Protein 7V7L (pdb70)

Nearest PDB structures (foldseek):
  7v7l-assembly1_A  TM=1.004E+00  e=4.607E-56  Mus musculus
  7v7w-assembly1_A  TM=9.871E-01  e=1.698E-50  Mus musculus
  5sy5-assembly4_E  TM=8.600E-01  e=2.767E-43  Mus musculus
  6e3u-assembly1_A  TM=9.203E-01  e=2.671E-41  Mus musculus
  7xi3-assembly1_A  TM=6.845E-01  e=1.985E-40  Mus musculus

Foldseek 3Di:
DVVVVVVVVVVLVVLVVVQPPDDSVVSVVSVVVVPVVDVPPDDPVVVVVVVVVVFQKWKWKAFLPFQQTPDIDCSCCVRQVDGVVQRHPGGQCSFFDVVCVVVSNVQSDPPPPAAFGKGWDKTWTFGDDDPPTDTAIWIKIFGWHQCPVHGGIMTIIMIGHPPDPDDAADPDPPQGFWWKFWAALVQATQGIDQSCCRHQNDGSVVRHRDGQLVFFDPVCSVVVVVQSVVLVVPAFDKDKDWTWGQGPDDGTFIKIKIKHFDADPPPRDTPTIMIIIGGD/DVVVVVVVVVVVVLLVLLVVQPDDPPPSVPDDSVLSVLRSVLVVVVVVVVVPDPDDDPCPVVPQVPAAFWKFKAALVQQGSFIDQCVCVVAVDGRSRRHRGGQCVFWDPVCVVVVNVLSVVDDPFKDWDKTWGWGQQDPVGNPRDRVPTDTFIWTWIFGFDDNIMTITGTHGQDDDDDDPDDPQKWKFKFALQQQTCFIGCCLCVQQNDGRVVSHRPHQLLFWDVVCNVQVVVQSVCCVPRFKGKGDWTWGAGQQGATFIWIWIWGWDPVIIIMIMIGTDGGGPPNVHHDHPRNPVRND

B-factor: mean 46.49, std 23.9, range [13.69, 143.51]

Sequence (579 aa):
ERRRRNKMTAYITELSDMVPTPDKLTILRMAVSHMKSLPSFLTDQELKHLILEAADGFLFIVSCETGRVVYVSDSVTPVLNQPQSEWFGSTLYDQVHPDDVDKLREQLSTSENAMGSRRSFICRMRRCGTSSEPHFVVVHCTGYIKAWPQGSKFCLVAIGRLQVTSSPTDMSNICQPTEFISRHNIEGIFTFVDHRCVATVGYQPQELLGKNIVEFCHPEDQQLLRDSFQQVVKLKGQVLSVMFRFRSKTREWLWMRTSSFTFQNPYSDEIEYIICTNTNVDAARSRRSQETEVLYQLAHTLPFARGVSAHLDKASIMRLTISYLRMHRLCAAGEWGEPLDACYLKALEGFVMVLTAEGDMAYLSENVSKHLGLSQLELIGHSIFDFIHPCDQEELQDALTLEAPTERHFSLRMKSTLTSRGRTLNLKAATWKVLHCSGHMRALQCLVLICEAIPHHPLEPPLGRGAFLSRHSLDMKFTYCDERIAEVAGYSPDDLIGCSAYEYIHALDSDAVSRSIHTLLSKGQAVTGQYRFLARTGGYLWTQTQATVVSSESIICVHFLISRVEETGVVLSLEQTEQHT

Radius of gyration: 28.4 Å; Cα contacts (8 Å, |Δi|>4): 1206; chains: 2; bounding box: 66×90×62 Å

Organism: Mus musculus (NCBI:txid10090)

GO terms:
  GO:0003700 DNA-binding transcription factor activity (F, IDA)
  GO:0043565 sequence-specific DNA binding (F, IDA)
  GO:0046982 protein heterodimerization activity (F, IDA)
  GO:1990837 sequence-specific double-stranded DNA binding (F, IDA)
  GO:0005515 protein binding (F, IPI)
  GO:0001666 response to hypoxia (P, IDA)
  GO:0005634 nucleus (C, IDA)
  GO:0005737 cytoplasm (C, IDA)
  GO:0045893 positive regulation of DNA-templated transcription (P, IDA)
  GO:0005667 transcription regulator complex (C, IDA)
  GO:0000978 RNA polymerase II cis-regulatory region sequence-specific DNA binding (F, IGI)
  GO:0003700 DNA-binding transcription factor activity (F, TAS)
  GO:0009636 response to toxic substance (P, TAS)
  GO:0045944 positive regulation of transcription by RNA polymerase II (P, IGI)
  GO:0005667 transcription regulator complex (C, TAS)
  GO:0001892 embryonic placenta development (P, IMP)
  GO:0004879 nuclear receptor activity (F, IMP)
  GO:0030154 cell differentiation (P, IMP)
  GO:0033235 positive regulation of protein sumoylation (P, IDA)

Secondary structure (DSSP, 8-state):
-HHHHHHHHHHHHHHHHHS----HHHHHHHHHHHHHH---SS-HHHHHHHHHHHSEEEEEEEETTT-BEEEE-TTHHHHHS--HHHHTTSBHHHHB-GGGHHHHHHHT--SSS-TT-EEEEEEEEE--------EEEEEEEEEEEEE----EEEEEEEEEE-SS------S-SSS--EEEEEE-TT-BEEEE-TTHHHHTS--HHHHTTSBGGGGB-HHHHHHHHHHHHHHHHSSS--EEEEEEEEPSSS-EEEEEEEEEEEE-TTT--EEEEEEEEEE-/-HHHHHHHHHHHHHHHHHHTSSS-TTGGGG--HHHHHHHHHHHHHHHHHHHTS----TTTTHHHHH-SSEEEEE-TT-BEEEE-TTHHHHHS--HHHHTTSBGGGSB-GGGHHHHHHH-----TTEEEEEEEEEE-EETTEE-S-GGGPEEEEEEEEEEEE---EEEEEEEE------SSP-SSEEEEEE-TT-BEEEE-TTHHHHHS--HHHHTT-BGGGGB-GGGHHHHHHHHHHHHHHSEEE---EEEE-SSS-EEEEEEEEEEE---EEEEEEEE-S--BSTT---BHHHHHHH-

Solvent-accessible surface area: 28562 Å² total; per-residue (Å²): 127,204,208,171,152,90,108,49,51,40,23,12,73,54,0,38,113,27,5,106,130,123,73,87,2,58,7,6,136,38,0,14,66,38,8,128,85,86,139,57,8,13,78,76,52,23,17,34,38,5,0,50,53,4,5,61,2,0,0,0,0,0,17,11,116,80,0,126,2,37,51,1,4,99,17,0,60,108,27,1,103,12,66,65,97,65,0,89,73,17,36,0,48,76,0,6,38,89,46,2,51,48,30,1,117,69,46,2,54,35,114,155,84,37,116,45,24,104,20,64,16,15,2,25,0,54,19,24,60,128,113,173,61,108,48,35,32,0,24,1,12,0,21,1,66,21,82,132,196,62,74,80,67,3,0,0,0,1,0,11,37,67,13,11,31,39,68,110,44,179,104,77,178,112,107,36,33,37,0,22,0,1,0,49,94,118,4,41,0,16,0,0,7,82,30,0,46,46,11,2,33,16,69,1,90,42,0,11,38,94,26,3,25,91,4,4,36,94,138,13,41,111,94,1,102,65,10,21,115,91,2,33,156,56,150,30,126,81,47,66,12,84,1,55,2,96,12,104,85,198,142,108,52,138,0,89,0,24,3,50,2,9,34,4,19,121,51,82,120,64,33,2,0,7,0,42,3,20,42,108,154,83,61,186,58,95,138,72,80,46,48,124,13,8,104,79,0,4,136,24,12,20,32,58,243,38,38,20,84,159,27,85,78,43,18,0,0,12,0,0,6,13,32,6,117,2,73,170,58,12,72,78,28,177,120,106,87,128,33,6,36,9,9,38,121,0,8,66,0,0,0,0,0,0,38,46,139,0,49,0,17,7,0,0,105,13,0,44,153,29,0,4,5,27,13,42,64,0,0,20,69,33,0,50,91,18,5,34,86,100,0,48,140,61,0,105,108,9,24,119,143,75,48,131,43,12,44,38,17,14,0,22,0,58,3,0,46,66,124,217,29,123,76,42,120,81,197,60,23,68,101,46,7,0,23,0,3,4,13,38,94,107,191,100,16,2,3,0,0,0,32,35,6,84,131,69,190,134,116,134,74,45,141,21,18,2,39,0,87,2,38,29,30,11,83,4,71,104,3,8,140,44,0,54,146,24,5,34,19,46,24,117,100,2,85,45,43,12,14,3,45,19,7,8,4,48,5,7,89,39,12,18,144,16,9,92,37,0,50,71,34,24,10,4,34,7,18,35,15,30,8,2,5,79,50,2,0,32,0,48,0,12,6,42,2,5,34,39,128,144,89,20,0,20,4,34,9,62,21,6,10,134,52,65,93,98,64,30,8,4,2,42,64,2,24,111,88,113,144

Structure (mmCIF, N/CA/C/O backbone):
data_7V7L
#
_entry.id   7V7L
#
_cell.length_a   65.843
_cell.length_b   86.291
_cell.length_c   143.701
_cell.angle_alpha   90.000
_cell.angle_beta   90.000
_cell.angle_gamma   90.000
#
_symmetry.space_group_name_H-M   'P 21 21 21'
#
loop_
_entity.id
_entity.type
_entity.pdbx_description
1 polymer 'Aryl hydrocarbon receptor nuclear translocator'
2 polymer 'Hypoxia-inducible factor 3-alpha'
3 water water
#
loop_
_atom_site.group_PDB
_atom_site.id
_atom_site.type_symbol
_atom_site.label_atom_id
_atom_site.label_alt_id
_atom_site.label_comp_id
_atom_site.label_asym_id
_atom_site.label_entity_id
_atom_site.label_seq_id
_atom_site.pdbx_PDB_ins_code
_atom_site.Cartn_x
_atom_site.Cartn_y
_atom_site.Cartn_z
_atom_site.occupancy
_atom_site.B_iso_or_equiv
_atom_site.auth_seq_id
_atom_site.auth_comp_id
_atom_site.auth_asym_id
_atom_site.auth_atom_id
_atom_site.pdbx_PDB_model_num
ATOM 1 N N . GLU A 1 18 ? 37.960 -39.675 13.604 1.00 119.46 98 GLU A N 1
ATOM 2 C CA . GLU A 1 18 ? 39.352 -39.908 14.065 1.00 126.18 98 GLU A CA 1
ATOM 3 C C . GLU A 1 18 ? 40.253 -40.057 12.838 1.00 129.55 98 GLU A C 1
ATOM 4 O O . GLU A 1 18 ? 41.487 -40.059 12.992 1.00 134.30 98 GLU A O 1
ATOM 10 N N . ARG A 1 19 ? 39.653 -40.216 11.661 1.00 127.01 99 ARG A N 1
ATOM 11 C CA . ARG A 1 19 ? 40.484 -40.184 10.424 1.00 127.33 99 ARG A CA 1
ATOM 12 C C . ARG A 1 19 ? 40.704 -38.702 10.104 1.00 129.33 99 ARG A C 1
ATOM 13 O O . ARG A 1 19 ? 41.730 -38.356 9.496 1.00 129.06 99 ARG A O 1
ATOM 21 N N . ARG A 1 20 ? 39.717 -37.885 10.484 1.00 125.43 100 ARG A N 1
ATOM 22 C CA . ARG A 1 20 ? 39.754 -36.413 10.408 1.00 120.84 100 ARG A CA 1
ATOM 23 C C . ARG A 1 20 ? 40.811 -35.975 11.416 1.00 115.22 100 ARG A C 1
ATOM 24 O O . ARG A 1 20 ? 41.711 -35.237 11.048 1.00 115.10 100 ARG A O 1
ATOM 32 N N . ARG A 1 21 ? 40.758 -36.532 12.620 1.00 113.88 101 ARG A N 1
ATOM 33 C CA . ARG A 1 21 ? 41.707 -36.124 13.688 1.00 115.55 101 ARG A CA 1
ATOM 34 C C . ARG A 1 21 ? 43.154 -36.356 13.237 1.00 119.12 101 ARG A C 1
ATOM 35 O O . ARG A 1 21 ? 44.002 -35.472 13.484 1.00 121.51 101 ARG A O 1
ATOM 43 N N . ARG A 1 22 ? 43.432 -37.479 12.576 1.00 109.28 102 ARG A N 1
ATOM 44 C CA . ARG A 1 22 ? 44.810 -37.761 12.114 1.00 102.42 102 ARG A CA 1
ATOM 45 C C . ARG A 1 22 ? 45.129 -36.882 10.915 1.00 95.03 102 ARG A C 1
ATOM 46 O O . ARG A 1 22 ? 46.299 -36.567 10.717 1.00 99.39 102 ARG A O 1
ATOM 54 N N . ASN A 1 23 ? 44.113 -36.507 10.149 1.00 90.76 103 ASN A N 1
ATOM 55 C CA . ASN A 1 23 ? 44.381 -35.715 8.928 1.00 90.24 103 ASN A CA 1
ATOM 56 C C . ASN A 1 23 ? 44.516 -34.224 9.260 1.00 87.69 103 ASN A C 1
ATOM 57 O O . ASN A 1 23 ? 45.248 -33.554 8.537 1.00 88.15 103 ASN A O 1
ATOM 62 N N . LYS A 1 24 ? 43.887 -33.736 10.336 1.00 85.00 104 LYS A N 1
ATOM 63 C CA . LYS A 1 24 ? 44.082 -32.307 10.721 1.00 81.25 104 LYS A CA 1
ATOM 64 C C . LYS A 1 24 ? 45.507 -32.162 11.261 1.00 72.29 104 LYS A C 1
ATOM 65 O O . LYS A 1 24 ? 46.176 -31.210 10.898 1.00 71.71 104 LYS A O 1
ATOM 71 N N . MET A 1 25 ? 45.982 -33.194 11.961 1.00 69.07 105 MET A N 1
ATOM 72 C CA . MET A 1 25 ? 47.334 -33.241 12.559 1.00 67.60 105 MET A CA 1
ATOM 73 C C . MET A 1 25 ? 48.408 -33.266 11.479 1.00 74.81 105 MET A C 1
ATOM 74 O O . MET A 1 25 ? 49.519 -32.849 11.774 1.00 67.67 105 MET A O 1
ATOM 79 N N . THR A 1 26 ? 48.092 -33.809 10.306 1.00 93.01 106 THR A N 1
ATOM 80 C CA . THR A 1 26 ? 49.010 -33.809 9.145 1.00 101.58 106 THR A CA 1
ATOM 81 C C . THR A 1 26 ? 49.107 -32.359 8.689 1.00 102.25 106 THR A C 1
ATOM 82 O O . THR A 1 26 ? 50.220 -31.820 8.638 1.00 112.05 106 THR A O 1
ATOM 86 N N . ALA A 1 27 ? 47.949 -31.765 8.406 1.00 82.37 107 ALA A N 1
ATOM 87 C CA . ALA A 1 27 ? 47.883 -30.364 7.948 1.00 67.18 107 ALA A CA 1
ATOM 88 C C . ALA A 1 27 ? 48.650 -29.474 8.925 1.00 72.00 107 ALA A C 1
ATOM 89 O O . ALA A 1 27 ? 49.515 -28.773 8.490 1.00 77.66 107 ALA A O 1
ATOM 91 N N . TYR A 1 28 ? 48.350 -29.586 10.211 1.00 78.73 108 TYR A N 1
ATOM 92 C CA . TYR A 1 28 ? 49.007 -28.792 11.274 1.00 76.11 108 TYR A CA 1
ATOM 93 C C . TYR A 1 28 ? 50.516 -28.952 11.140 1.00 72.25 108 TYR A C 1
ATOM 94 O O . TYR A 1 28 ? 51.186 -27.939 11.116 1.00 77.20 108 TYR A O 1
ATOM 103 N N . ILE A 1 29 ? 51.018 -30.186 11.099 1.00 66.85 109 ILE A N 1
ATOM 104 C CA . ILE A 1 29 ? 52.458 -30.355 10.961 1.00 70.64 109 ILE A CA 1
ATOM 105 C C . ILE A 1 29 ? 52.951 -29.671 9.695 1.00 80.90 109 ILE A C 1
ATOM 106 O O . ILE A 1 29 ? 54.060 -29.133 9.671 1.00 83.24 109 ILE A O 1
ATOM 111 N N . THR A 1 30 ? 52.130 -29.629 8.640 1.00 81.07 110 THR A N 1
ATOM 112 C CA . THR A 1 30 ? 52.556 -28.909 7.437 1.00 79.60 110 THR A CA 1
ATOM 113 C C . THR A 1 30 ? 52.518 -27.391 7.634 1.00 84.12 110 THR A C 1
ATOM 114 O O . THR A 1 30 ? 53.377 -26.668 7.104 1.00 93.65 110 THR A O 1
ATOM 118 N N . GLU A 1 31 ? 51.541 -26.889 8.390 1.00 73.62 111 GLU A N 1
ATOM 119 C CA . GLU A 1 31 ? 51.500 -25.461 8.687 1.00 58.15 111 GLU A CA 1
ATOM 120 C C . GLU A 1 31 ? 52.717 -25.052 9.507 1.00 55.87 111 GLU A C 1
ATOM 121 O O . GLU A 1 31 ? 53.383 -24.054 9.205 1.00 63.05 111 GLU A O 1
ATOM 127 N N . LEU A 1 32 ? 53.042 -25.838 10.534 1.00 52.77 112 LEU A N 1
ATOM 128 C CA . LEU A 1 32 ? 54.254 -25.577 11.302 1.00 57.30 112 LEU A CA 1
ATOM 129 C C . LEU A 1 32 ? 55.507 -25.785 10.458 1.00 72.12 112 LEU A C 1
ATOM 130 O O . LEU A 1 32 ? 56.526 -25.124 10.696 1.00 78.50 112 LEU A O 1
ATOM 135 N N . SER A 1 33 ? 55.455 -26.691 9.477 1.00 85.14 113 SER A N 1
ATOM 136 C CA . SER A 1 33 ? 56.527 -26.791 8.496 1.00 91.38 113 SER A CA 1
ATOM 137 C C . SER A 1 33 ? 56.781 -25.446 7.828 1.00 91.77 113 SER A C 1
ATOM 138 O O . SER A 1 33 ? 57.909 -24.944 7.813 1.00 85.52 113 SER A O 1
ATOM 141 N N . ASP A 1 34 ? 55.734 -24.836 7.280 1.00 94.04 114 ASP A N 1
ATOM 142 C CA . ASP A 1 34 ? 55.926 -23.545 6.622 1.00 94.34 114 ASP A CA 1
ATOM 143 C C . ASP A 1 34 ? 56.227 -22.421 7.610 1.00 88.58 114 ASP A C 1
ATOM 144 O O . ASP A 1 34 ? 56.785 -21.398 7.205 1.00 83.03 114 ASP A O 1
ATOM 149 N N . MET A 1 35 ? 55.904 -22.593 8.896 1.00 92.14 115 MET A N 1
ATOM 150 C CA . MET A 1 35 ? 56.122 -21.507 9.850 1.00 90.17 115 MET A CA 1
ATOM 151 C C . MET A 1 35 ? 57.563 -21.451 10.353 1.00 87.33 115 MET A C 1
ATOM 152 O O . MET A 1 35 ? 58.127 -20.359 10.494 1.00 89.61 115 MET A O 1
ATOM 157 N N . VAL A 1 36 ? 58.175 -22.596 10.639 1.00 83.09 116 VAL A N 1
ATOM 158 C CA . VAL A 1 36 ? 59.547 -22.601 11.148 1.00 86.39 116 VAL A CA 1
ATOM 159 C C . VAL A 1 36 ? 60.510 -22.349 9.993 1.00 100.17 116 VAL A C 1
ATOM 160 O O . VAL A 1 36 ? 60.487 -23.086 8.996 1.00 105.70 116 VAL A O 1
ATOM 164 N N . PRO A 1 37 ? 61.374 -21.332 10.088 1.00 100.14 117 PRO A N 1
ATOM 165 C CA . PRO A 1 37 ? 62.261 -21.024 8.949 1.00 99.99 117 PRO A CA 1
ATOM 166 C C . PRO A 1 37 ? 63.253 -22.135 8.648 1.00 96.16 117 PRO A C 1
ATOM 167 O O . PRO A 1 37 ? 63.387 -22.554 7.490 1.00 91.86 117 PRO A O 1
ATOM 171 N N . THR A 1 38 ? 63.953 -22.620 9.668 1.00 90.79 118 THR A N 1
ATOM 172 C CA . THR A 1 38 ? 64.902 -23.717 9.526 1.00 84.18 118 THR A CA 1
ATOM 173 C C . THR A 1 38 ? 64.219 -24.991 9.038 1.00 80.71 118 THR A C 1
ATOM 174 O O . THR A 1 38 ? 64.100 -25.227 7.837 1.00 84.05 118 THR A O 1
ATOM 178 N N . PRO A 1 46 ? 61.660 -32.484 5.999 1.00 81.42 126 PRO A N 1
ATOM 179 C CA . PRO A 1 46 ? 61.939 -33.389 7.113 1.00 81.76 126 PRO A CA 1
ATOM 180 C C . PRO A 1 46 ? 60.701 -34.179 7.528 1.00 84.56 126 PRO A C 1
ATOM 181 O O . PRO A 1 46 ? 59.582 -33.923 7.078 1.00 87.92 126 PRO A O 1
ATOM 185 N N . ASP A 1 47 ? 60.928 -35.157 8.401 1.00 87.28 127 ASP A N 1
ATOM 186 C CA . ASP A 1 47 ? 59.829 -35.954 8.921 1.00 95.64 127 ASP A CA 1
ATOM 187 C C . ASP A 1 47 ? 59.135 -35.209 10.059 1.00 94.73 127 ASP A C 1
ATOM 188 O O . ASP A 1 47 ? 59.694 -34.291 10.666 1.00 85.11 127 ASP A O 1
ATOM 193 N N . LYS A 1 48 ? 57.896 -35.626 10.340 1.00 104.98 128 LYS A N 1
ATOM 194 C CA . LYS A 1 48 ? 57.022 -34.871 11.238 1.00 106.42 128 LYS A CA 1
ATOM 195 C C . LYS A 1 48 ? 57.685 -34.613 12.583 1.00 105.66 128 LYS A C 1
ATOM 196 O O . LYS A 1 48 ? 57.656 -33.491 13.102 1.00 118.11 128 LYS A O 1
ATOM 202 N N . LEU A 1 49 ? 58.269 -35.647 13.178 1.00 87.33 129 LEU A N 1
ATOM 203 C CA . LEU A 1 49 ? 58.895 -35.466 14.480 1.00 88.73 129 LEU A CA 1
ATOM 204 C C . LEU A 1 49 ? 60.177 -34.646 14.383 1.00 93.49 129 LEU A C 1
ATOM 205 O O . LEU A 1 49 ? 60.543 -33.955 15.339 1.00 94.95 129 LEU A O 1
ATOM 210 N N . THR A 1 50 ? 60.870 -34.701 13.245 1.00 94.19 130 THR A N 1
ATOM 211 C CA . THR A 1 50 ? 61.985 -33.784 13.030 1.00 90.59 130 THR A CA 1
ATOM 212 C C . THR A 1 50 ? 61.488 -32.344 12.966 1.00 86.36 130 THR A C 1
ATOM 213 O O . THR A 1 50 ? 62.119 -31.431 13.521 1.00 91.86 130 THR A O 1
ATOM 217 N N . ILE A 1 51 ? 60.351 -32.131 12.293 1.00 82.67 131 ILE A N 1
ATOM 218 C CA . ILE A 1 51 ? 59.658 -30.844 12.340 1.00 80.62 131 ILE A CA 1
ATOM 219 C C . ILE A 1 51 ? 59.429 -30.422 13.786 1.00 77.80 131 ILE A C 1
ATOM 220 O O . ILE A 1 51 ? 59.694 -29.278 14.168 1.00 75.52 131 ILE A O 1
ATOM 225 N N . LEU A 1 52 ? 58.928 -31.345 14.609 1.00 80.72 132 LEU A N 1
ATOM 226 C CA . LEU A 1 52 ? 58.624 -31.013 15.998 1.00 73.59 132 LEU A CA 1
ATOM 227 C C . LEU A 1 52 ? 59.884 -30.666 16.780 1.00 70.41 132 LEU A C 1
ATOM 228 O O . LEU A 1 52 ? 59.872 -29.760 17.617 1.00 74.24 132 LEU A O 1
ATOM 233 N N . ARG A 1 53 ? 60.983 -31.374 16.518 1.00 64.56 133 ARG A N 1
ATOM 234 C CA . ARG A 1 53 ? 62.234 -31.102 17.220 1.00 63.26 133 ARG A CA 1
ATOM 235 C C . ARG A 1 53 ? 62.756 -29.703 16.886 1.00 71.86 133 ARG A C 1
ATOM 236 O O . ARG A 1 53 ? 63.066 -28.896 17.785 1.00 80.27 133 ARG A O 1
ATOM 244 N N . MET A 1 54 ? 62.847 -29.394 15.587 1.00 71.24 134 MET A N 1
ATOM 245 C CA . MET A 1 54 ? 63.339 -28.078 15.185 1.00 83.92 134 MET A CA 1
ATOM 246 C C . MET A 1 54 ? 62.372 -26.968 15.585 1.00 91.94 134 MET A C 1
ATOM 247 O O . MET A 1 54 ? 62.806 -25.851 15.886 1.00 96.35 134 MET A O 1
ATOM 252 N N . ALA A 1 55 ? 61.071 -27.263 15.644 1.00 80.72 135 ALA A N 1
ATOM 253 C CA . ALA A 1 55 ? 60.119 -26.265 16.116 1.00 56.19 135 ALA A CA 1
ATOM 254 C C . ALA A 1 55 ? 60.221 -26.060 17.622 1.00 42.14 135 ALA A C 1
ATOM 255 O O . ALA A 1 55 ? 60.001 -24.946 18.107 1.00 41.40 135 ALA A O 1
ATOM 257 N N . VAL A 1 56 ? 60.547 -27.110 18.377 1.00 39.15 136 VAL A N 1
ATOM 258 C CA . VAL A 1 56 ? 60.793 -26.947 19.804 1.00 53.08 136 VAL A CA 1
ATOM 259 C C . VAL A 1 56 ? 61.945 -25.976 20.023 1.00 70.61 136 VAL A C 1
ATOM 260 O O . VAL A 1 56 ? 61.819 -24.987 20.758 1.00 74.64 136 VAL A O 1
ATOM 264 N N . SER A 1 57 ? 63.075 -26.227 19.352 1.00 77.03 137 SER A N 1
ATOM 265 C CA . SER A 1 57 ? 64.236 -25.346 19.511 1.00 76.95 137 SER A CA 1
ATOM 266 C C . SER A 1 57 ? 63.980 -23.947 18.935 1.00 68.85 137 SER A C 1
ATOM 267 O O . SER A 1 57 ? 64.524 -22.955 19.439 1.00 80.56 137 SER A O 1
ATOM 270 N N . HIS A 1 58 ? 63.147 -23.842 17.891 1.00 49.19 138 HIS A N 1
ATOM 271 C CA . HIS A 1 58 ? 62.792 -22.530 17.366 1.00 43.62 138 HIS A CA 1
ATOM 272 C C . HIS A 1 58 ? 61.935 -21.758 18.357 1.00 60.33 138 HIS A C 1
ATOM 273 O O . HIS A 1 58 ? 62.122 -20.552 18.539 1.00 77.14 138 HIS A O 1
ATOM 280 N N . MET A 1 59 ? 60.970 -22.433 18.989 1.00 58.20 139 MET A N 1
ATOM 281 C CA . MET A 1 59 ? 60.158 -21.784 20.012 1.00 52.98 139 MET A CA 1
ATOM 282 C C . MET A 1 59 ? 61.020 -21.328 21.173 1.00 58.43 139 MET A C 1
ATOM 283 O O . MET A 1 59 ? 60.815 -20.238 21.721 1.00 65.66 139 MET A O 1
ATOM 288 N N . LYS A 1 60 ? 62.000 -22.146 21.558 1.00 61.26 140 LYS A N 1
ATOM 289 C CA . LYS A 1 60 ? 62.939 -21.727 22.591 1.00 59.25 140 LYS A CA 1
ATOM 290 C C . LYS A 1 60 ? 63.931 -20.681 22.095 1.00 68.53 140 LYS A C 1
ATOM 291 O O . LYS A 1 60 ? 64.639 -20.087 22.912 1.00 69.56 140 LYS A O 1
ATOM 297 N N . SER A 1 61 ? 64.003 -20.442 20.785 1.00 80.98 141 SER A N 1
ATOM 298 C CA . SER A 1 61 ? 64.756 -19.300 20.280 1.00 92.05 141 SER A CA 1
ATOM 299 C C . SER A 1 61 ? 64.063 -17.976 20.579 1.00 91.84 141 SER A C 1
ATOM 300 O O . SER A 1 61 ? 64.726 -16.931 20.601 1.00 99.22 141 SER A O 1
ATOM 303 N N . LEU A 1 62 ? 62.755 -17.996 20.813 1.00 81.94 142 LEU A N 1
ATOM 304 C CA . LEU A 1 62 ? 62.021 -16.794 21.183 1.00 75.15 142 LEU A CA 1
ATOM 305 C C . LEU A 1 62 ? 61.449 -16.913 22.591 1.00 80.43 142 LEU A C 1
ATOM 306 O O . LEU A 1 62 ? 62.145 -16.690 23.582 1.00 82.23 142 LEU A O 1
ATOM 311 N N . PRO A 1 76 ? 54.389 -14.487 31.878 1.00 63.27 156 PRO A N 1
ATOM 312 C CA . PRO A 1 76 ? 54.341 -15.069 30.531 1.00 56.72 156 PRO A CA 1
ATOM 313 C C . PRO A 1 76 ? 53.009 -14.798 29.836 1.00 55.62 156 PRO A C 1
ATOM 314 O O . PRO A 1 76 ? 51.955 -15.153 30.369 1.00 61.77 156 PRO A O 1
ATOM 318 N N . SER A 1 77 ? 53.055 -14.171 28.663 1.00 41.42 157 SER A N 1
ATOM 319 C CA . SER A 1 77 ? 51.847 -13.835 27.923 1.00 43.44 157 SER A CA 1
ATOM 320 C C . SER A 1 77 ? 52.038 -14.179 26.453 1.00 50.02 157 SER A C 1
ATOM 321 O O . SER A 1 77 ? 53.162 -14.308 25.963 1.00 49.32 157 SER A O 1
ATOM 324 N N . PHE A 1 78 ? 50.913 -14.330 25.753 1.00 53.08 158 PHE A N 1
ATOM 325 C CA . PHE A 1 78 ? 50.961 -14.632 24.327 1.00 53.29 158 PHE A CA 1
ATOM 326 C C . PHE A 1 78 ? 51.719 -13.549 23.568 1.00 47.93 158 PHE A C 1
ATOM 327 O O . PHE A 1 78 ? 52.580 -13.844 22.731 1.00 52.43 158 PHE A O 1
ATOM 335 N N . LEU A 1 79 ? 51.416 -12.288 23.859 1.00 42.92 159 LEU A N 1
ATOM 336 C CA . LEU A 1 79 ? 52.091 -11.147 23.264 1.00 43.30 159 LEU A CA 1
ATOM 337 C C . LEU A 1 79 ? 52.741 -10.316 24.363 1.00 42.21 159 LEU A C 1
ATOM 338 O O . LEU A 1 79 ? 52.377 -10.411 25.538 1.00 34.49 159 LEU A O 1
ATOM 343 N N . THR A 1 80 ? 53.721 -9.507 23.971 1.00 44.28 160 THR A N 1
ATOM 344 C CA . THR A 1 80 ? 54.319 -8.563 24.901 1.00 42.76 160 THR A CA 1
ATOM 345 C C . THR A 1 80 ? 53.418 -7.345 25.052 1.00 43.83 160 THR A C 1
ATOM 346 O O . THR A 1 80 ? 52.644 -7.006 24.151 1.00 42.63 160 THR A O 1
ATOM 350 N N . ASP A 1 81 ? 53.524 -6.687 26.211 1.00 37.33 161 ASP A N 1
ATOM 351 C CA . ASP A 1 81 ? 52.720 -5.494 26.465 1.00 34.25 161 ASP A CA 1
ATOM 352 C C . ASP A 1 81 ? 52.965 -4.426 25.406 1.00 36.06 161 ASP A C 1
ATOM 353 O O . ASP A 1 81 ? 52.041 -3.707 25.009 1.00 36.40 161 ASP A O 1
ATOM 358 N N . GLN A 1 82 ? 54.207 -4.308 24.938 1.00 29.73 162 GLN A N 1
ATOM 359 C CA . GLN A 1 82 ? 54.523 -3.340 23.895 1.00 37.97 162 GLN A CA 1
ATOM 360 C C . GLN A 1 82 ? 53.820 -3.700 22.590 1.00 34.81 162 GLN A C 1
ATOM 361 O O . GLN A 1 82 ? 53.233 -2.836 21.921 1.00 42.54 162 GLN A O 1
ATOM 367 N N . GLU A 1 83 ? 53.864 -4.984 22.222 1.00 42.35 163 GLU A N 1
ATOM 368 C CA . GLU A 1 83 ? 53.171 -5.454 21.026 1.00 48.50 163 GLU A CA 1
ATOM 369 C C . GLU A 1 83 ? 51.679 -5.163 21.108 1.00 40.31 163 GLU A C 1
ATOM 370 O O . GLU A 1 83 ? 51.070 -4.681 20.145 1.00 39.95 163 GLU A O 1
ATOM 376 N N . LEU A 1 84 ? 51.071 -5.465 22.256 1.00 38.96 164 LEU A N 1
ATOM 377 C CA . LEU A 1 84 ? 49.641 -5.236 22.421 1.00 40.88 164 LEU A CA 1
ATOM 378 C C . LEU A 1 84 ? 49.314 -3.749 22.391 1.00 39.07 164 LEU A C 1
ATOM 379 O O . LEU A 1 84 ? 48.267 -3.351 21.869 1.00 33.23 164 LEU A O 1
ATOM 384 N N . LYS A 1 85 ? 50.197 -2.912 22.943 1.00 37.92 165 LYS A N 1
ATOM 385 C CA . LYS A 1 85 ? 50.003 -1.468 22.851 1.00 40.21 165 LYS A CA 1
ATOM 386 C C . LYS A 1 85 ? 49.949 -1.025 21.398 1.00 35.06 165 LYS A C 1
ATOM 387 O O . LYS A 1 85 ? 49.049 -0.278 20.992 1.00 28.85 165 LYS A O 1
ATOM 393 N N . HIS A 1 86 ? 50.914 -1.486 20.599 1.00 40.47 166 HIS A N 1
ATOM 394 C CA . HIS A 1 86 ? 50.940 -1.104 19.191 1.00 41.55 166 HIS A CA 1
ATOM 395 C C . HIS A 1 86 ? 49.714 -1.632 18.454 1.00 41.79 166 HIS A C 1
ATOM 396 O O . HIS A 1 86 ? 49.143 -0.935 17.609 1.00 38.60 166 HIS A O 1
ATOM 403 N N . LEU A 1 87 ? 49.287 -2.856 18.772 1.00 37.34 167 LEU A N 1
ATOM 404 C CA . LEU A 1 87 ? 48.073 -3.400 18.169 1.00 33.70 167 LEU A CA 1
ATOM 405 C C . LEU A 1 87 ? 46.869 -2.515 18.473 1.00 33.52 167 LEU A C 1
ATOM 406 O O . LEU A 1 87 ? 46.092 -2.168 17.572 1.00 31.42 167 LEU A O 1
ATOM 411 N N . ILE A 1 88 ? 46.705 -2.136 19.746 1.00 33.45 168 ILE A N 1
ATOM 412 C CA . ILE A 1 88 ? 45.577 -1.301 20.155 1.00 31.17 168 ILE A CA 1
ATOM 413 C C . ILE A 1 88 ? 45.609 0.036 19.428 1.00 35.44 168 ILE A C 1
ATOM 414 O O . ILE A 1 88 ? 44.574 0.536 18.967 1.00 34.79 168 ILE A O 1
ATOM 419 N N . LEU A 1 89 ? 46.796 0.639 19.317 1.00 36.96 169 LEU A N 1
ATOM 420 C CA . LEU A 1 89 ? 46.919 1.905 18.600 1.00 34.51 169 LEU A CA 1
ATOM 421 C C . LEU A 1 89 ? 46.705 1.741 17.100 1.00 34.90 169 LEU A C 1
ATOM 422 O O . LEU A 1 89 ? 46.361 2.715 16.420 1.00 35.33 169 LEU A O 1
ATOM 427 N N . GLU A 1 90 ? 46.914 0.537 16.568 1.00 29.88 170 GLU A N 1
ATOM 428 C CA . GLU A 1 90 ? 46.558 0.274 15.181 1.00 44.88 170 GLU A CA 1
ATOM 429 C C . GLU A 1 90 ? 45.054 0.118 15.017 1.00 52.83 170 GLU A C 1
ATOM 430 O O . GLU A 1 90 ? 44.517 0.401 13.939 1.00 57.27 170 GLU A O 1
ATOM 436 N N . ALA A 1 91 ? 44.359 -0.320 16.067 1.00 43.73 171 ALA A N 1
ATOM 437 C CA . ALA A 1 91 ? 42.913 -0.470 15.965 1.00 38.34 171 ALA A CA 1
ATOM 438 C C . ALA A 1 91 ? 42.197 0.855 16.209 1.00 41.82 171 ALA A C 1
ATOM 439 O O . ALA A 1 91 ? 41.331 1.253 15.422 1.00 42.77 171 ALA A O 1
ATOM 441 N N . ALA A 1 92 ? 42.550 1.558 17.283 1.00 46.93 172 ALA A N 1
ATOM 442 C CA . ALA A 1 92 ? 41.856 2.774 17.686 1.00 45.29 172 ALA A CA 1
ATOM 443 C C . ALA A 1 92 ? 42.663 4.012 17.316 1.00 44.29 172 ALA A C 1
ATOM 444 O O . ALA A 1 92 ? 43.895 4.009 17.381 1.00 59.96 172 ALA A O 1
ATOM 446 N N . ASP A 1 93 ? 41.956 5.072 16.926 1.00 45.00 173 ASP A N 1
ATOM 447 C CA . ASP A 1 93 ? 42.576 6.379 16.710 1.00 59.94 173 ASP A CA 1
ATOM 448 C C . ASP A 1 93 ? 42.530 7.131 18.037 1.00 55.47 173 ASP A C 1
ATOM 449 O O . ASP A 1 93 ? 41.680 7.993 18.280 1.00 60.06 173 ASP A O 1
ATOM 454 N N . GLY A 1 94 ? 43.465 6.780 18.920 1.00 30.61 174 GLY A N 1
ATOM 455 C CA . GLY A 1 94 ? 43.406 7.279 20.275 1.00 25.96 174 GLY A CA 1
ATOM 456 C C . GLY A 1 94 ? 44.772 7.512 20.882 1.00 28.42 174 GLY A C 1
ATOM 457 O O . GLY A 1 94 ? 45.814 7.280 20.265 1.00 21.79 174 GLY A O 1
ATOM 458 N N . PHE A 1 95 ? 44.742 7.975 22.126 1.00 24.07 175 PHE A N 1
ATOM 459 C CA . PHE A 1 95 ? 45.952 8.277 22.871 1.00 22.98 175 PHE A CA 1
ATOM 460 C C . PHE A 1 95 ? 45.710 8.015 24.349 1.00 26.83 175 PHE A C 1
ATOM 461 O O . PHE A 1 95 ? 44.590 8.157 24.850 1.00 26.05 175 PHE A O 1
ATOM 469 N N . LEU A 1 96 ? 46.777 7.638 25.044 1.00 23.10 176 LEU A N 1
ATOM 470 C CA . LEU A 1 96 ? 46.715 7.364 26.471 1.00 21.06 176 LEU A CA 1
ATOM 471 C C . LEU A 1 96 ? 47.074 8.621 27.249 1.00 29.66 176 LEU A C 1
ATOM 472 O O . LEU A 1 96 ? 48.065 9.290 26.937 1.00 36.85 176 LEU A O 1
ATOM 477 N N . PHE A 1 97 ? 46.267 8.944 28.255 1.00 25.53 177 PHE A N 1
ATOM 478 C CA . PHE A 1 97 ? 46.601 10.003 29.193 1.00 24.20 177 PHE A CA 1
ATOM 479 C C . PHE A 1 97 ? 46.354 9.522 30.616 1.00 26.28 177 PHE A C 1
ATOM 480 O O . PHE A 1 97 ? 45.619 8.560 30.864 1.00 22.43 177 PHE A O 1
ATOM 488 N N . ILE A 1 98 ? 47.039 10.178 31.546 1.00 26.18 178 ILE A N 1
ATOM 489 C CA . ILE A 1 98 ? 46.919 9.922 32.976 1.00 27.69 178 ILE A CA 1
ATOM 490 C C . ILE A 1 98 ? 46.853 11.279 33.660 1.00 25.06 178 ILE A C 1
ATOM 491 O O . ILE A 1 98 ? 47.754 12.110 33.479 1.00 21.95 178 ILE A O 1
ATOM 496 N N . VAL A 1 99 ? 45.787 11.505 34.430 1.00 28.33 179 VAL A N 1
ATOM 497 C CA . VAL A 1 99 ? 45.512 12.798 35.045 1.00 22.77 179 VAL A CA 1
ATOM 498 C C . VAL A 1 99 ? 45.142 12.603 36.509 1.00 27.59 179 VAL A C 1
ATOM 499 O O . VAL A 1 99 ? 44.542 11.595 36.891 1.00 25.54 179 VAL A O 1
ATOM 503 N N . SER A 1 100 ? 45.488 13.587 37.332 1.00 26.11 180 SER A N 1
ATOM 504 C CA . SER A 1 100 ? 45.122 13.545 38.743 1.00 22.78 180 SER A CA 1
ATOM 505 C C . SER A 1 100 ? 43.619 13.734 38.917 1.00 26.10 180 SER A C 1
ATOM 506 O O . SER A 1 100 ? 43.012 14.598 38.281 1.00 29.52 180 SER A O 1
ATOM 509 N N . CYS A 1 101 ? 43.070 12.920 39.784 1.00 22.51 181 CYS A N 1
ATOM 510 C CA . CYS A 1 101 ? 41.623 12.942 40.017 1.00 27.18 181 CYS A CA 1
ATOM 511 C C . CYS A 1 101 ? 41.220 14.216 40.723 1.00 33.54 181 CYS A C 1
ATOM 512 O O . CYS A 1 101 ? 40.188 14.677 40.429 1.00 46.24 181 CYS A O 1
ATOM 515 N N . GLU A 1 102 ? 42.077 14.758 41.561 1.00 23.30 182 GLU A N 1
ATOM 516 C CA . GLU A 1 102 ? 41.749 15.934 42.396 1.00 29.94 182 GLU A CA 1
ATOM 517 C C . GLU A 1 102 ? 41.752 17.243 41.613 1.00 24.57 182 GLU A C 1
ATOM 518 O O . GLU A 1 102 ? 40.952 18.051 41.900 1.00 26.45 182 GLU A O 1
ATOM 524 N N . THR A 1 103 ? 42.646 17.389 40.663 1.00 24.67 183 THR A N 1
ATOM 525 C CA . THR A 1 103 ? 42.773 18.684 39.978 1.00 33.08 183 THR A CA 1
ATOM 526 C C . THR A 1 103 ? 42.722 18.558 38.453 1.00 24.41 183 THR A C 1
ATOM 527 O O . THR A 1 103 ? 42.690 19.547 37.809 1.00 32.79 183 THR A O 1
ATOM 531 N N . GLY A 1 104 ? 42.718 17.357 37.928 1.00 23.43 184 GLY A N 1
ATOM 532 C CA . GLY A 1 104 ? 42.821 17.142 36.503 1.00 22.80 184 GLY A CA 1
ATOM 533 C C . GLY A 1 104 ? 44.213 17.314 35.942 1.00 42.60 184 GLY A C 1
ATOM 534 O O . GLY A 1 104 ? 44.380 17.246 34.718 1.00 23.04 184 GLY A O 1
ATOM 535 N N . ARG A 1 105 ? 45.218 17.527 36.794 1.00 24.38 185 ARG A N 1
ATOM 536 C CA . ARG A 1 105 ? 46.562 17.815 36.310 1.00 25.16 185 ARG A CA 1
ATOM 537 C C . ARG A 1 105 ? 47.091 16.659 35.469 1.00 32.05 185 ARG A C 1
ATOM 538 O O . ARG A 1 105 ? 47.053 15.497 35.888 1.00 26.00 185 ARG A O 1
ATOM 546 N N . VAL A 1 106 ? 47.574 16.980 34.271 1.00 25.59 186 VAL A N 1
ATOM 547 C CA . VAL A 1 106 ? 48.100 15.953 33.380 1.00 25.80 186 VAL A CA 1
ATOM 548 C C . VAL A 1 106 ? 49.430 15.465 33.933 1.00 24.83 186 VAL A C 1
ATOM 549 O O . VAL A 1 106 ? 50.386 16.237 34.052 1.00 32.32 186 VAL A O 1
ATOM 553 N N . VAL A 1 107 ? 49.496 14.185 34.288 1.00 33.36 187 VAL A N 1
ATOM 554 C CA . VAL A 1 107 ? 50.767 13.604 34.696 1.00 30.48 187 VAL A CA 1
ATOM 555 C C . VAL A 1 107 ? 51.408 12.798 33.572 1.00 30.69 187 VAL A C 1
ATOM 556 O O . VAL A 1 107 ? 52.634 12.617 33.584 1.00 25.46 187 VAL A O 1
ATOM 560 N N . TYR A 1 108 ? 50.630 12.334 32.594 1.00 23.70 188 TYR A N 1
ATOM 561 C CA . TYR A 1 108 ? 51.233 11.710 31.423 1.00 23.63 188 TYR A CA 1
ATOM 562 C C . TYR A 1 108 ? 50.307 11.844 30.224 1.00 31.05 188 TYR A C 1
ATOM 563 O O . TYR A 1 108 ? 49.082 11.811 30.360 1.00 34.60 188 TYR A O 1
ATOM 572 N N . VAL A 1 109 ? 50.910 11.981 29.047 1.00 27.28 189 VAL A N 1
ATOM 573 C CA . VAL A 1 109 ? 50.203 11.851 27.777 1.00 30.12 189 VAL A CA 1
ATOM 574 C C . VAL A 1 109 ? 51.143 11.172 26.789 1.00 33.64 189 VAL A C 1
ATOM 575 O O . VAL A 1 109 ? 52.355 11.412 26.806 1.00 37.23 189 VAL A O 1
ATOM 579 N N . SER A 1 110 ? 50.595 10.296 25.954 1.00 31.36 190 SER A N 1
ATOM 580 C CA . SER A 1 110 ? 51.410 9.597 24.973 1.00 39.70 190 SER A CA 1
ATOM 581 C C . SER A 1 110 ? 51.562 10.446 23.717 1.00 45.31 190 SER A C 1
ATOM 582 O O . SER A 1 110 ? 50.732 11.312 23.427 1.00 47.77 190 SER A O 1
ATOM 585 N N . ASP A 1 111 ? 52.647 10.197 22.975 1.00 41.87 191 ASP A N 1
ATOM 586 C CA . ASP A 1 111 ? 52.937 11.007 21.796 1.00 50.56 191 ASP A CA 1
ATOM 587 C C . ASP A 1 111 ? 51.861 10.876 20.723 1.00 44.61 191 ASP A C 1
ATOM 588 O O . ASP A 1 111 ? 51.712 11.784 19.895 1.00 34.43 191 ASP A O 1
ATOM 593 N N . SER A 1 112 ? 51.086 9.789 20.733 1.00 40.15 192 SER A N 1
ATOM 594 C CA . SER A 1 112 ? 50.011 9.647 19.761 1.00 36.21 192 SER A CA 1
ATOM 595 C C . SER A 1 112 ? 48.931 10.708 19.927 1.00 33.67 192 SER A C 1
ATOM 596 O O . SER A 1 112 ? 48.010 10.757 19.106 1.00 39.99 192 SER A O 1
ATOM 599 N N . VAL A 1 113 ? 49.022 11.557 20.956 1.00 33.45 193 VAL A N 1
ATOM 600 C CA . VAL A 1 113 ? 48.119 12.697 21.065 1.00 31.35 193 VAL A CA 1
ATOM 601 C C . VAL A 1 113 ? 48.378 13.712 19.961 1.00 35.56 193 VAL A C 1
ATOM 602 O O . VAL A 1 113 ? 47.482 14.491 19.611 1.00 26.41 193 VAL A O 1
ATOM 606 N N . THR A 1 114 ? 49.585 13.717 19.385 1.00 46.84 194 THR A N 1
ATOM 607 C CA . THR A 1 114 ? 49.856 14.656 18.298 1.00 41.94 194 THR A CA 1
ATOM 608 C C . THR A 1 114 ? 49.153 14.244 17.009 1.00 33.69 194 THR A C 1
ATOM 609 O O . THR A 1 114 ? 48.418 15.072 16.444 1.00 38.69 194 THR A O 1
ATOM 613 N N . PRO A 1 115 ? 49.294 13.012 16.500 1.00 27.15 195 PRO A N 1
ATOM 614 C CA . PRO A 1 115 ? 48.512 12.655 15.305 1.00 29.75 195 PRO A CA 1
ATOM 615 C C . PRO A 1 115 ? 47.013 12.641 15.546 1.00 38.66 195 PRO A C 1
ATOM 616 O O . PRO A 1 115 ? 46.252 12.891 14.604 1.00 40.16 195 PRO A O 1
ATOM 620 N N . VAL A 1 116 ? 46.560 12.375 16.774 1.00 33.01 196 VAL A N 1
ATOM 621 C CA . VAL A 1 116 ? 45.124 12.264 17.018 1.00 29.27 196 VAL A CA 1
ATOM 622 C C . VAL A 1 116 ? 44.474 13.642 17.082 1.00 37.07 196 VAL A C 1
ATOM 623 O O . VAL A 1 116 ? 43.513 13.924 16.355 1.00 46.19 196 VAL A O 1
ATOM 627 N N . LEU A 1 117 ? 44.982 14.523 17.944 1.00 27.46 197 LEU A N 1
ATOM 628 C CA . LEU A 1 117 ? 44.361 15.819 18.186 1.00 25.96 197 LEU A CA 1
ATOM 629 C C . LEU A 1 117 ? 45.078 16.973 17.488 1.00 24.78 197 LEU A C 1
ATOM 630 O O . LEU A 1 117 ? 44.702 18.132 17.699 1.00 28.28 197 LEU A O 1
ATOM 635 N N . ASN A 1 118 ? 46.093 16.692 16.666 1.00 24.82 198 ASN A N 1
ATOM 636 C CA . ASN A 1 118 ? 46.892 17.751 16.044 1.00 32.41 198 ASN A CA 1
ATOM 637 C C . ASN A 1 118 ? 47.403 18.718 17.107 1.00 29.50 198 ASN A C 1
ATOM 638 O O . ASN A 1 118 ? 47.337 19.941 16.963 1.00 31.45 198 ASN A O 1
ATOM 643 N N . GLN A 1 119 ? 47.897 18.157 18.203 1.00 36.20 199 GLN A N 1
ATOM 644 C CA . GLN A 1 119 ? 48.281 18.934 19.361 1.00 32.03 199 GLN A CA 1
ATOM 645 C C . GLN A 1 119 ? 49.675 18.490 19.794 1.00 32.58 199 GLN A C 1
ATOM 646 O O . GLN A 1 119 ? 49.924 17.281 19.927 1.00 28.24 199 GLN A O 1
ATOM 652 N N . PRO A 1 120 ? 50.603 19.415 20.001 1.00 33.46 200 PRO A N 1
ATOM 653 C CA . PRO A 1 120 ? 51.907 19.017 20.532 1.00 30.61 200 PRO A CA 1
ATOM 654 C C . PRO A 1 120 ? 51.775 18.577 21.978 1.00 47.58 200 PRO A C 1
ATOM 655 O O . PRO A 1 120 ? 50.888 19.027 22.710 1.00 38.86 200 PRO A O 1
ATOM 659 N N . GLN A 1 121 ? 52.667 17.668 22.385 1.00 42.49 201 GLN A N 1
ATOM 660 C CA . GLN A 1 121 ? 52.769 17.330 23.799 1.00 39.02 201 GLN A CA 1
ATOM 661 C C . GLN A 1 121 ? 53.074 18.558 24.647 1.00 47.83 201 GLN A C 1
ATOM 662 O O . GLN A 1 121 ? 52.771 18.561 25.845 1.00 56.10 201 GLN A O 1
ATOM 668 N N . SER A 1 122 ? 53.663 19.597 24.043 1.00 45.66 202 SER A N 1
ATOM 669 C CA . SER A 1 122 ? 53.863 20.872 24.727 1.00 43.29 202 SER A CA 1
ATOM 670 C C . SER A 1 122 ? 52.569 21.376 25.358 1.00 48.92 202 SER A C 1
ATOM 671 O O . SER A 1 122 ? 52.582 21.947 26.454 1.00 48.46 202 SER A O 1
ATOM 674 N N . GLU A 1 123 ? 51.437 21.172 24.674 1.00 40.73 203 GLU A N 1
ATOM 675 C CA . GLU A 1 123 ? 50.158 21.715 25.120 1.00 40.60 203 GLU A CA 1
ATOM 676 C C . GLU A 1 123 ? 49.540 20.925 26.263 1.00 37.65 203 GLU A C 1
ATOM 677 O O . GLU A 1 123 ? 48.735 21.484 27.016 1.00 38.53 203 GLU A O 1
ATOM 683 N N . TRP A 1 124 ? 49.890 19.648 26.410 1.00 37.95 204 TRP A N 1
ATOM 684 C CA . TRP A 1 124 ? 49.280 18.823 27.446 1.00 45.46 204 TRP A CA 1
ATOM 685 C C . TRP A 1 124 ? 50.115 18.793 28.722 1.00 37.66 204 TRP A C 1
ATOM 686 O O . TRP A 1 124 ? 49.593 19.044 29.812 1.00 35.27 204 TRP A O 1
ATOM 697 N N . PHE A 1 125 ? 51.406 18.491 28.604 1.00 44.83 205 PHE A N 1
ATOM 698 C CA . PHE A 1 125 ? 52.269 18.463 29.777 1.00 47.10 205 PHE A CA 1
ATOM 699 C C . PHE A 1 125 ? 52.341 19.847 30.408 1.00 40.60 205 PHE A C 1
ATOM 700 O O . PHE A 1 125 ? 52.575 20.848 29.722 1.00 52.35 205 PHE A O 1
ATOM 708 N N . GLY A 1 126 ? 52.129 19.900 31.722 1.00 42.00 206 GLY A N 1
ATOM 709 C CA . GLY A 1 126 ? 52.076 21.151 32.443 1.00 39.72 206 GLY A CA 1
ATOM 710 C C . GLY A 1 126 ? 50.691 21.740 32.589 1.00 36.00 206 GLY A C 1
ATOM 711 O O . GLY A 1 126 ? 50.530 22.730 33.312 1.00 40.05 206 GLY A O 1
ATOM 712 N N . SER A 1 127 ? 49.690 21.169 31.933 1.00 33.93 207 SER A N 1
ATOM 713 C CA . SER A 1 127 ? 48.321 21.647 32.017 1.00 32.58 207 SER A CA 1
ATOM 714 C C . SER A 1 127 ? 47.462 20.628 32.759 1.00 27.18 207 SER A C 1
ATOM 715 O O . SER A 1 127 ? 47.931 19.568 33.185 1.00 33.36 207 SER A O 1
ATOM 718 N N . THR A 1 128 ? 46.188 20.964 32.919 1.00 26.06 208 THR A N 1
ATOM 719 C CA . THR A 1 128 ? 45.194 20.042 33.446 1.00 24.99 208 THR A CA 1
ATOM 720 C C . THR A 1 128 ? 44.259 19.620 32.322 1.00 32.32 208 THR A C 1
ATOM 721 O O . THR A 1 128 ? 44.188 20.264 31.272 1.00 33.22 208 THR A O 1
ATOM 725 N N . LEU A 1 129 ? 43.534 18.521 32.551 1.00 22.70 209 LEU A N 1
ATOM 726 C CA . LEU A 1 129 ? 42.599 18.051 31.536 1.00 27.84 209 LEU A CA 1
ATOM 727 C C . LEU A 1 129 ? 41.504 19.077 31.275 1.00 22.47 209 LEU A C 1
ATOM 728 O O . LEU A 1 129 ? 40.989 19.165 30.155 1.00 25.33 209 LEU A O 1
ATOM 733 N N . TYR A 1 130 ? 41.149 19.871 32.286 1.00 22.23 210 TYR A N 1
ATOM 734 C CA . TYR A 1 130 ? 40.139 20.903 32.090 1.00 34.46 210 TYR A CA 1
ATOM 735 C C . TYR A 1 130 ? 40.621 21.987 31.133 1.00 32.67 210 TYR A C 1
ATOM 736 O O . TYR A 1 130 ? 39.803 22.645 30.483 1.00 28.56 210 TYR A O 1
ATOM 745 N N . ASP A 1 131 ? 41.938 22.189 31.032 1.00 28.21 211 ASP A N 1
ATOM 746 C CA . ASP A 1 131 ? 42.465 23.107 30.029 1.00 29.40 211 ASP A CA 1
ATOM 747 C C . ASP A 1 131 ? 42.187 22.624 28.612 1.00 35.92 211 ASP A C 1
ATOM 748 O O . ASP A 1 131 ? 42.139 23.443 27.689 1.00 35.17 211 ASP A O 1
ATOM 753 N N . GLN A 1 132 ? 42.000 21.316 28.419 1.00 24.12 212 GLN A N 1
ATOM 754 C CA . GLN A 1 132 ? 41.843 20.748 27.089 1.00 24.97 212 GLN A CA 1
ATOM 755 C C . GLN A 1 132 ? 40.393 20.586 26.663 1.00 25.10 212 GLN A C 1
ATOM 756 O O . GLN A 1 132 ? 40.125 20.557 25.458 1.00 41.38 212 GLN A O 1
ATOM 762 N N . VAL A 1 133 ? 39.459 20.488 27.606 1.00 26.93 213 VAL A N 1
ATOM 763 C CA . VAL A 1 133 ? 38.095 20.091 27.283 1.00 25.00 213 VAL A CA 1
ATOM 764 C C . VAL A 1 133 ? 37.228 21.320 27.055 1.00 27.00 213 VAL A C 1
ATOM 765 O O . VAL A 1 133 ? 37.572 22.443 27.435 1.00 26.13 213 VAL A O 1
ATOM 769 N N . HIS A 1 134 ? 36.084 21.091 26.420 1.00 24.92 214 HIS A N 1
ATOM 770 C CA . HIS A 1 134 ? 35.088 22.137 26.268 1.00 26.05 214 HIS A CA 1
ATOM 771 C C . HIS A 1 134 ? 34.617 22.599 27.645 1.00 19.94 214 HIS A C 1
ATOM 772 O O . HIS A 1 134 ? 34.415 21.770 28.541 1.00 23.13 214 HIS A O 1
ATOM 779 N N . PRO A 1 135 ? 34.452 23.909 27.855 1.00 23.74 215 PRO A N 1
ATOM 780 C CA . PRO A 1 135 ? 33.992 24.392 29.170 1.00 21.32 215 PRO A CA 1
ATOM 781 C C . PRO A 1 135 ? 32.721 23.716 29.646 1.00 30.27 215 PRO A C 1
ATOM 782 O O . PRO A 1 135 ? 32.616 23.353 30.829 1.00 34.52 215 PRO A O 1
ATOM 786 N N . ASP A 1 136 ? 31.760 23.506 28.738 1.00 24.24 216 ASP A N 1
ATOM 787 C CA . ASP A 1 136 ? 30.498 22.870 29.106 1.00 23.70 216 ASP A CA 1
ATOM 788 C C . ASP A 1 136 ? 30.682 21.459 29.653 1.00 26.94 216 ASP A C 1
ATOM 789 O O . ASP A 1 136 ? 29.757 20.926 30.274 1.00 38.11 216 ASP A O 1
ATOM 794 N N . ASP A 1 137 ? 31.839 20.839 29.421 1.00 18.62 217 ASP A N 1
ATOM 795 C CA . ASP A 1 137 ? 32.123 19.482 29.870 1.00 18.11 217 ASP A CA 1
ATOM 796 C C . ASP A 1 137 ? 32.822 19.427 31.225 1.00 19.89 217 ASP A C 1
ATOM 797 O O . ASP A 1 137 ? 32.922 18.336 31.813 1.00 18.30 217 ASP A O 1
ATOM 802 N N . VAL A 1 138 ? 33.264 20.575 31.750 1.00 19.54 218 VAL A N 1
ATOM 803 C CA . VAL A 1 138 ? 34.065 20.586 32.977 1.00 23.77 218 VAL A CA 1
ATOM 804 C C . VAL A 1 138 ? 33.356 19.817 34.093 1.00 22.11 218 VAL A C 1
ATOM 805 O O . VAL A 1 138 ? 33.906 18.867 34.667 1.00 20.90 218 VAL A O 1
ATOM 809 N N . ASP A 1 139 ? 32.104 20.189 34.381 1.00 20.01 219 ASP A N 1
ATOM 810 C CA . ASP A 1 139 ? 31.355 19.551 35.462 1.00 25.35 219 ASP A CA 1
ATOM 811 C C . ASP A 1 139 ? 31.366 18.033 35.319 1.00 31.92 219 ASP A C 1
ATOM 812 O O . ASP A 1 139 ? 31.735 17.305 36.252 1.00 26.06 219 ASP A O 1
ATOM 817 N N . LYS A 1 140 ? 31.017 17.547 34.122 1.00 37.89 220 LYS A N 1
ATOM 818 C CA . LYS A 1 140 ? 30.947 16.111 33.886 1.00 25.21 220 LYS A CA 1
ATOM 819 C C . LYS A 1 140 ? 32.299 15.485 34.163 1.00 27.00 220 LYS A C 1
ATOM 820 O O . LYS A 1 140 ? 32.413 14.502 34.908 1.00 26.49 220 LYS A O 1
ATOM 826 N N . LEU A 1 141 ? 33.344 16.106 33.614 1.00 23.50 221 LEU A N 1
ATOM 827 C CA . LEU A 1 141 ? 34.700 15.635 33.826 1.00 22.17 221 LEU A CA 1
ATOM 828 C C . LEU A 1 141 ? 34.989 15.524 35.312 1.00 24.54 221 LEU A C 1
ATOM 829 O O . LEU A 1 141 ? 35.442 14.477 35.796 1.00 18.47 221 LEU A O 1
ATOM 834 N N . ARG A 1 142 ? 34.652 16.575 36.067 1.00 20.11 222 ARG A N 1
ATOM 835 C CA . ARG A 1 142 ? 34.966 16.575 37.488 1.00 26.05 222 ARG A CA 1
ATOM 836 C C . ARG A 1 142 ? 34.261 15.430 38.194 1.00 33.61 222 ARG A C 1
ATOM 837 O O . ARG A 1 142 ? 34.825 14.806 39.102 1.00 21.71 222 ARG A O 1
ATOM 845 N N . GLU A 1 143 ? 33.038 15.134 37.765 1.00 20.95 223 GLU A N 1
ATOM 846 C CA . GLU A 1 143 ? 32.247 14.037 38.361 1.00 28.92 223 GLU A CA 1
ATOM 847 C C . GLU A 1 143 ? 32.878 12.699 37.974 1.00 22.89 223 GLU A C 1
ATOM 848 O O . GLU A 1 143 ? 32.907 11.845 38.790 1.00 19.25 223 GLU A O 1
ATOM 854 N N . GLN A 1 144 ? 33.388 12.584 36.763 1.00 19.68 224 GLN A N 1
ATOM 855 C CA . GLN A 1 144 ? 34.056 11.350 36.369 1.00 17.16 224 GLN A CA 1
ATOM 856 C C . GLN A 1 144 ? 35.349 11.169 37.145 1.00 26.50 224 GLN A C 1
ATOM 857 O O . GLN A 1 144 ? 35.752 10.036 37.431 1.00 18.98 224 GLN A O 1
ATOM 863 N N . LEU A 1 145 ? 35.996 12.271 37.510 1.00 26.54 225 LEU A N 1
ATOM 864 C CA . LEU A 1 145 ? 37.243 12.238 38.256 1.00 35.92 225 LEU A CA 1
ATOM 865 C C . LEU A 1 145 ? 37.028 12.109 39.756 1.00 36.60 225 LEU A C 1
ATOM 866 O O . LEU A 1 145 ? 38.006 12.035 40.502 1.00 38.91 225 LEU A O 1
ATOM 871 N N . SER A 1 146 ? 35.784 12.087 40.217 1.00 31.00 226 SER A N 1
ATOM 872 C CA . SER A 1 146 ? 35.520 11.919 41.637 1.00 24.15 226 SER A CA 1
ATOM 873 C C . SER A 1 146 ? 35.652 10.452 42.027 1.00 32.11 226 SER A C 1
ATOM 874 O O . SER A 1 146 ? 35.180 9.561 41.314 1.00 36.05 226 SER A O 1
ATOM 877 N N . THR A 1 147 ? 36.306 10.203 43.164 1.00 37.56 227 THR A N 1
ATOM 878 C CA . THR A 1 147 ? 36.486 8.857 43.702 1.00 43.25 227 THR A CA 1
ATOM 879 C C . THR A 1 147 ? 35.775 8.670 45.038 1.00 47.32 227 THR A C 1
ATOM 880 O O . THR A 1 147 ? 36.242 7.918 45.894 1.00 49.25 227 THR A O 1
ATOM 884 N N . SER A 1 148 ? 34.648 9.356 45.225 1.00 69.82 228 SER A N 1
ATOM 885 C CA . SER A 1 148 ? 33.941 9.322 46.505 1.00 87.71 228 SER A CA 1
ATOM 886 C C . SER A 1 148 ? 33.273 7.974 46.743 1.00 98.87 228 SER A C 1
ATOM 887 O O . SER A 1 148 ? 33.363 7.405 47.839 1.00 108.18 228 SER A O 1
ATOM 890 N N . GLU A 1 149 ? 32.570 7.482 45.728 1.00 93.22 229 GLU A N 1
ATOM 891 C CA . GLU A 1 149 ? 31.804 6.219 45.855 1.00 93.80 229 GLU A CA 1
ATOM 892 C C . GLU A 1 149 ? 32.493 5.110 45.062 1.00 90.45 229 GLU A C 1
ATOM 893 O O . GLU A 1 149 ? 32.194 3.948 45.327 1.00 89.94 229 GLU A O 1
ATOM 899 N N . ASN A 1 150 ? 33.387 5.480 44.148 1.00 83.18 255 ASN A N 1
ATOM 900 C CA . ASN A 1 150 ? 34.104 4.506 43.282 1.00 82.04 255 ASN A CA 1
ATOM 901 C C . ASN A 1 150 ? 35.585 4.896 43.222 1.00 83.53 255 ASN A C 1
ATOM 902 O O . ASN A 1 150 ? 35.866 5.908 42.607 1.00 78.26 255 ASN A O 1
ATOM 907 N N . ALA A 1 151 ? 36.491 4.052 43.742 1.00 82.47 256 ALA A N 1
ATOM 908 C CA . ALA A 1 151 ? 37.933 4.391 43.825 1.00 71.91 256 ALA A CA 1
ATOM 909 C C . ALA A 1 151 ? 38.696 3.143 43.358 1.00 82.40 256 ALA A C 1
ATOM 910 O O . ALA A 1 151 ? 38.179 2.432 42.539 1.00 78.01 256 ALA A O 1
ATOM 912 N N . MET A 1 152 ? 39.921 2.931 43.853 1.00 94.96 257 MET A N 1
ATOM 913 C CA . MET A 1 152 ? 40.975 2.039 43.273 1.00 99.67 257 MET A CA 1
ATOM 914 C C . MET A 1 152 ? 40.411 0.857 42.484 1.00 90.06 257 MET A C 1
ATOM 915 O O . MET A 1 152 ? 39.623 0.090 43.035 1.00 90.24 257 MET A O 1
ATOM 920 N N . GLY A 1 153 ? 40.819 0.763 41.218 1.00 75.82 258 GLY A N 1
ATOM 921 C CA . GLY A 1 153 ? 40.372 -0.286 40.293 1.00 66.27 258 GLY A CA 1
ATOM 922 C C . GLY A 1 153 ? 39.046 0.020 39.605 1.00 59.04 258 GLY A C 1
ATOM 923 O O . GLY A 1 153 ? 38.769 -0.668 38.635 1.00 61.06 258 GLY A O 1
ATOM 924 N N . SER A 1 154 ? 38.263 0.998 40.074 1.00 41.99 259 SER A N 1
ATOM 925 C CA . SER A 1 154 ? 36.941 1.267 39.458 1.00 36.17 259 SER A CA 1
ATOM 926 C C . SER A 1 154 ? 37.078 1.824 38.044 1.00 37.28 259 SER A C 1
ATOM 927 O O . SER A 1 154 ? 38.047 2.469 37.758 1.00 35.08 259 SER A O 1
ATOM 930 N N . ARG A 1 155 ? 36.076 1.584 37.221 1.00 36.79 260 ARG A N 1
ATOM 931 C CA . ARG A 1 155 ? 36.142 1.939 35.813 1.00 33.19 260 ARG A CA 1
ATOM 932 C C . ARG A 1 155 ? 35.472 3.281 35.547 1.00 34.52 260 ARG A C 1
ATOM 933 O O . ARG A 1 155 ? 34.608 3.737 36.301 1.00 33.15 260 ARG A O 1
ATOM 941 N N . ARG A 1 156 ? 35.890 3.913 34.452 1.00 27.10 261 ARG A N 1
ATOM 942 C CA . ARG A 1 156 ? 35.293 5.151 33.980 1.00 25.75 261 ARG A CA 1
ATOM 943 C C . ARG A 1 156 ? 35.103 5.061 32.474 1.00 20.84 261 ARG A C 1
ATOM 944 O O . ARG A 1 156 ? 35.954 4.521 31.761 1.00 26.49 261 ARG A O 1
ATOM 952 N N . SER A 1 157 ? 33.984 5.602 32.003 1.00 18.25 262 SER A N 1
ATOM 953 C CA . SER A 1 157 ? 33.667 5.650 30.581 1.00 19.09 262 SER A CA 1
ATOM 954 C C . SER A 1 157 ? 32.822 6.889 30.353 1.00 25.21 262 SER A C 1
ATOM 955 O O . SER A 1 157 ? 31.756 7.022 30.961 1.00 31.96 262 SER A O 1
ATOM 958 N N . PHE A 1 158 ? 33.299 7.800 29.507 1.00 22.97 263 PHE A N 1
ATOM 959 C CA . PHE A 1 158 ? 32.579 9.046 29.287 1.00 14.84 263 PHE A CA 1
ATOM 960 C C . PHE A 1 158 ? 32.956 9.632 27.935 1.00 23.74 263 PHE A C 1
ATOM 961 O O . PHE A 1 158 ? 33.853 9.146 27.245 1.00 30.71 263 PHE A O 1
ATOM 969 N N . ILE A 1 159 ? 32.227 10.675 27.551 1.00 25.50 264 ILE A N 1
ATOM 970 C CA . ILE A 1 159 ? 32.466 11.394 26.306 1.00 20.70 264 ILE A CA 1
ATOM 971 C C . ILE A 1 159 ? 32.693 12.856 26.649 1.00 21.83 264 ILE A C 1
ATOM 972 O O . ILE A 1 159 ? 31.944 13.434 27.445 1.00 27.33 264 ILE A O 1
ATOM 977 N N . CYS A 1 160 ? 33.722 13.453 26.058 1.00 20.08 265 CYS A N 1
ATOM 978 C CA . CYS A 1 160 ? 33.953 14.879 26.217 1.00 15.86 265 CYS A CA 1
ATOM 979 C C . CYS A 1 160 ? 34.396 15.438 24.873 1.00 29.35 265 CYS A C 1
ATOM 980 O O . CYS A 1 160 ? 34.477 14.718 23.878 1.00 33.07 265 CYS A O 1
ATOM 983 N N . ARG A 1 161 ? 34.642 16.740 24.832 1.00 28.12 266 ARG A N 1
ATOM 984 C CA . ARG A 1 161 ? 35.149 17.405 23.642 1.00 17.37 266 ARG A CA 1
ATOM 985 C C . ARG A 1 161 ? 36.461 18.069 24.012 1.00 21.24 266 ARG A C 1
ATOM 986 O O . ARG A 1 161 ? 36.535 18.781 25.018 1.00 24.79 266 ARG A O 1
ATOM 994 N N . MET A 1 162 ? 37.492 17.827 23.213 1.00 24.32 267 MET A N 1
ATOM 995 C CA . MET A 1 162 ? 38.828 18.301 23.528 1.00 30.95 267 MET A CA 1
ATOM 996 C C . MET A 1 162 ? 39.359 19.207 22.425 1.00 35.58 267 MET A C 1
ATOM 997 O O . MET A 1 162 ? 38.967 19.092 21.259 1.00 35.15 267 MET A O 1
ATOM 1002 N N . ARG A 1 163 ? 40.250 20.117 22.825 1.00 35.47 268 ARG A N 1
ATOM 1003 C CA A ARG A 1 163 ? 40.836 21.077 21.898 0.43 33.63 268 ARG A CA 1
ATOM 1004 C CA B ARG A 1 163 ? 40.832 21.077 21.896 0.57 33.82 268 ARG A CA 1
ATOM 1005 C C . ARG A 1 163 ? 41.774 20.387 20.918 1.00 36.01 268 ARG A C 1
ATOM 1006 O O . ARG A 1 163 ? 42.605 19.561 21.306 1.00 27.83 268 ARG A O 1
ATOM 1021 N N . CYS A 1 164 ? 41.646 20.740 19.645 1.00 25.68 269 CYS A N 1
ATOM 1022 C CA . CYS A 1 164 ? 42.567 20.297 18.610 1.00 30.17 269 CYS A CA 1
ATOM 1023 C C . CYS A 1 164 ? 43.422 21.475 18.159 1.00 31.88 269 CYS A C 1
ATOM 1024 O O . CYS A 1 164 ? 43.215 22.621 18.572 1.00 24.35 269 CYS A O 1
ATOM 1027 N N . GLY A 1 165 ? 44.406 21.183 17.312 1.00 35.86 270 GLY A N 1
ATOM 1028 C CA . GLY A 1 165 ? 45.214 22.241 16.738 1.00 35.63 270 GLY A CA 1
ATOM 1029 C C . GLY A 1 165 ? 44.360 23.245 15.992 1.00 31.80 270 GLY A C 1
ATOM 1030 O O . GLY A 1 165 ? 43.556 22.860 15.137 1.00 28.00 270 GLY A O 1
ATOM 1031 N N . THR A 1 166 ? 44.507 24.527 16.318 1.00 33.66 271 THR A N 1
ATOM 1032 C CA . THR A 1 166 ? 43.689 25.588 15.745 1.00 39.72 271 THR A CA 1
ATOM 1033 C C . THR A 1 166 ? 44.583 26.667 15.152 1.00 35.87 271 THR A C 1
ATOM 1034 O O . THR A 1 166 ? 45.512 27.141 15.814 1.00 37.06 271 THR A O 1
ATOM 1038 N N . SER A 1 167 ? 44.295 27.055 13.907 1.00 33.46 272 SER A N 1
ATOM 1039 C CA . SER A 1 167 ? 45.078 28.095 13.248 1.00 31.08 272 SER A CA 1
ATOM 1040 C C . SER A 1 167 ? 44.816 29.459 13.874 1.00 35.95 272 SER A C 1
ATOM 1041 O O . SER A 1 167 ? 45.741 30.125 14.352 1.00 38.17 272 SER A O 1
ATOM 1044 N N . SER A 1 168 ? 43.561 29.893 13.875 1.00 44.99 273 SER A N 1
ATOM 1045 C CA . SER A 1 168 ? 43.215 31.209 14.400 1.00 51.58 273 SER A CA 1
ATOM 1046 C C . SER A 1 168 ? 42.087 31.115 15.418 1.00 45.65 273 SER A C 1
ATOM 1047 O O . SER A 1 168 ? 40.985 30.678 15.093 1.00 46.74 273 SER A O 1
ATOM 1050 N N . GLU A 1 195 ? 40.250 31.188 18.200 1.00 35.38 300 GLU A N 1
ATOM 1051 C CA . GLU A 1 195 ? 39.085 30.493 18.742 1.00 56.26 300 GLU A CA 1
ATOM 1052 C C . GLU A 1 195 ? 39.237 28.986 18.590 1.00 53.39 300 GLU A C 1
ATOM 1053 O O . GLU A 1 195 ? 39.282 28.474 17.473 1.00 64.92 300 GLU A O 1
ATOM 1059 N N . PRO A 1 196 ? 39.297 28.275 19.713 1.00 45.95 301 PRO A N 1
ATOM 1060 C CA . PRO A 1 196 ? 39.646 26.854 19.659 1.00 42.92 301 PRO A CA 1
ATOM 1061 C C . PRO A 1 196 ? 38.547 26.028 19.022 1.00 33.12 301 PRO A C 1
ATOM 1062 O O . PRO A 1 196 ? 37.362 26.363 19.072 1.00 42.17 301 PRO A O 1
ATOM 1066 N N . HIS A 1 197 ? 38.963 24.928 18.417 1.00 29.53 302 HIS A N 1
ATOM 1067 C CA . HIS A 1 197 ? 38.055 24.000 17.770 1.00 34.26 302 HIS A CA 1
ATOM 1068 C C . HIS A 1 197 ? 38.069 22.682 18.528 1.00 30.38 302 HIS A C 1
ATOM 1069 O O . HIS A 1 197 ? 39.141 22.158 18.845 1.00 42.08 302 HIS A O 1
ATOM 1076 N N . PHE A 1 198 ? 36.887 22.143 18.803 1.00 33.94 303 PHE A N 1
ATOM 1077 C CA . PHE A 1 198 ? 36.754 20.972 19.655 1.00 41.77 303 PHE A CA 1
ATOM 1078 C C . PHE A 1 198 ? 36.388 19.735 18.843 1.00 41.10 303 PHE A C 1
ATOM 1079 O O . PHE A 1 198 ? 35.734 19.821 17.800 1.00 33.05 303 PHE A O 1
ATOM 1087 N N . VAL A 1 199 ? 36.829 18.578 19.335 1.00 33.27 304 VAL A N 1
ATOM 1088 C CA . VAL A 1 199 ? 36.512 17.295 18.722 1.00 21.46 304 VAL A CA 1
ATOM 1089 C C . VAL A 1 199 ? 36.001 16.346 19.796 1.00 32.63 304 VAL A C 1
ATOM 1090 O O . VAL A 1 199 ? 36.456 16.366 20.945 1.00 27.88 304 VAL A O 1
ATOM 1094 N N . VAL A 1 200 ? 35.047 15.508 19.411 1.00 27.89 305 VAL A N 1
ATOM 1095 C CA . VAL A 1 200 ? 34.428 14.570 20.339 1.00 22.95 305 VAL A CA 1
ATOM 1096 C C . VAL A 1 200 ? 35.379 13.408 20.587 1.00 26.55 305 VAL A C 1
ATOM 1097 O O . VAL A 1 200 ? 35.841 12.752 19.645 1.00 36.58 305 VAL A O 1
ATOM 1101 N N . VAL A 1 201 ? 35.672 13.149 21.858 1.00 25.86 306 VAL A N 1
ATOM 1102 C CA . VAL A 1 201 ? 36.565 12.078 22.275 1.00 21.78 306 VAL A CA 1
ATOM 1103 C C . VAL A 1 201 ? 35.819 11.170 23.241 1.00 22.77 306 VAL A C 1
ATOM 1104 O O . VAL A 1 201 ? 35.223 11.645 24.220 1.00 15.09 306 VAL A O 1
ATOM 1108 N N . HIS A 1 202 ? 35.859 9.868 22.963 1.00 14.87 307 HIS A N 1
ATOM 1109 C CA . HIS A 1 202 ? 35.330 8.846 23.857 1.00 27.92 307 HIS A CA 1
ATOM 1110 C C . HIS A 1 202 ? 36.476 8.324 24.715 1.00 25.81 307 HIS A C 1
ATOM 1111 O O . HIS A 1 202 ? 37.476 7.829 24.183 1.00 26.70 307 HIS A O 1
ATOM 1118 N N . CYS A 1 203 ? 36.338 8.446 26.034 1.00 23.94 308 CYS A N 1
ATOM 1119 C CA . CYS A 1 203 ? 37.388 8.093 26.978 1.00 23.24 308 CYS A CA 1
ATOM 1120 C C . CYS A 1 203 ? 36.950 6.898 27.811 1.00 25.38 308 CYS A C 1
ATOM 1121 O O . CYS A 1 203 ? 35.824 6.870 28.331 1.00 21.96 308 CYS A O 1
ATOM 1124 N N . THR A 1 204 ? 37.834 5.908 27.927 1.00 16.99 309 THR A N 1
ATOM 1125 C CA . THR A 1 204 ? 37.635 4.799 28.853 1.00 24.99 309 THR A CA 1
ATOM 1126 C C . THR A 1 204 ? 38.906 4.614 29.665 1.00 27.58 309 THR A C 1
ATOM 1127 O O . THR A 1 204 ? 40.011 4.735 29.129 1.00 30.51 309 THR A O 1
ATOM 1131 N N . GLY A 1 205 ? 38.753 4.324 30.950 1.00 24.24 310 GLY A N 1
ATOM 1132 C CA . GLY A 1 205 ? 39.929 4.170 31.784 1.00 20.21 310 GLY A CA 1
ATOM 1133 C C . GLY A 1 205 ? 39.584 3.621 33.148 1.00 22.99 310 GLY A C 1
ATOM 1134 O O . GLY A 1 205 ? 38.463 3.180 33.399 1.00 19.42 310 GLY A O 1
ATOM 1135 N N . TYR A 1 206 ? 40.572 3.671 34.036 1.00 23.53 311 TYR A N 1
ATOM 1136 C CA . TYR A 1 206 ? 40.434 3.121 35.376 1.00 28.42 311 TYR A CA 1
ATOM 1137 C C . TYR A 1 206 ? 41.145 4.015 36.381 1.00 28.01 311 TYR A C 1
ATOM 1138 O O . TYR A 1 206 ? 42.044 4.787 36.037 1.00 26.48 311 TYR A O 1
ATOM 1147 N N . ILE A 1 207 ? 40.731 3.888 37.641 1.00 27.33 312 ILE A N 1
ATOM 1148 C CA . ILE A 1 207 ? 41.301 4.665 38.734 1.00 29.14 312 ILE A CA 1
ATOM 1149 C C . ILE A 1 207 ? 42.451 3.881 39.353 1.00 36.02 312 ILE A C 1
ATOM 1150 O O . ILE A 1 207 ? 42.324 2.684 39.636 1.00 43.18 312 ILE A O 1
ATOM 1155 N N . LYS A 1 208 ? 43.572 4.563 39.572 1.00 30.86 313 LYS A N 1
ATOM 1156 C CA . LYS A 1 208 ? 44.802 3.944 40.039 1.00 30.59 313 LYS A CA 1
ATOM 1157 C C . LYS A 1 208 ? 45.479 4.893 41.014 1.00 39.35 313 LYS A C 1
ATOM 1158 O O . LYS A 1 208 ? 45.617 6.082 40.717 1.00 36.86 313 LYS A O 1
ATOM 1164 N N . ALA A 1 209 ? 45.869 4.386 42.182 1.00 45.85 314 ALA A N 1
ATOM 1165 C CA . ALA A 1 209 ? 46.670 5.190 43.097 1.00 45.99 314 ALA A CA 1
ATOM 1166 C C . ALA A 1 209 ? 48.047 5.404 42.485 1.00 43.72 314 ALA A C 1
ATOM 1167 O O . ALA A 1 209 ? 48.730 4.440 42.125 1.00 46.42 314 ALA A O 1
ATOM 1169 N N . TRP A 1 210 ? 48.447 6.665 42.348 1.00 48.19 315 TRP A N 1
ATOM 1170 C CA . TRP A 1 210 ? 49.641 7.018 41.603 1.00 64.69 315 TRP A CA 1
ATOM 1171 C C . TRP A 1 210 ? 50.810 7.164 42.562 1.00 89.98 315 TRP A C 1
ATOM 1172 O O . TRP A 1 210 ? 50.813 8.099 43.379 1.00 87.13 315 TRP A O 1
ATOM 1183 N N . PRO A 1 211 ? 51.813 6.279 42.513 1.00 108.60 316 PRO A N 1
ATOM 1184 C CA . PRO A 1 211 ? 53.031 6.397 43.310 1.00 116.39 316 PRO A CA 1
ATOM 1185 C C . PRO A 1 211 ? 54.119 7.152 42.553 1.00 115.26 316 PRO A C 1
ATOM 1186 O O . PRO A 1 211 ? 53.976 7.335 41.343 1.00 111.85 316 PRO A O 1
ATOM 1190 N N . GLN A 1 226 ? 52.421 14.921 48.626 1.00 108.45 331 GLN A N 1
ATOM 1191 C CA . GLN A 1 226 ? 51.633 14.195 49.617 1.00 104.48 331 GLN A CA 1
ATOM 1192 C C . GLN A 1 226 ? 51.850 12.691 49.480 1.00 107.22 331 GLN A C 1
ATOM 1193 O O . GLN A 1 226 ? 52.922 12.241 49.070 1.00 100.20 331 GLN A O 1
ATOM 1199 N N . GLY A 1 227 ? 50.828 11.915 49.830 1.00 110.11 332 GLY A N 1
ATOM 1200 C CA . GLY A 1 227 ? 50.854 10.481 49.632 1.00 115.00 332 GLY A CA 1
ATOM 1201 C C . GLY A 1 227 ? 50.561 10.114 48.191 1.00 119.97 332 GLY A C 1
ATOM 1202 O O . GLY A 1 227 ? 50.720 10.916 47.268 1.00 122.70 332 GLY A O 1
ATOM 1203 N N . SER A 1 228 ? 50.124 8.872 47.999 1.00 114.14 333 SER A N 1
ATOM 1204 C CA . SER A 1 228 ? 49.734 8.393 46.676 1.00 107.22 333 SER A CA 1
ATOM 1205 C C . SER A 1 228 ? 48.318 8.876 46.377 1.00 90.84 333 SER A C 1
ATOM 1206 O O . SER A 1 228 ? 47.345 8.379 46.954 1.00 93.59 333 SER A O 1
ATOM 1209 N N . LYS A 1 229 ? 48.202 9.847 45.479 1.00 71.75 334 LYS A N 1
ATOM 1210 C CA . LYS A 1 229 ? 46.913 10.402 45.094 1.00 51.28 334 LYS A CA 1
ATOM 1211 C C . LYS A 1 229 ? 46.283 9.550 43.997 1.00 41.91 334 LYS A C 1
ATOM 1212 O O . LYS A 1 229 ? 46.982 8.918 43.207 1.00 37.89 334 LYS A O 1
ATOM 1218 N N . PHE A 1 230 ? 44.954 9.541 43.945 1.00 33.62 335 PHE A N 1
ATOM 1219 C CA . PHE A 1 230 ? 44.273 8.794 42.894 1.00 31.29 335 PHE A CA 1
ATOM 1220 C C . PHE A 1 230 ? 44.414 9.496 41.544 1.00 33.53 335 PHE A C 1
ATOM 1221 O O . PHE A 1 230 ? 44.448 10.726 41.458 1.00 32.46 335 PHE A O 1
ATOM 1229 N N . CYS A 1 231 ? 44.476 8.694 40.479 1.00 30.58 336 CYS A N 1
ATOM 1230 C CA . CYS A 1 231 ? 44.659 9.190 39.124 1.00 28.85 336 CYS A CA 1
ATOM 1231 C C . CYS A 1 231 ? 43.764 8.393 38.183 1.00 34.42 336 CYS A C 1
ATOM 1232 O O . CYS A 1 231 ? 43.490 7.212 38.413 1.00 24.30 336 CYS A O 1
ATOM 1235 N N . LEU A 1 232 ? 43.302 9.049 37.123 1.00 30.14 337 LEU A N 1
ATOM 1236 C CA . LEU A 1 232 ? 42.606 8.368 36.040 1.00 18.59 337 LEU A CA 1
ATOM 1237 C C . LEU A 1 232 ? 43.619 8.027 34.957 1.00 20.26 337 LEU A C 1
ATOM 1238 O O . LEU A 1 232 ? 44.343 8.912 34.479 1.00 23.99 337 LEU A O 1
ATOM 1243 N N . VAL A 1 233 ? 43.691 6.745 34.605 1.00 19.85 338 VAL A N 1
ATOM 1244 C CA . VAL A 1 233 ? 44.490 6.250 33.491 1.00 24.14 338 VAL A CA 1
ATOM 1245 C C . VAL A 1 233 ? 43.502 5.879 32.401 1.00 22.61 338 VAL A C 1
ATOM 1246 O O . VAL A 1 233 ? 42.694 4.963 32.586 1.00 31.56 338 VAL A O 1
ATOM 1250 N N . ALA A 1 234 ? 43.547 6.580 31.268 1.00 30.41 339 ALA A N 1
ATOM 1251 C CA . ALA A 1 234 ? 42.494 6.456 30.275 1.00 23.62 339 ALA A CA 1
ATOM 1252 C C . ALA A 1 234 ? 43.071 6.507 28.869 1.00 20.60 339 ALA A C 1
ATOM 1253 O O . ALA A 1 234 ? 44.172 7.011 28.635 1.00 17.72 339 ALA A O 1
ATOM 1255 N N . ILE A 1 235 ? 42.304 5.952 27.937 1.00 23.69 340 ILE A N 1
ATOM 1256 C CA . ILE A 1 235 ? 42.522 6.108 26.506 1.00 24.82 340 ILE A CA 1
ATOM 1257 C C . ILE A 1 235 ? 41.371 6.935 25.958 1.00 23.62 340 ILE A C 1
ATOM 1258 O O . ILE A 1 235 ? 40.200 6.668 26.269 1.00 27.67 340 ILE A O 1
ATOM 1263 N N . GLY A 1 236 ? 41.705 7.951 25.168 1.00 20.05 341 GLY A N 1
ATOM 1264 C CA . GLY A 1 236 ? 40.725 8.757 24.465 1.00 17.64 341 GLY A CA 1
ATOM 1265 C C . GLY A 1 236 ? 40.827 8.489 22.971 1.00 26.29 341 GLY A C 1
ATOM 1266 O O . GLY A 1 236 ? 41.920 8.500 22.408 1.00 34.74 341 GLY A O 1
ATOM 1267 N N . ARG A 1 237 ? 39.676 8.238 22.354 1.00 25.05 342 ARG A N 1
ATOM 1268 C CA . ARG A 1 237 ? 39.602 7.836 20.958 1.00 25.81 342 ARG A CA 1
ATOM 1269 C C . ARG A 1 237 ? 38.660 8.748 20.189 1.00 20.41 342 ARG A C 1
ATOM 1270 O O . ARG A 1 237 ? 37.629 9.190 20.712 1.00 24.90 342 ARG A O 1
ATOM 1278 N N . LEU A 1 238 ? 39.020 9.015 18.939 1.00 21.26 343 LEU A N 1
ATOM 1279 C CA . LEU A 1 238 ? 38.104 9.603 17.975 1.00 23.06 343 LEU A CA 1
ATOM 1280 C C . LEU A 1 238 ? 37.491 8.498 17.126 1.00 18.36 343 LEU A C 1
ATOM 1281 O O . LEU A 1 238 ? 38.009 7.380 17.058 1.00 28.67 343 LEU A O 1
ATOM 1286 N N . GLN A 1 239 ? 36.374 8.823 16.476 1.00 36.50 344 GLN A N 1
ATOM 1287 C CA . GLN A 1 239 ? 35.799 7.968 15.432 1.00 38.61 344 GLN A CA 1
ATOM 1288 C C . GLN A 1 239 ? 35.483 6.566 15.955 1.00 34.08 344 GLN A C 1
ATOM 1289 O O . GLN A 1 239 ? 35.906 5.556 15.388 1.00 31.51 344 GLN A O 1
ATOM 1295 N N . VAL A 1 240 ? 34.741 6.508 17.061 1.00 31.83 345 VAL A N 1
ATOM 1296 C CA . VAL A 1 240 ? 34.283 5.214 17.553 1.00 39.55 345 VAL A CA 1
ATOM 1297 C C . VAL A 1 240 ? 33.056 4.751 16.775 1.00 49.64 345 VAL A C 1
ATOM 1298 O O . VAL A 1 240 ? 32.780 3.549 16.699 1.00 54.78 345 VAL A O 1
ATOM 1302 N N . THR A 1 241 ? 32.318 5.670 16.205 1.00 53.43 346 THR A N 1
ATOM 1303 C CA . THR A 1 241 ? 31.243 5.217 15.307 1.00 51.74 346 THR A CA 1
ATOM 1304 C C . THR A 1 241 ? 31.346 6.013 14.025 1.00 54.93 346 THR A C 1
ATOM 1305 O O . THR A 1 241 ? 32.282 6.763 13.838 1.00 58.99 346 THR A O 1
ATOM 1309 N N . SER A 1 242 ? 30.337 5.864 13.201 1.00 64.16 347 SER A N 1
ATOM 1310 C CA . SER A 1 242 ? 30.285 6.671 11.976 1.00 62.08 347 SER A CA 1
ATOM 1311 C C . SER A 1 242 ? 30.030 8.113 12.393 1.00 58.69 347 SER A C 1
ATOM 1312 O O . SER A 1 242 ? 29.275 8.352 13.321 1.00 56.02 347 SER A O 1
ATOM 1315 N N . SER A 1 243 ? 30.652 9.042 11.695 1.00 46.84 348 SER A N 1
ATOM 1316 C CA . SER A 1 243 ? 30.400 10.462 11.994 1.00 48.91 348 SER A CA 1
ATOM 1317 C C . SER A 1 243 ? 28.967 10.787 11.602 1.00 45.60 348 SER A C 1
ATOM 1318 O O . SER A 1 243 ? 28.436 10.161 10.729 1.00 37.63 348 SER A O 1
ATOM 1321 N N . PRO A 1 244 ? 28.342 11.778 12.250 1.00 59.39 349 PRO A N 1
ATOM 1322 C CA . PRO A 1 244 ? 26.983 12.201 11.932 1.00 59.48 349 PRO A CA 1
ATOM 1323 C C . PRO A 1 244 ? 26.878 13.159 10.739 1.00 56.93 349 PRO A C 1
ATOM 1324 O O . PRO A 1 244 ? 27.783 13.196 9.958 1.00 54.91 349 PRO A O 1
ATOM 1328 N N . THR A 1 247 ? 24.866 17.209 4.836 1.00 88.77 352 THR A N 1
ATOM 1329 C CA . THR A 1 247 ? 24.488 18.646 4.916 1.00 98.81 352 THR A CA 1
ATOM 1330 C C . THR A 1 247 ? 24.644 19.239 3.514 1.00 109.07 352 THR A C 1
ATOM 1331 O O . THR A 1 247 ? 24.618 18.478 2.546 1.00 97.15 352 THR A O 1
ATOM 1335 N N . ASP A 1 248 ? 24.822 20.550 3.423 1.00 126.08 353 ASP A N 1
ATOM 1336 C CA . ASP A 1 248 ? 24.985 21.215 2.101 1.00 125.35 353 ASP A CA 1
ATOM 1337 C C . ASP A 1 248 ? 26.450 21.024 1.716 1.00 115.42 353 ASP A C 1
ATOM 1338 O O . ASP A 1 248 ? 27.274 21.221 2.581 1.00 115.50 353 ASP A O 1
ATOM 1343 N N . MET A 1 249 ? 26.755 20.569 0.508 1.00 95.56 354 MET A N 1
ATOM 1344 C CA . MET A 1 249 ? 28.192 20.346 0.195 1.00 79.84 354 MET A CA 1
ATOM 1345 C C . MET A 1 249 ? 28.567 20.895 -1.192 1.00 76.27 354 MET A C 1
ATOM 1346 O O . MET A 1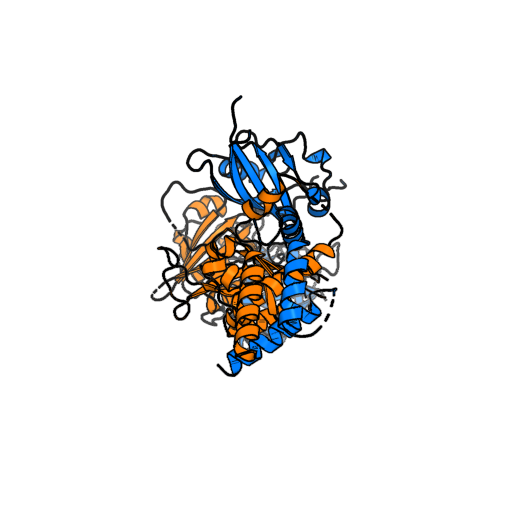 249 ? 29.711 20.929 -1.486 1.00 80.22 354 MET A O 1
ATOM 1351 N N . SER A 1 250 ? 27.651 21.433 -1.973 1.00 75.57 355 SER A N 1
ATOM 1352 C CA . SER A 1 250 ? 28.080 21.901 -3.320 1.00 72.19 355 SER A CA 1
ATOM 1353 C C . SER A 1 250 ? 28.503 23.377 -3.357 1.00 71.15 355 SER A C 1
ATOM 1354 O O . SER A 1 250 ? 29.250 23.714 -4.271 1.00 78.36 355 SER A O 1
ATOM 1357 N N . ASN A 1 251 ? 28.007 24.215 -2.445 1.00 56.91 356 ASN A N 1
ATOM 1358 C CA . ASN A 1 251 ? 28.374 25.648 -2.365 1.00 48.14 356 ASN A CA 1
ATOM 1359 C C . ASN A 1 251 ? 28.772 25.974 -0.932 1.00 51.11 356 ASN A C 1
ATOM 1360 O O . ASN A 1 251 ? 27.911 26.196 -0.129 1.00 56.98 356 ASN A O 1
ATOM 1365 N N . ILE A 1 252 ? 30.068 26.105 -0.718 1.00 39.95 357 ILE A N 1
ATOM 1366 C CA . ILE A 1 252 ? 30.758 26.378 0.554 1.00 30.92 357 ILE A CA 1
ATOM 1367 C C . ILE A 1 252 ? 30.335 27.714 1.139 1.00 40.31 357 ILE A C 1
ATOM 1368 O O . ILE A 1 252 ? 30.569 27.879 2.285 1.00 59.90 357 ILE A O 1
ATOM 1373 N N . CYS A 1 253 ? 29.686 28.582 0.398 1.00 22.66 358 CYS A N 1
ATOM 1374 C CA . CYS A 1 253 ? 29.282 29.878 0.936 1.00 65.63 358 CYS A CA 1
ATOM 1375 C C . CYS A 1 253 ? 27.793 29.903 1.276 1.00 65.64 358 CYS A C 1
ATOM 1376 O O . CYS A 1 253 ? 27.435 29.908 2.455 1.00 78.10 358 CYS A O 1
ATOM 1379 N N . GLN A 1 254 ? 26.902 29.925 0.270 1.00 49.24 359 GLN A N 1
ATOM 1380 C CA . GLN A 1 254 ? 25.488 30.071 0.589 1.00 51.56 359 GLN A CA 1
ATOM 1381 C C . GLN A 1 254 ? 24.740 28.753 0.406 1.00 54.11 359 GLN A C 1
ATOM 1382 O O . GLN A 1 254 ? 24.986 28.035 -0.569 1.00 59.14 359 GLN A O 1
ATOM 1388 N N . PRO A 1 255 ? 23.834 28.407 1.327 1.00 53.41 360 PRO A N 1
ATOM 1389 C CA . PRO A 1 255 ? 23.125 27.124 1.226 1.00 43.38 360 PRO A CA 1
ATOM 1390 C C . PRO A 1 255 ? 22.332 26.995 -0.067 1.00 32.11 360 PRO A C 1
ATOM 1391 O O . PRO A 1 255 ? 21.770 27.963 -0.584 1.00 42.14 360 PRO A O 1
ATOM 1395 N N . THR A 1 256 ? 22.292 25.769 -0.584 1.00 35.90 361 THR A N 1
ATOM 1396 C CA . THR A 1 256 ? 21.592 25.468 -1.824 1.00 58.35 361 THR A CA 1
ATOM 1397 C C . THR A 1 256 ? 20.247 24.788 -1.604 1.00 50.63 361 THR A C 1
ATOM 1398 O O . THR A 1 256 ? 19.389 24.843 -2.492 1.00 49.49 361 THR A O 1
ATOM 1402 N N . GLU A 1 257 ? 20.038 24.160 -0.451 1.00 32.51 362 GLU A N 1
ATOM 1403 C CA . GLU A 1 257 ? 18.837 23.372 -0.233 1.00 27.25 362 GLU A CA 1
ATOM 1404 C C . GLU A 1 257 ? 18.521 23.343 1.252 1.00 29.53 362 GLU A C 1
ATOM 1405 O O . GLU A 1 257 ? 19.311 23.783 2.093 1.00 24.70 362 GLU A O 1
ATOM 1411 N N . PHE A 1 258 ? 17.347 22.809 1.566 1.00 18.22 363 PHE A N 1
ATOM 1412 C CA . PHE A 1 258 ? 16.988 22.579 2.956 1.00 17.78 363 PHE A CA 1
ATOM 1413 C C . PHE A 1 258 ? 16.145 21.321 3.042 1.00 17.60 363 PHE A C 1
ATOM 1414 O O . PHE A 1 258 ? 15.451 20.951 2.094 1.00 23.91 363 PHE A O 1
ATOM 1422 N N . ILE A 1 259 ? 16.216 20.665 4.185 1.00 18.13 364 ILE A N 1
ATOM 1423 C CA . ILE A 1 259 ? 15.488 19.428 4.424 1.00 18.30 364 ILE A CA 1
ATOM 1424 C C . ILE A 1 259 ? 14.236 19.756 5.219 1.00 27.28 364 ILE A C 1
ATOM 1425 O O . ILE A 1 259 ? 14.263 20.606 6.117 1.00 17.82 364 ILE A O 1
ATOM 1430 N N . SER A 1 260 ? 13.130 19.105 4.875 1.00 17.28 365 SER A N 1
ATOM 1431 C CA . SER A 1 260 ? 11.887 19.247 5.613 1.00 25.25 365 SER A CA 1
ATOM 1432 C C . SER A 1 260 ? 11.306 17.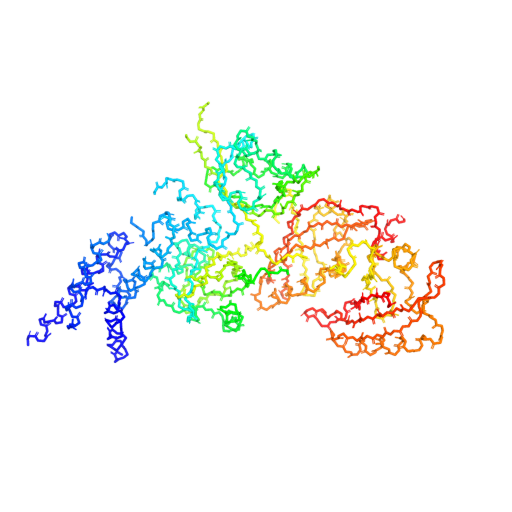870 5.900 1.00 26.74 365 SER A C 1
ATOM 1433 O O . SER A 1 260 ? 11.700 16.860 5.311 1.00 28.57 365 SER A O 1
ATOM 1436 N N . ARG A 1 261 ? 10.347 17.843 6.817 1.00 19.60 366 ARG A N 1
ATOM 1437 C CA . ARG A 1 261 ? 9.540 16.662 7.067 1.00 17.97 366 ARG A CA 1
ATOM 1438 C C . ARG A 1 261 ? 8.075 17.064 7.012 1.00 18.17 366 ARG A C 1
ATOM 1439 O O . ARG A 1 261 ? 7.716 18.203 7.317 1.00 22.69 366 ARG A O 1
ATOM 1447 N N . HIS A 1 262 ? 7.235 16.121 6.602 1.00 21.19 367 HIS A N 1
ATOM 1448 C CA . HIS A 1 262 ? 5.819 16.381 6.408 1.00 19.22 367 HIS A CA 1
ATOM 1449 C C . HIS A 1 262 ? 5.005 15.198 6.900 1.00 24.88 367 HIS A C 1
ATOM 1450 O O . HIS A 1 262 ? 5.428 14.048 6.781 1.00 22.78 367 HIS A O 1
ATOM 1457 N N . ASN A 1 263 ? 3.816 15.478 7.427 1.00 20.65 368 ASN A N 1
ATOM 1458 C CA . ASN A 1 263 ? 2.893 14.372 7.601 1.00 20.62 368 ASN A CA 1
ATOM 1459 C C . ASN A 1 263 ? 2.380 13.928 6.232 1.00 21.23 368 ASN A C 1
ATOM 1460 O O . ASN A 1 263 ? 2.653 14.554 5.201 1.00 21.21 368 ASN A O 1
ATOM 1465 N N . ILE A 1 264 ? 1.639 12.820 6.222 1.00 24.28 369 ILE A N 1
ATOM 1466 C CA . ILE A 1 264 ? 1.153 12.294 4.955 1.00 24.52 369 ILE A CA 1
ATOM 1467 C C . ILE A 1 264 ? 0.181 13.272 4.308 1.00 24.20 369 ILE A C 1
ATOM 1468 O O . ILE A 1 264 ? -0.011 13.243 3.088 1.00 28.96 369 ILE A O 1
ATOM 1473 N N . GLU A 1 265 ? -0.407 14.175 5.097 1.00 29.74 370 GLU A N 1
ATOM 1474 C CA . GLU A 1 265 ? -1.253 15.226 4.540 1.00 26.24 370 GLU A CA 1
ATOM 1475 C C . GLU A 1 265 ? -0.446 16.315 3.835 1.00 32.67 370 GLU A C 1
ATO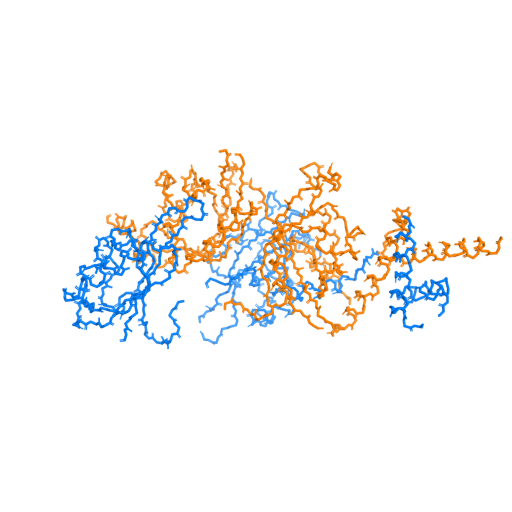M 1476 O O . GLU A 1 265 ? -1.025 17.113 3.090 1.00 27.45 370 GLU A O 1
ATOM 1482 N N . GLY A 1 266 ? 0.867 16.373 4.049 1.00 27.24 371 GLY A N 1
ATOM 1483 C CA . GLY A 1 266 ? 1.709 17.350 3.389 1.00 21.81 371 GLY A CA 1
ATOM 1484 C C . GLY A 1 266 ? 2.089 18.553 4.221 1.00 21.34 371 GLY A C 1
ATOM 1485 O O . GLY A 1 266 ? 2.750 19.458 3.700 1.00 21.10 371 GLY A O 1
ATOM 1486 N N . ILE A 1 267 ? 1.703 18.590 5.491 1.00 21.28 372 ILE A N 1
ATOM 1487 C CA . ILE A 1 267 ? 1.975 19.735 6.352 1.00 20.98 372 ILE A CA 1
ATOM 1488 C C . ILE A 1 267 ? 3.437 19.703 6.780 1.00 20.19 372 ILE A C 1
ATOM 1489 O O . ILE A 1 267 ? 3.956 18.653 7.174 1.00 19.87 372 ILE A O 1
ATOM 1494 N N . PHE A 1 268 ? 4.108 20.854 6.699 1.00 19.95 373 PHE A N 1
ATOM 1495 C CA . PHE A 1 268 ? 5.453 21.020 7.242 1.00 19.31 373 PHE A CA 1
ATOM 1496 C C . PHE A 1 268 ? 5.472 20.756 8.746 1.00 22.75 373 PHE A C 1
ATOM 1497 O O . PHE A 1 268 ? 4.900 21.535 9.518 1.00 21.54 373 PHE A O 1
ATOM 1505 N N . THR A 1 269 ? 6.120 19.674 9.182 1.00 19.30 374 THR A N 1
ATOM 1506 C CA . THR A 1 269 ? 6.310 19.409 10.602 1.00 18.47 374 THR A CA 1
ATOM 1507 C C . THR A 1 269 ? 7.762 19.524 11.038 1.00 18.54 374 THR A C 1
ATOM 1508 O O . THR A 1 269 ? 8.037 19.455 12.240 1.00 19.85 374 THR A O 1
ATOM 1512 N N . PHE A 1 270 ? 8.691 19.691 10.102 1.00 19.01 375 PHE A N 1
ATOM 1513 C CA . PHE A 1 270 ? 10.085 19.965 10.423 1.00 20.37 375 PHE A CA 1
ATOM 1514 C C . PHE A 1 270 ? 10.707 20.652 9.217 1.00 17.42 375 PHE A C 1
ATOM 1515 O O . PHE A 1 270 ? 10.461 20.235 8.082 1.00 19.72 375 PHE A O 1
ATOM 1523 N N . VAL A 1 271 ? 11.489 21.704 9.463 1.00 18.97 376 VAL A N 1
ATOM 1524 C CA . VAL A 1 271 ? 12.318 22.351 8.446 1.00 26.05 376 VAL A CA 1
ATOM 1525 C C . VAL A 1 271 ? 13.589 22.850 9.116 1.00 27.72 376 VAL A C 1
ATOM 1526 O O . VAL A 1 271 ? 13.546 23.370 10.237 1.00 25.84 376 VAL A O 1
ATOM 1530 N N . ASP A 1 272 ? 14.724 22.695 8.435 1.00 29.97 377 ASP A N 1
ATOM 1531 C CA . ASP A 1 272 ? 15.973 23.197 8.990 1.00 27.05 377 ASP A CA 1
ATOM 1532 C C . ASP A 1 272 ? 16.211 24.628 8.516 1.00 33.09 377 ASP A C 1
ATOM 1533 O O . ASP A 1 272 ? 15.692 25.062 7.484 1.00 25.97 377 ASP A O 1
ATOM 1538 N N . HIS A 1 273 ? 17.006 25.361 9.303 1.00 25.99 378 HIS A N 1
ATOM 1539 C CA . HIS A 1 273 ? 17.079 26.815 9.183 1.00 28.82 378 HIS A CA 1
ATOM 1540 C C . HIS A 1 273 ? 17.575 27.285 7.822 1.00 23.87 378 HIS A C 1
ATOM 1541 O O . HIS A 1 273 ? 17.414 28.469 7.494 1.00 22.00 378 HIS A O 1
ATOM 1548 N N . ARG A 1 274 ? 18.166 26.398 7.015 1.00 17.96 379 ARG A N 1
ATOM 1549 C CA . ARG A 1 274 ? 18.595 26.812 5.682 1.00 18.33 379 ARG A CA 1
ATOM 1550 C C . ARG A 1 274 ? 17.434 27.329 4.851 1.00 26.34 379 ARG A C 1
ATOM 1551 O O . ARG A 1 274 ? 17.669 28.061 3.879 1.00 32.13 379 ARG A O 1
ATOM 1559 N N . CYS A 1 275 ? 16.192 26.995 5.226 1.00 27.42 380 CYS A N 1
ATOM 1560 C CA . CYS A 1 275 ? 15.055 27.577 4.526 1.00 28.40 380 CYS A CA 1
ATOM 1561 C C . CYS A 1 275 ? 15.221 29.089 4.419 1.00 32.14 380 CYS A C 1
ATOM 1562 O O . CYS A 1 275 ? 14.997 29.662 3.349 1.00 33.83 380 CYS A O 1
ATOM 1565 N N . VAL A 1 276 ? 15.696 29.741 5.493 1.00 31.63 381 VAL A N 1
ATOM 1566 C CA . VAL A 1 276 ? 15.791 31.205 5.506 1.00 36.15 381 VAL A CA 1
ATOM 1567 C C . VAL A 1 276 ? 16.618 31.704 4.326 1.00 39.88 381 VAL A C 1
ATOM 1568 O O . VAL A 1 276 ? 16.270 32.702 3.683 1.00 33.91 381 VAL A O 1
ATOM 1572 N N . ALA A 1 277 ? 17.714 31.009 4.004 1.00 40.99 382 ALA A N 1
ATOM 1573 C CA . ALA A 1 277 ? 18.565 31.448 2.903 1.00 28.77 382 ALA A CA 1
ATOM 1574 C C . ALA A 1 277 ? 18.041 31.018 1.538 1.00 26.70 382 ALA A C 1
ATOM 1575 O O . ALA A 1 277 ? 18.376 31.655 0.535 1.00 27.12 382 ALA A O 1
ATOM 1577 N N . THR A 1 278 ? 17.235 29.960 1.467 1.00 27.67 383 THR A N 1
ATOM 1578 C CA . THR A 1 278 ? 16.875 29.398 0.170 1.00 29.45 383 THR A CA 1
ATOM 1579 C C . THR A 1 278 ? 15.570 29.948 -0.382 1.00 29.69 383 THR A C 1
ATOM 1580 O O . THR A 1 278 ? 15.498 30.262 -1.573 1.00 29.10 383 THR A O 1
ATOM 1584 N N . VAL A 1 279 ? 14.537 30.074 0.448 1.00 27.31 384 VAL A N 1
ATOM 1585 C CA . VAL A 1 279 ? 13.241 30.570 -0.002 1.00 33.62 384 VAL A CA 1
ATOM 1586 C C . VAL A 1 279 ? 12.828 31.858 0.693 1.00 34.84 384 VAL A C 1
ATOM 1587 O O . VAL A 1 279 ? 11.824 32.466 0.290 1.00 26.42 384 VAL A O 1
ATOM 1591 N N . GLY A 1 280 ? 13.568 32.308 1.705 1.00 32.94 385 GLY A N 1
ATOM 1592 C CA . GLY A 1 280 ? 13.302 33.575 2.350 1.00 31.93 385 GLY A CA 1
ATOM 1593 C C . GLY A 1 280 ? 12.368 33.521 3.538 1.00 38.38 385 GLY A C 1
ATOM 1594 O O . GLY A 1 280 ? 12.087 34.571 4.130 1.00 42.36 385 GLY A O 1
ATOM 1595 N N . TYR A 1 281 ? 11.879 32.342 3.911 1.00 32.63 386 TYR A N 1
ATOM 1596 C CA . TYR A 1 281 ? 10.956 32.204 5.026 1.00 26.68 386 TYR A CA 1
ATOM 1597 C C . TYR A 1 281 ? 11.699 31.732 6.267 1.00 30.67 386 TYR A C 1
ATOM 1598 O O . TYR A 1 281 ? 12.633 30.930 6.176 1.00 26.53 386 TYR A O 1
ATOM 1607 N N . GLN A 1 282 ? 11.291 32.248 7.422 1.00 32.21 387 GLN A N 1
ATOM 1608 C CA . GLN A 1 282 ? 11.708 31.659 8.679 1.00 25.80 387 GLN A CA 1
ATOM 1609 C C . GLN A 1 282 ? 11.059 30.285 8.825 1.00 32.96 387 GLN A C 1
ATOM 1610 O O . GLN A 1 282 ? 9.991 30.037 8.258 1.00 37.16 387 GLN A O 1
ATOM 1616 N N . PRO A 1 283 ? 11.690 29.369 9.565 1.00 30.08 388 PRO A N 1
ATOM 1617 C CA . PRO A 1 283 ? 11.094 28.030 9.724 1.00 25.53 388 PRO A CA 1
ATOM 1618 C C . PRO A 1 283 ? 9.648 28.066 10.189 1.00 24.00 388 PRO A C 1
ATOM 1619 O O . PRO A 1 283 ? 8.813 27.328 9.653 1.00 23.98 388 PRO A O 1
ATOM 1623 N N . GLN A 1 284 ? 9.324 28.932 11.155 1.00 26.77 389 GLN A N 1
ATOM 1624 C CA . GLN A 1 284 ? 7.963 29.007 11.673 1.00 38.95 389 GLN A CA 1
ATOM 1625 C C . GLN A 1 284 ? 6.973 29.531 10.642 1.00 27.02 389 GLN A C 1
ATOM 1626 O O . GLN A 1 284 ? 5.763 29.361 10.828 1.00 34.98 389 GLN A O 1
ATOM 1632 N N . GLU A 1 285 ? 7.451 30.162 9.566 1.00 23.57 390 GLU A N 1
ATOM 1633 C CA . GLU A 1 285 ? 6.569 30.575 8.481 1.00 23.88 390 GLU A CA 1
ATOM 1634 C C . GLU A 1 285 ? 6.161 29.416 7.581 1.00 30.69 390 GLU A C 1
ATOM 1635 O O . GLU A 1 285 ? 5.218 29.563 6.797 1.00 27.97 390 GLU A O 1
ATOM 1641 N N . LEU A 1 286 ? 6.849 28.278 7.662 1.00 31.29 391 LEU A N 1
ATOM 1642 C CA . LEU A 1 286 ? 6.478 27.096 6.892 1.00 26.25 391 LEU A CA 1
ATOM 1643 C C . LEU A 1 286 ? 5.780 26.042 7.736 1.00 25.59 391 LEU A C 1
ATOM 1644 O O . LEU A 1 286 ? 4.831 25.408 7.263 1.00 27.14 391 LEU A O 1
ATOM 1649 N N . LEU A 1 287 ? 6.235 25.844 8.972 1.00 23.91 392 LEU A N 1
ATOM 1650 C CA . LEU A 1 287 ? 5.664 24.821 9.835 1.00 23.12 392 LEU A CA 1
ATOM 1651 C C . LEU A 1 287 ? 4.183 25.090 10.067 1.00 29.12 392 LEU A C 1
ATOM 1652 O O . LEU A 1 287 ? 3.767 26.231 10.280 1.00 31.73 392 LEU A O 1
ATOM 1657 N N . GLY A 1 288 ? 3.385 24.027 10.017 1.00 20.39 393 GLY A N 1
ATOM 1658 C CA . GLY A 1 288 ? 1.953 24.142 10.147 1.00 29.83 393 GLY A CA 1
ATOM 1659 C C . GLY A 1 288 ? 1.224 24.419 8.854 1.00 25.87 393 GLY A C 1
ATOM 1660 O O . GLY A 1 288 ? -0.008 24.317 8.822 1.00 26.24 393 GLY A O 1
ATOM 1661 N N . LYS A 1 289 ? 1.938 24.767 7.790 1.00 21.58 394 LYS A N 1
ATOM 1662 C CA . LYS A 1 289 ? 1.336 25.009 6.490 1.00 21.75 394 LYS A CA 1
ATOM 1663 C C . LYS A 1 289 ? 1.685 23.877 5.536 1.00 25.27 394 LYS A C 1
ATOM 1664 O O . LYS A 1 289 ? 2.655 23.139 5.733 1.00 27.39 394 LYS A O 1
ATOM 1670 N N . ASN A 1 290 ? 0.873 23.742 4.494 1.00 24.06 395 ASN A N 1
ATOM 1671 C CA . ASN A 1 290 ? 1.073 22.690 3.514 1.00 28.61 395 ASN A CA 1
ATOM 1672 C C . ASN A 1 290 ? 2.040 23.142 2.426 1.00 29.48 395 ASN A C 1
ATOM 1673 O O . ASN A 1 290 ? 2.102 24.320 2.064 1.00 21.98 395 ASN A O 1
ATOM 1678 N N . ILE A 1 291 ? 2.806 22.181 1.910 1.00 25.17 396 ILE A N 1
ATOM 1679 C CA . ILE A 1 291 ? 3.758 22.490 0.850 1.00 22.88 396 ILE A CA 1
ATOM 1680 C C . ILE A 1 291 ? 3.030 22.960 -0.406 1.00 22.09 396 ILE A C 1
ATOM 1681 O O . ILE A 1 291 ? 3.546 23.802 -1.151 1.00 22.15 396 ILE A O 1
ATOM 1686 N N . VAL A 1 292 ? 1.810 22.466 -0.642 1.00 22.68 397 VAL A N 1
ATOM 1687 C CA . VAL A 1 292 ? 1.049 22.918 -1.806 1.00 23.40 397 VAL A CA 1
ATOM 1688 C C . VAL A 1 292 ? 0.792 24.415 -1.733 1.00 23.56 397 VAL A C 1
ATOM 1689 O O . VAL A 1 292 ? 0.725 25.093 -2.765 1.00 27.84 397 VAL A O 1
ATOM 1693 N N . GLU A 1 293 ? 0.657 24.959 -0.523 1.00 27.46 398 GLU A N 1
ATOM 1694 C CA . GLU A 1 293 ? 0.419 26.389 -0.376 1.00 27.11 398 GLU A CA 1
ATOM 1695 C C . GLU A 1 293 ? 1.573 27.233 -0.899 1.00 24.40 398 GLU A C 1
ATOM 1696 O O . GLU A 1 293 ? 1.401 28.443 -1.071 1.00 29.24 398 GLU A O 1
ATOM 1702 N N . PHE A 1 294 ? 2.735 26.636 -1.160 1.00 22.79 399 PHE A N 1
ATOM 1703 C CA . PHE A 1 294 ? 3.873 27.375 -1.686 1.00 22.63 399 PHE A CA 1
ATOM 1704 C C . PHE A 1 294 ? 4.170 27.020 -3.137 1.00 22.91 399 PHE A C 1
ATOM 1705 O O . PHE A 1 294 ? 5.152 27.515 -3.701 1.00 30.96 399 PHE A O 1
ATOM 1713 N N . CYS A 1 295 ? 3.337 26.191 -3.757 1.00 23.30 400 CYS A N 1
ATOM 1714 C CA . CYS A 1 295 ? 3.548 25.735 -5.122 1.00 23.67 400 CYS A CA 1
ATOM 1715 C C . CYS A 1 295 ? 2.691 26.532 -6.097 1.00 28.17 400 CYS A C 1
ATOM 1716 O O . CYS A 1 295 ? 1.514 26.794 -5.833 1.00 27.65 400 CYS A O 1
ATOM 1719 N N . HIS A 1 296 ? 3.292 26.906 -7.224 1.00 29.05 401 HIS A N 1
ATOM 1720 C CA . HIS A 1 296 ? 2.560 27.570 -8.292 1.00 25.51 401 HIS A CA 1
ATOM 1721 C C . HIS A 1 296 ? 1.328 26.754 -8.674 1.00 30.58 401 HIS A C 1
ATOM 1722 O O . HIS A 1 296 ? 1.407 25.523 -8.778 1.00 34.36 401 HIS A O 1
ATOM 1729 N N . PRO A 1 297 ? 0.178 27.402 -8.888 1.00 28.10 402 PRO A N 1
ATOM 1730 C CA . PRO A 1 297 ? -1.045 26.646 -9.216 1.00 27.35 402 PRO A CA 1
ATOM 1731 C C . PRO A 1 297 ? -0.902 25.752 -10.437 1.00 31.57 402 PRO A C 1
ATOM 1732 O O . PRO A 1 297 ? -1.469 24.652 -10.469 1.00 28.14 402 PRO A O 1
ATOM 1736 N N . GLU A 1 298 ? -0.153 26.194 -11.447 1.00 28.01 403 GLU A N 1
ATOM 1737 C CA . GLU A 1 298 ? 0.016 25.388 -12.645 1.00 28.58 403 GLU A CA 1
ATOM 1738 C C . GLU A 1 298 ? 0.815 24.114 -12.371 1.00 30.65 403 GLU A C 1
ATOM 1739 O O . GLU A 1 298 ? 0.712 23.152 -13.144 1.00 31.10 403 GLU A O 1
ATOM 1745 N N . ASP A 1 299 ? 1.578 24.069 -11.273 1.00 31.35 404 ASP A N 1
ATOM 1746 C CA . ASP A 1 299 ? 2.398 22.913 -10.926 1.00 33.72 404 ASP A CA 1
ATOM 1747 C C . ASP A 1 299 ? 1.814 22.107 -9.771 1.00 38.72 404 ASP A C 1
ATOM 1748 O O . ASP A 1 299 ? 2.378 21.062 -9.402 1.00 35.98 404 ASP A O 1
ATOM 1753 N N . GLN A 1 300 ? 0.708 22.576 -9.185 1.00 32.01 405 GLN A N 1
ATOM 1754 C CA . GLN A 1 300 ? 0.215 21.990 -7.943 1.00 34.96 405 GLN A CA 1
ATOM 1755 C C . GLN A 1 300 ? -0.234 20.550 -8.145 1.00 33.81 405 GLN A C 1
ATOM 1756 O O . GLN A 1 300 ? 0.036 19.686 -7.303 1.00 29.64 405 GLN A O 1
ATOM 1762 N N . GLN A 1 301 ? -0.919 20.269 -9.253 1.00 27.66 406 GLN A N 1
ATOM 1763 C CA . GLN A 1 301 ? -1.386 18.909 -9.492 1.00 28.27 406 GLN A CA 1
ATOM 1764 C C . GLN A 1 301 ? -0.213 17.952 -9.655 1.00 36.39 406 GLN A C 1
ATOM 1765 O O . GLN A 1 301 ? -0.248 16.820 -9.159 1.00 27.94 406 GLN A O 1
ATOM 1771 N N . LEU A 1 302 ? 0.835 18.392 -10.349 1.00 27.71 407 LEU A N 1
ATOM 1772 C CA . LEU A 1 302 ? 2.027 17.566 -10.503 1.00 29.33 407 LEU A CA 1
ATOM 1773 C C . LEU A 1 302 ? 2.660 17.266 -9.150 1.00 30.65 407 LEU A C 1
ATOM 1774 O O . LEU A 1 302 ? 3.036 16.119 -8.861 1.00 34.25 407 LEU A O 1
ATOM 1779 N N . LEU A 1 303 ? 2.780 18.292 -8.301 1.00 25.71 408 LEU A N 1
ATOM 1780 C CA . LEU A 1 303 ? 3.322 18.073 -6.963 1.00 25.60 408 LEU A CA 1
ATOM 1781 C C . LEU A 1 303 ? 2.463 17.087 -6.172 1.00 37.02 408 LEU A C 1
ATOM 1782 O O . LEU A 1 303 ? 2.992 16.190 -5.498 1.00 24.59 408 LEU A O 1
ATOM 1787 N N . ARG A 1 304 ? 1.134 17.233 -6.253 1.00 34.51 409 ARG A N 1
ATOM 1788 C CA . ARG A 1 304 ? 0.228 16.321 -5.554 1.00 38.40 409 ARG A CA 1
ATOM 1789 C C . ARG A 1 304 ? 0.426 14.887 -6.022 1.00 36.71 409 ARG A C 1
ATOM 1790 O O . ARG A 1 304 ? 0.507 13.958 -5.206 1.00 26.26 409 ARG A O 1
ATOM 1798 N N . ASP A 1 305 ? 0.443 14.686 -7.342 1.00 34.82 410 ASP A N 1
ATOM 1799 C CA . ASP A 1 305 ? 0.655 13.357 -7.902 1.00 39.62 410 ASP A CA 1
ATOM 1800 C C . ASP A 1 305 ? 1.944 12.751 -7.370 1.00 39.39 410 ASP A C 1
ATOM 1801 O O . ASP A 1 305 ? 1.967 11.599 -6.918 1.00 27.39 410 ASP A O 1
ATOM 1806 N N . SER A 1 306 ? 3.032 13.522 -7.408 1.00 26.23 411 SER A N 1
ATOM 1807 C CA . SER A 1 306 ? 4.313 12.995 -6.955 1.00 31.78 411 SER A CA 1
ATOM 1808 C C . SER A 1 306 ? 4.270 12.616 -5.480 1.00 31.89 411 SER A C 1
ATOM 1809 O O . SER A 1 306 ? 4.808 11.575 -5.086 1.00 30.90 411 SER A O 1
ATOM 1812 N N . PHE A 1 307 ? 3.618 13.436 -4.651 1.00 26.42 412 PHE A N 1
ATOM 1813 C CA . PHE A 1 307 ? 3.550 13.115 -3.227 1.00 33.08 412 PHE A CA 1
ATOM 1814 C C . PHE A 1 307 ? 2.714 11.863 -2.975 1.00 33.81 412 PHE A C 1
ATOM 1815 O O . PHE A 1 307 ? 3.077 11.020 -2.144 1.00 26.77 412 PHE A O 1
ATOM 1823 N N . GLN A 1 308 ? 1.587 11.724 -3.677 1.00 28.15 413 GLN A N 1
ATOM 1824 C CA . GLN A 1 308 ? 0.788 10.510 -3.536 1.00 28.13 413 GLN A CA 1
ATOM 1825 C C . GLN A 1 308 ? 1.591 9.286 -3.959 1.00 35.70 413 GLN A C 1
ATOM 1826 O O . GLN A 1 308 ? 1.523 8.226 -3.316 1.00 43.78 413 GLN A O 1
ATOM 1832 N N . GLN A 1 309 ? 2.390 9.428 -5.021 1.00 33.59 414 GLN A N 1
ATOM 1833 C CA . GLN A 1 309 ? 3.225 8.319 -5.468 1.00 27.71 414 GLN A CA 1
ATOM 1834 C C . GLN A 1 309 ? 4.259 7.950 -4.413 1.00 32.76 414 GLN A C 1
ATOM 1835 O O . GLN A 1 309 ? 4.439 6.766 -4.107 1.00 39.91 414 GLN A O 1
ATOM 1841 N N . VAL A 1 310 ? 4.942 8.945 -3.834 1.00 24.98 415 VAL A N 1
ATOM 1842 C CA . VAL A 1 310 ? 5.938 8.610 -2.816 1.00 34.99 415 VAL A CA 1
ATOM 1843 C C . VAL A 1 310 ? 5.270 7.968 -1.607 1.00 27.77 415 VAL A C 1
ATOM 1844 O O . VAL A 1 310 ? 5.870 7.111 -0.949 1.00 31.28 415 VAL A O 1
ATOM 1848 N N . VAL A 1 311 ? 4.027 8.351 -1.298 1.00 31.42 416 VAL A N 1
ATOM 1849 C CA . VAL A 1 311 ? 3.323 7.687 -0.205 1.00 32.64 416 VAL A CA 1
ATOM 1850 C C . VAL A 1 311 ? 3.044 6.233 -0.563 1.00 37.07 416 VAL A C 1
ATOM 1851 O O . VAL A 1 311 ? 3.092 5.348 0.303 1.00 37.54 416 VAL A O 1
ATOM 1855 N N . LYS A 1 312 ? 2.759 5.947 -1.840 1.00 49.93 417 LYS A N 1
ATOM 1856 C CA . LYS A 1 312 ? 2.522 4.545 -2.180 1.00 53.99 417 LYS A CA 1
ATOM 1857 C C . LYS A 1 312 ? 3.813 3.753 -2.343 1.00 60.95 417 LYS A C 1
ATOM 1858 O O . LYS A 1 312 ? 3.787 2.519 -2.267 1.00 70.55 417 LYS A O 1
ATOM 1864 N N . LEU A 1 313 ? 4.934 4.421 -2.567 1.00 51.02 418 LEU A N 1
ATOM 1865 C CA . LEU A 1 313 ? 6.211 3.742 -2.444 1.00 47.47 418 LEU A CA 1
ATOM 1866 C C . LEU A 1 313 ? 6.653 3.755 -0.982 1.00 62.02 418 LEU A C 1
ATOM 1867 O O . LEU A 1 313 ? 6.117 4.485 -0.146 1.00 84.16 418 LEU A O 1
ATOM 1872 N N . LYS A 1 314 ? 7.634 2.916 -0.660 1.00 51.49 419 LYS A N 1
ATOM 1873 C CA . LYS A 1 314 ? 8.036 2.712 0.736 1.00 58.40 419 LYS A CA 1
ATOM 1874 C C . LYS A 1 314 ? 9.540 2.922 0.847 1.00 67.78 419 LYS A C 1
ATOM 1875 O O . LYS A 1 314 ? 10.317 1.966 0.859 1.00 86.72 419 LYS A O 1
ATOM 1881 N N . GLY A 1 315 ? 9.946 4.185 0.937 1.00 60.94 420 GLY A N 1
ATOM 1882 C CA . GLY A 1 315 ? 11.317 4.540 1.201 1.00 62.13 420 GLY A CA 1
ATOM 1883 C C . GLY A 1 315 ? 12.121 4.922 -0.022 1.00 58.19 420 GLY A C 1
ATOM 1884 O O . GLY A 1 315 ? 13.169 5.564 0.123 1.00 62.28 420 GLY A O 1
ATOM 1885 N N . GLN A 1 316 ? 11.668 4.550 -1.216 1.00 43.23 421 GLN A N 1
ATOM 1886 C CA . GLN A 1 316 ? 12.388 4.920 -2.423 1.00 48.47 421 GLN A CA 1
ATOM 1887 C C . GLN A 1 316 ? 12.107 6.374 -2.773 1.00 36.99 421 GLN A C 1
ATOM 1888 O O . GLN A 1 316 ? 10.973 6.848 -2.659 1.00 30.02 421 GLN A O 1
ATOM 1894 N N . VAL A 1 317 ? 13.154 7.080 -3.192 1.00 38.17 422 VAL A N 1
ATOM 1895 C CA . VAL A 1 317 ? 13.081 8.512 -3.450 1.00 36.85 422 VAL A CA 1
ATOM 1896 C C . VAL A 1 317 ? 12.402 8.769 -4.787 1.00 39.29 422 VAL A C 1
ATOM 1897 O O . VAL A 1 317 ? 12.622 8.049 -5.768 1.00 48.87 422 VAL A O 1
ATOM 1901 N N . LEU A 1 318 ? 11.577 9.810 -4.832 1.00 29.16 423 LEU A N 1
ATOM 1902 C CA . LEU A 1 318 ? 10.989 10.294 -6.072 1.00 30.28 423 LEU A CA 1
ATOM 1903 C C . LEU A 1 318 ? 11.187 11.800 -6.149 1.00 30.26 423 LEU A C 1
ATOM 1904 O O . LEU A 1 318 ? 11.033 12.503 -5.147 1.00 34.02 423 LEU A O 1
ATOM 1909 N N . SER A 1 319 ? 11.531 12.289 -7.334 1.00 28.98 424 SER A N 1
ATOM 1910 C CA . SER A 1 319 ? 11.838 13.696 -7.529 1.00 23.18 424 SER A CA 1
ATOM 1911 C C . SER A 1 319 ? 10.724 14.399 -8.294 1.00 23.74 424 SER A C 1
ATOM 1912 O O . SER A 1 319 ? 10.021 13.793 -9.107 1.00 29.45 424 SER A O 1
ATOM 1915 N N . VAL A 1 320 ? 10.572 15.694 -8.020 1.00 23.36 425 VAL A N 1
ATOM 1916 C CA . VAL A 1 320 ? 9.644 16.544 -8.755 1.00 30.17 425 VAL A CA 1
ATOM 1917 C C . VAL A 1 320 ? 10.209 17.957 -8.764 1.00 27.42 425 VAL A C 1
ATOM 1918 O O . VAL A 1 320 ? 10.943 18.356 -7.857 1.00 24.94 425 VAL A O 1
ATOM 1922 N N . MET A 1 321 ? 9.891 18.705 -9.817 1.00 29.84 426 MET A N 1
ATOM 1923 C CA . MET A 1 321 ? 10.343 20.081 -9.975 1.00 26.39 426 MET A CA 1
ATOM 1924 C C . MET A 1 321 ? 9.133 20.983 -10.180 1.00 28.10 426 MET A C 1
ATOM 1925 O O . MET A 1 321 ? 8.274 20.696 -11.021 1.00 25.07 426 MET A O 1
ATOM 1930 N N . PHE A 1 322 ? 9.071 22.067 -9.409 1.00 24.15 427 PHE A N 1
ATOM 1931 C CA . PHE A 1 322 ? 7.917 22.956 -9.428 1.00 26.22 427 PHE A CA 1
ATOM 1932 C C . PHE A 1 322 ? 8.359 24.359 -9.040 1.00 31.46 427 PHE A C 1
ATOM 1933 O O . PHE A 1 322 ? 9.464 24.569 -8.536 1.00 23.44 427 PHE A O 1
ATOM 1941 N N . ARG A 1 323 ? 7.468 25.320 -9.260 1.00 24.29 428 ARG A N 1
ATOM 1942 C CA . ARG A 1 323 ? 7.736 26.713 -8.929 1.00 24.20 428 ARG A CA 1
ATOM 1943 C C . ARG A 1 323 ? 7.277 26.995 -7.501 1.00 23.68 428 ARG A C 1
ATOM 1944 O O . ARG A 1 323 ? 6.087 26.880 -7.190 1.00 23.83 428 ARG A O 1
ATOM 1952 N N . PHE A 1 324 ? 8.217 27.412 -6.687 1.00 23.15 429 PHE A N 1
ATOM 1953 C CA . PHE A 1 324 ? 8.016 27.700 -5.266 1.00 22.68 429 PHE A CA 1
ATOM 1954 C C . PHE A 1 324 ? 7.941 29.208 -5.099 1.00 33.50 429 PHE A C 1
ATOM 1955 O O . PHE A 1 324 ? 8.722 29.868 -5.681 1.00 27.11 429 PHE A O 1
ATOM 1963 N N . ARG A 1 325 ? 7.020 29.687 -4.274 1.00 36.41 430 ARG A N 1
ATOM 1964 C CA . ARG A 1 325 ? 6.820 31.130 -4.014 1.00 28.86 430 ARG A CA 1
ATOM 1965 C C . ARG A 1 325 ? 7.725 31.594 -2.877 1.00 25.81 430 ARG A C 1
ATOM 1966 O O . ARG A 1 325 ? 7.474 31.182 -1.815 1.00 29.79 430 ARG A O 1
ATOM 1974 N N . SER A 1 326 ? 8.665 32.499 -3.122 1.00 26.79 431 SER A N 1
ATOM 1975 C CA . SER A 1 326 ? 9.585 33.055 -2.094 1.00 37.79 431 SER A CA 1
ATOM 1976 C C . SER A 1 326 ? 8.866 34.051 -1.215 1.00 46.20 431 SER A C 1
ATOM 1977 O O . SER A 1 326 ? 7.878 34.558 -1.646 1.00 52.11 431 SER A O 1
ATOM 1980 N N . LYS A 1 327 ? 9.444 34.349 -0.063 1.00 47.98 432 LYS A N 1
ATOM 1981 C CA . LYS A 1 327 ? 8.835 35.271 0.919 1.00 51.78 432 LYS A CA 1
ATOM 1982 C C . LYS A 1 327 ? 8.843 36.622 0.255 1.00 55.31 432 LYS A C 1
ATOM 1983 O O . LYS A 1 327 ? 7.956 37.402 0.471 1.00 64.76 432 LYS A O 1
ATOM 1989 N N . THR A 1 328 ? 9.904 36.809 -0.490 1.00 56.74 433 THR A N 1
ATOM 1990 C CA . THR A 1 328 ? 10.157 37.973 -1.343 1.00 71.64 433 THR A CA 1
ATOM 1991 C C . THR A 1 328 ? 10.729 37.387 -2.643 1.00 79.71 433 THR A C 1
ATOM 1992 O O . THR A 1 328 ? 10.636 36.175 -2.891 1.00 96.16 433 THR A O 1
ATOM 1996 N N . ARG A 1 329 ? 11.316 38.219 -3.473 1.00 64.63 434 ARG A N 1
ATOM 1997 C CA . ARG A 1 329 ? 12.048 37.762 -4.678 1.00 63.37 434 ARG A CA 1
ATOM 1998 C C . ARG A 1 329 ? 11.382 36.699 -5.577 1.00 64.10 434 ARG A C 1
ATOM 1999 O O . ARG A 1 329 ? 12.106 35.842 -6.051 1.00 62.55 434 ARG A O 1
ATOM 2007 N N . GLU A 1 330 ? 10.101 36.812 -5.916 1.00 52.37 435 GLU A N 1
ATOM 2008 C CA . GLU A 1 330 ? 9.438 35.980 -6.973 1.00 60.21 435 GLU A CA 1
ATOM 2009 C C . GLU A 1 330 ? 9.457 34.445 -6.833 1.00 52.07 435 GLU A C 1
ATOM 2010 O O . GLU A 1 330 ? 9.754 33.944 -5.799 1.00 63.34 435 GLU A O 1
ATOM 2016 N N . TRP A 1 331 ? 9.066 33.758 -7.901 1.00 36.26 436 TRP A N 1
ATOM 2017 C CA . TRP A 1 331 ? 8.954 32.290 -8.036 1.00 33.18 436 TRP A CA 1
ATOM 2018 C C . TRP A 1 331 ? 10.333 31.673 -8.280 1.00 40.09 436 TRP A C 1
ATOM 2019 O O . TRP A 1 331 ? 11.088 32.267 -8.989 1.00 44.02 436 TRP A O 1
ATOM 2030 N N . LEU A 1 332 ? 10.607 30.498 -7.719 1.00 32.82 437 LEU A N 1
ATOM 2031 C CA . LEU A 1 332 ? 11.907 29.796 -7.851 1.00 29.01 437 LEU A CA 1
ATOM 2032 C C . LEU A 1 332 ? 11.697 28.358 -8.287 1.00 27.92 437 LEU A C 1
ATOM 2033 O O . LEU A 1 332 ? 10.876 27.700 -7.725 1.00 25.68 437 LEU A O 1
ATOM 2038 N N . TRP A 1 333 ? 12.449 27.915 -9.268 1.00 26.97 438 TRP A N 1
ATOM 2039 C CA . TRP A 1 333 ? 12.377 26.505 -9.615 1.00 29.09 438 TRP A CA 1
ATOM 2040 C C . TRP A 1 333 ? 12.995 25.678 -8.492 1.00 34.67 438 TRP A C 1
ATOM 2041 O O . TRP A 1 333 ? 14.094 25.976 -8.011 1.00 22.80 438 TRP A O 1
ATOM 2052 N N . MET A 1 334 ? 12.272 24.650 -8.056 1.00 24.55 439 MET A N 1
ATOM 2053 C CA . MET A 1 334 ? 12.615 23.903 -6.858 1.00 22.07 439 MET A CA 1
ATOM 2054 C C . MET A 1 334 ? 12.474 22.420 -7.154 1.00 29.09 439 MET A C 1
ATOM 2055 O O . MET A 1 334 ? 11.441 21.988 -7.680 1.00 32.12 439 MET A O 1
ATOM 2060 N N . ARG A 1 335 ? 13.517 21.651 -6.838 1.00 30.89 440 ARG A N 1
ATOM 2061 C CA . ARG A 1 335 ? 13.483 20.197 -6.943 1.00 22.15 440 ARG A CA 1
ATOM 2062 C C . ARG A 1 335 ? 13.292 19.624 -5.544 1.00 30.25 440 ARG A C 1
ATOM 2063 O O . ARG A 1 335 ? 14.152 19.791 -4.672 1.00 34.86 440 ARG A O 1
ATOM 2071 N N . THR A 1 336 ? 12.161 18.964 -5.332 1.00 25.49 441 THR A N 1
ATOM 2072 C CA . THR A 1 336 ? 11.875 18.258 -4.092 1.00 20.72 441 THR A CA 1
ATOM 2073 C C . THR A 1 336 ? 11.953 16.768 -4.382 1.00 23.16 441 THR A C 1
ATOM 2074 O O . THR A 1 336 ? 11.251 16.264 -5.265 1.00 28.93 441 THR A O 1
ATOM 2078 N N . SER A 1 337 ? 12.838 16.079 -3.670 1.00 20.50 442 SER A N 1
ATOM 2079 C CA . SER A 1 337 ? 12.971 14.632 -3.756 1.00 32.88 442 SER A CA 1
ATOM 2080 C C . SER A 1 337 ? 12.600 14.059 -2.399 1.00 24.76 442 SER A C 1
ATOM 2081 O O . SER A 1 337 ? 13.155 14.470 -1.374 1.00 21.21 442 SER A O 1
ATOM 2084 N N . SER A 1 338 ? 11.642 13.141 -2.394 1.00 23.47 443 SER A N 1
ATOM 2085 C CA . SER A 1 338 ? 10.979 12.729 -1.171 1.00 28.32 443 SER A CA 1
ATOM 2086 C C . SER A 1 338 ? 10.978 11.213 -1.059 1.00 29.19 443 SER A C 1
ATOM 2087 O O . SER A 1 338 ? 11.102 10.490 -2.052 1.00 21.18 443 SER A O 1
ATOM 2090 N N . PHE A 1 339 ? 10.817 10.746 0.175 1.00 20.17 444 PHE A N 1
ATOM 2091 C CA . PHE A 1 339 ? 10.626 9.333 0.453 1.00 22.71 444 PHE A CA 1
ATOM 2092 C C . PHE A 1 339 ? 9.956 9.210 1.813 1.00 25.46 444 PHE A C 1
ATOM 2093 O O . PHE A 1 339 ? 10.138 10.063 2.686 1.00 19.55 444 PHE A O 1
ATOM 2101 N N . THR A 1 340 ? 9.162 8.155 1.976 1.00 20.73 445 THR A N 1
ATOM 2102 C CA . THR A 1 340 ? 8.484 7.925 3.243 1.00 27.66 445 THR A CA 1
ATOM 2103 C C . THR A 1 340 ? 9.422 7.260 4.242 1.00 35.76 445 THR A C 1
ATOM 2104 O O . THR A 1 340 ? 10.168 6.338 3.901 1.00 43.27 445 THR A O 1
ATOM 2108 N N . PHE A 1 341 ? 9.383 7.742 5.481 1.00 35.90 446 PHE A N 1
ATOM 2109 C CA . PHE A 1 341 ? 10.096 7.103 6.579 1.00 25.65 446 PHE A CA 1
ATOM 2110 C C . PHE A 1 341 ? 9.227 5.989 7.147 1.00 30.58 446 PHE A C 1
ATOM 2111 O O . PHE A 1 341 ? 8.141 6.247 7.681 1.00 32.54 446 PHE A O 1
ATOM 2119 N N . GLN A 1 342 ? 9.692 4.753 7.007 1.00 35.43 447 GLN A N 1
ATOM 2120 C CA . GLN A 1 342 ? 8.979 3.587 7.505 1.00 37.76 447 GLN A CA 1
ATOM 2121 C C . GLN A 1 342 ? 9.464 3.257 8.911 1.00 28.09 447 GLN A C 1
ATOM 2122 O O . GLN A 1 342 ? 10.674 3.173 9.148 1.00 21.55 447 GLN A O 1
ATOM 2128 N N . ASN A 1 343 ? 8.527 3.086 9.837 1.00 31.32 448 ASN A N 1
ATOM 2129 C CA . ASN A 1 343 ? 8.887 2.659 11.182 1.00 26.78 448 ASN A CA 1
ATOM 2130 C C . ASN A 1 343 ? 9.638 1.335 11.097 1.00 28.57 448 ASN A C 1
ATOM 2131 O O . ASN A 1 343 ? 9.086 0.355 10.574 1.00 25.66 448 ASN A O 1
ATOM 2136 N N . PRO A 1 344 ? 10.886 1.262 11.566 1.00 30.86 449 PRO A N 1
ATOM 2137 C CA . PRO A 1 344 ? 11.661 0.017 11.419 1.00 35.30 449 PRO A CA 1
ATOM 2138 C C . PRO A 1 344 ? 10.979 -1.221 11.981 1.00 31.65 449 PRO A C 1
ATOM 2139 O O . PRO A 1 344 ? 11.330 -2.334 11.572 1.00 34.77 449 PRO A O 1
ATOM 2143 N N . TYR A 1 345 ? 10.012 -1.073 12.889 1.00 28.63 450 TYR A N 1
ATOM 2144 C CA . TYR A 1 345 ? 9.309 -2.216 13.463 1.00 27.57 450 TYR A CA 1
ATOM 2145 C C . TYR A 1 345 ? 7.906 -2.385 12.888 1.00 31.34 450 TYR A C 1
ATOM 2146 O O . TYR A 1 345 ? 7.595 -3.422 12.296 1.00 33.94 450 TYR A O 1
ATOM 2155 N N . SER A 1 346 ? 7.044 -1.384 13.069 1.00 25.21 451 SER A N 1
ATOM 2156 C CA . SER A 1 346 ? 5.652 -1.476 12.644 1.00 29.75 451 SER A CA 1
ATOM 2157 C C . SER A 1 346 ? 5.450 -1.204 11.158 1.00 34.60 451 SER A C 1
ATOM 2158 O O . SER A 1 346 ? 4.353 -1.458 10.648 1.00 50.88 451 SER A O 1
ATOM 2161 N N . ASP A 1 347 ? 6.464 -0.683 10.463 1.00 32.25 452 ASP A N 1
ATOM 2162 C CA . ASP A 1 347 ? 6.394 -0.343 9.039 1.00 38.39 452 ASP A CA 1
ATOM 2163 C C . ASP A 1 347 ? 5.322 0.707 8.736 1.00 35.29 452 ASP A C 1
ATOM 2164 O O . ASP A 1 347 ? 4.944 0.896 7.577 1.00 33.81 452 ASP A O 1
ATOM 2169 N N . GLU A 1 348 ? 4.824 1.411 9.749 1.00 38.06 453 GLU A N 1
ATOM 2170 C CA . GLU A 1 348 ? 3.910 2.515 9.498 1.00 37.20 453 GLU A CA 1
ATOM 2171 C C . GLU A 1 348 ? 4.689 3.766 9.083 1.00 41.59 453 GLU A C 1
ATOM 2172 O O . GLU A 1 348 ? 5.888 3.906 9.352 1.00 37.52 453 GLU A O 1
ATOM 2178 N N . ILE A 1 349 ? 3.993 4.675 8.405 1.00 32.91 454 ILE A N 1
ATOM 2179 C CA . ILE A 1 349 ? 4.614 5.902 7.916 1.00 30.27 454 ILE A CA 1
ATOM 2180 C C . ILE A 1 349 ? 4.772 6.859 9.089 1.00 27.83 454 ILE A C 1
ATOM 2181 O O . ILE A 1 349 ? 3.783 7.321 9.661 1.00 35.76 454 ILE A O 1
ATOM 2186 N N . GLU A 1 350 ? 6.021 7.158 9.450 1.00 26.68 455 GLU A N 1
ATOM 2187 C CA . GLU A 1 350 ? 6.283 8.179 10.456 1.00 23.44 455 GLU A CA 1
ATOM 2188 C C . GLU A 1 350 ? 6.103 9.573 9.870 1.00 28.08 455 GLU A C 1
ATOM 2189 O O . GLU A 1 350 ? 5.464 10.438 10.481 1.00 23.46 455 GLU A O 1
ATOM 2195 N N . TYR A 1 351 ? 6.651 9.794 8.679 1.00 21.37 456 TYR A N 1
ATOM 2196 C CA . TYR A 1 351 ? 6.538 11.060 7.971 1.00 22.68 456 TYR A CA 1
ATOM 2197 C C . TYR A 1 351 ? 7.174 10.884 6.600 1.00 25.42 456 TYR A C 1
ATOM 2198 O O . TYR A 1 351 ? 7.750 9.839 6.288 1.00 19.37 456 TYR A O 1
ATOM 2207 N N . ILE A 1 352 ? 7.055 11.922 5.783 1.00 19.37 457 ILE A N 1
ATOM 2208 C CA . ILE A 1 352 ? 7.761 12.022 4.516 1.00 23.10 457 ILE A CA 1
ATOM 2209 C C . ILE A 1 352 ? 8.934 12.966 4.721 1.00 18.73 457 ILE A C 1
ATOM 2210 O O . ILE A 1 352 ? 8.781 14.022 5.347 1.00 29.17 457 ILE A O 1
ATOM 2215 N N . ILE A 1 353 ? 10.107 12.584 4.215 1.00 18.53 458 ILE A N 1
ATOM 2216 C CA . ILE A 1 353 ? 11.305 13.416 4.296 1.00 18.77 458 ILE A CA 1
ATOM 2217 C C . ILE A 1 353 ? 11.574 14.014 2.925 1.00 18.31 458 ILE A C 1
ATOM 2218 O O . ILE A 1 353 ? 11.480 13.325 1.902 1.00 23.89 458 ILE A O 1
ATOM 2223 N N . CYS A 1 354 ? 11.905 15.302 2.900 1.00 24.21 459 CYS A N 1
ATOM 2224 C CA . CYS A 1 354 ? 12.026 16.062 1.669 1.00 19.96 459 CYS A CA 1
ATOM 2225 C C . CYS A 1 354 ? 13.354 16.796 1.660 1.00 21.25 459 CYS A C 1
ATOM 2226 O O . CYS A 1 354 ? 13.742 17.403 2.662 1.00 17.72 459 CYS A O 1
ATOM 2229 N N . THR A 1 355 ? 14.040 16.752 0.529 1.00 18.42 460 THR A N 1
ATOM 2230 C CA . THR A 1 355 ? 15.182 17.621 0.277 1.00 27.87 460 THR A CA 1
ATOM 2231 C C . THR A 1 355 ? 14.740 18.599 -0.804 1.00 18.82 460 THR A C 1
ATOM 2232 O O . THR A 1 355 ? 14.471 18.192 -1.939 1.00 19.33 460 THR A O 1
ATOM 2236 N N . ASN A 1 356 ? 14.618 19.876 -0.436 1.00 24.35 461 ASN A N 1
ATOM 2237 C CA . ASN A 1 356 ? 14.133 20.922 -1.329 1.00 31.14 461 ASN A CA 1
ATOM 2238 C C . ASN A 1 356 ? 15.325 21.746 -1.795 1.00 19.36 461 ASN A C 1
ATOM 2239 O O . ASN A 1 356 ? 15.925 22.483 -1.002 1.00 25.43 461 ASN A O 1
ATOM 2244 N N . THR A 1 357 ? 15.660 21.617 -3.078 1.00 21.81 462 THR A N 1
ATOM 2245 C CA . THR A 1 357 ? 16.854 22.216 -3.661 1.00 25.92 462 THR A CA 1
ATOM 2246 C C . THR A 1 357 ? 16.464 23.241 -4.716 1.00 25.35 462 THR A C 1
ATOM 2247 O O . THR A 1 357 ? 15.728 22.922 -5.659 1.00 21.64 462 THR A O 1
ATOM 2251 N N . ASN A 1 358 ? 16.963 24.464 -4.563 1.00 20.85 463 ASN A N 1
ATOM 2252 C CA . ASN A 1 358 ? 16.804 25.466 -5.607 1.00 31.20 463 ASN A CA 1
ATOM 2253 C C . ASN A 1 358 ? 17.581 25.025 -6.840 1.00 34.42 463 ASN A C 1
ATOM 2254 O O . ASN A 1 358 ? 18.803 24.852 -6.780 1.00 34.86 463 ASN A O 1
ATOM 2259 N N . VAL A 1 359 ? 16.870 24.828 -7.947 1.00 33.56 464 VAL A N 1
ATOM 2260 C CA . VAL A 1 359 ? 17.480 24.416 -9.205 1.00 35.61 464 VAL A CA 1
ATOM 2261 C C . VAL A 1 359 ? 18.269 25.560 -9.828 1.00 40.24 464 VAL A C 1
ATOM 2262 O O . VAL A 1 359 ? 17.810 26.703 -9.850 1.00 45.05 464 VAL A O 1
ATOM 2267 N N . ASP B 2 17 ? 57.393 -52.316 16.939 1.00 102.37 19 ASP B N 1
ATOM 2268 C CA . ASP B 2 17 ? 57.864 -51.714 18.179 1.00 103.62 19 ASP B CA 1
ATOM 2269 C C . ASP B 2 17 ? 58.659 -50.448 17.888 1.00 106.54 19 ASP B C 1
ATOM 2270 O O . ASP B 2 17 ? 58.779 -49.568 18.741 1.00 107.62 19 ASP B O 1
ATOM 2275 N N . ALA B 2 18 ? 59.192 -50.352 16.668 1.00 107.54 20 ALA B N 1
ATOM 2276 C CA . ALA B 2 18 ? 59.866 -49.124 16.262 1.00 101.68 20 ALA B CA 1
ATOM 2277 C C . ALA B 2 18 ? 58.859 -48.042 15.892 1.00 86.51 20 ALA B C 1
ATOM 2278 O O . ALA B 2 18 ? 59.096 -46.854 16.145 1.00 87.69 20 ALA B O 1
ATOM 2280 N N . ALA B 2 19 ? 57.725 -48.436 15.302 1.00 79.17 21 ALA B N 1
ATOM 2281 C CA . ALA B 2 19 ? 56.668 -47.478 14.988 1.00 86.77 21 ALA B CA 1
ATOM 2282 C C . ALA B 2 19 ? 56.125 -46.829 16.255 1.00 92.54 21 ALA B C 1
ATOM 2283 O O . ALA B 2 19 ? 55.977 -45.600 16.328 1.00 78.66 21 ALA B O 1
ATOM 2285 N N . ARG B 2 20 ? 55.813 -47.647 17.265 1.00 103.35 22 ARG B N 1
ATOM 2286 C CA . ARG B 2 20 ? 55.418 -47.105 18.559 1.00 102.44 22 ARG B CA 1
ATOM 2287 C C . ARG B 2 20 ? 56.485 -46.167 19.098 1.00 94.83 22 ARG B C 1
ATOM 2288 O O . ARG B 2 20 ? 56.227 -44.982 19.289 1.00 95.70 22 ARG B O 1
ATOM 2296 N N . SER B 2 21 ? 57.709 -46.670 19.285 1.00 87.95 23 SER B N 1
ATOM 2297 C CA . SER B 2 21 ? 58.813 -45.834 19.755 1.00 80.21 23 SER B CA 1
ATOM 2298 C C . SER B 2 21 ? 58.819 -44.462 19.081 1.00 80.00 23 SER B C 1
ATOM 2299 O O . SER B 2 21 ? 58.844 -43.430 19.759 1.00 76.69 23 SER B O 1
ATOM 2302 N N . ARG B 2 22 ? 58.750 -44.429 17.746 1.00 82.74 24 ARG B N 1
ATOM 2303 C CA . ARG B 2 22 ? 58.742 -43.144 17.049 1.00 86.13 24 ARG B CA 1
ATOM 2304 C C . ARG B 2 22 ? 57.523 -42.307 17.430 1.00 88.42 24 ARG B C 1
ATOM 2305 O O . ARG B 2 22 ? 57.640 -41.095 17.629 1.00 89.07 24 ARG B O 1
ATOM 2313 N N . ARG B 2 23 ? 56.347 -42.934 17.562 1.00 91.95 25 ARG B N 1
ATOM 2314 C CA . ARG B 2 23 ? 55.140 -42.170 17.890 1.00 85.04 25 ARG B CA 1
ATOM 2315 C C . ARG B 2 23 ? 55.171 -41.649 19.327 1.00 78.40 25 ARG B C 1
ATOM 2316 O O . ARG B 2 23 ? 54.716 -40.531 19.603 1.00 69.60 25 ARG B O 1
ATOM 2324 N N . SER B 2 24 ? 55.671 -42.466 20.254 1.00 77.11 26 SER B N 1
ATOM 2325 C CA . SER B 2 24 ? 55.875 -42.039 21.631 1.00 77.02 26 SER B CA 1
ATOM 2326 C C . SER B 2 24 ? 56.829 -40.853 21.699 1.00 87.28 26 SER B C 1
ATOM 2327 O O . SER B 2 24 ? 56.576 -39.884 22.422 1.00 91.70 26 SER B O 1
ATOM 2330 N N . GLN B 2 25 ? 57.931 -40.903 20.946 1.00 88.02 27 GLN B N 1
ATOM 2331 C CA . GLN B 2 25 ? 58.829 -39.751 20.913 1.00 90.06 27 GLN B CA 1
ATOM 2332 C C . GLN B 2 25 ? 58.170 -38.550 20.243 1.00 86.62 27 GLN B C 1
ATOM 2333 O O . GLN B 2 25 ? 58.461 -37.408 20.609 1.00 94.34 27 GLN B O 1
ATOM 2339 N N . GLU B 2 26 ? 57.269 -38.785 19.284 1.00 80.40 28 GLU B N 1
ATOM 2340 C CA . GLU B 2 26 ? 56.504 -37.689 18.691 1.00 76.54 28 GLU B CA 1
ATOM 2341 C C . GLU B 2 26 ? 55.642 -36.999 19.740 1.00 86.85 28 GLU B C 1
ATOM 2342 O O . GLU B 2 26 ? 55.622 -35.767 19.837 1.00 74.90 28 GLU B O 1
ATOM 2348 N N . THR B 2 27 ? 54.910 -37.789 20.526 1.00 110.13 29 THR B N 1
ATOM 2349 C CA . THR B 2 27 ? 54.097 -37.225 21.599 1.00 110.23 29 THR B CA 1
ATOM 2350 C C . THR B 2 27 ? 54.966 -36.512 22.628 1.00 101.59 29 THR B C 1
ATOM 2351 O O . THR B 2 27 ? 54.581 -35.464 23.160 1.00 111.82 29 THR B O 1
ATOM 2355 N N . GLU B 2 28 ? 56.155 -37.053 22.905 1.00 79.35 30 GLU B N 1
ATOM 2356 C CA . GLU B 2 28 ? 57.049 -36.426 23.873 1.00 72.59 30 GLU B CA 1
ATOM 2357 C C . GLU B 2 28 ? 57.528 -35.063 23.384 1.00 76.72 30 GLU B C 1
ATOM 2358 O O . GLU B 2 28 ? 57.495 -34.077 24.133 1.00 83.75 30 GLU B O 1
ATOM 2364 N N . VAL B 2 29 ? 57.977 -34.983 22.127 1.00 68.11 31 VAL B N 1
ATOM 2365 C CA . VAL B 2 29 ? 58.461 -33.702 21.620 1.00 72.46 31 VAL B CA 1
ATOM 2366 C C . VAL B 2 29 ? 57.298 -32.731 21.447 1.00 78.42 31 VAL B C 1
ATOM 2367 O O . VAL B 2 29 ? 57.470 -31.515 21.595 1.00 82.20 31 VAL B O 1
ATOM 2371 N N . LEU B 2 30 ? 56.092 -33.240 21.178 1.00 69.11 32 LEU B N 1
ATOM 2372 C CA . LEU B 2 30 ? 54.932 -32.359 21.093 1.00 65.15 32 LEU B CA 1
ATOM 2373 C C . LEU B 2 30 ? 54.574 -31.780 22.456 1.00 66.39 32 LEU B C 1
ATOM 2374 O O . LEU B 2 30 ? 54.216 -30.602 22.562 1.00 64.45 32 LEU B O 1
ATOM 2379 N N . TYR B 2 31 ? 54.673 -32.585 23.514 1.00 67.13 33 TYR B N 1
ATOM 2380 C CA . TYR B 2 31 ? 54.430 -32.054 24.851 1.00 68.25 33 TYR B CA 1
ATOM 2381 C C . TYR B 2 31 ? 55.530 -31.088 25.274 1.00 67.96 33 TYR B C 1
ATOM 2382 O O . TYR B 2 31 ? 55.256 -30.107 25.976 1.00 67.81 33 TYR B O 1
ATOM 2391 N N . GLN B 2 32 ? 56.770 -31.334 24.844 1.00 62.06 34 GLN B N 1
ATOM 2392 C CA . GLN B 2 32 ? 57.829 -30.355 25.075 1.00 66.83 34 GLN B CA 1
ATOM 2393 C C . GLN B 2 32 ? 57.526 -29.043 24.359 1.00 59.59 34 GLN B C 1
ATOM 2394 O O . GLN B 2 32 ? 57.727 -27.959 24.921 1.00 57.36 34 GLN B O 1
ATOM 2400 N N . LEU B 2 33 ? 57.039 -29.123 23.118 1.00 50.92 35 LEU B N 1
ATOM 2401 C CA . LEU B 2 33 ? 56.622 -27.925 22.394 1.00 55.32 35 LEU B CA 1
ATOM 2402 C C . LEU B 2 33 ? 55.486 -27.215 23.119 1.00 57.23 35 LEU B C 1
ATOM 2403 O O . LEU B 2 33 ? 55.422 -25.980 23.137 1.00 59.36 35 LEU B O 1
ATOM 2408 N N . ALA B 2 34 ? 54.570 -27.982 23.709 1.00 64.98 36 ALA B N 1
ATOM 2409 C CA . ALA B 2 34 ? 53.529 -27.384 24.537 1.00 75.46 36 ALA B CA 1
ATOM 2410 C C . ALA B 2 34 ? 54.134 -26.665 25.735 1.00 65.35 36 ALA B C 1
ATOM 2411 O O . ALA B 2 34 ? 53.626 -25.623 26.166 1.00 63.62 36 ALA B O 1
ATOM 2413 N N . HIS B 2 35 ? 55.224 -27.206 26.284 1.00 59.25 37 HIS B N 1
ATOM 2414 C CA . HIS B 2 35 ? 55.932 -26.519 27.358 1.00 60.49 37 HIS B CA 1
ATOM 2415 C C . HIS B 2 35 ? 56.598 -25.232 26.879 1.00 66.42 37 HIS B C 1
ATOM 2416 O O . HIS B 2 35 ? 56.861 -24.346 27.699 1.00 75.27 37 HIS B O 1
ATOM 2423 N N . THR B 2 36 ? 56.871 -25.102 25.576 1.00 64.23 38 THR B N 1
ATOM 2424 C CA . THR B 2 36 ? 57.434 -23.866 25.041 1.00 55.27 38 THR B CA 1
ATOM 2425 C C . THR B 2 36 ? 56.385 -22.780 24.829 1.00 61.04 38 THR B C 1
ATOM 2426 O O . THR B 2 36 ? 56.749 -21.647 24.494 1.00 60.13 38 THR B O 1
ATOM 2430 N N . LEU B 2 37 ? 55.104 -23.092 25.014 1.00 59.83 39 LEU B N 1
ATOM 2431 C CA . LEU B 2 37 ? 54.054 -22.120 24.761 1.00 52.95 39 LEU B CA 1
ATOM 2432 C C . LEU B 2 37 ? 54.081 -21.010 25.815 1.00 52.21 39 LEU B C 1
ATOM 2433 O O . LEU B 2 37 ? 54.425 -21.250 26.976 1.00 38.40 39 LEU B O 1
ATOM 2438 N N . PRO B 2 38 ? 53.721 -19.776 25.428 1.00 54.45 40 PRO B N 1
ATOM 2439 C CA . PRO B 2 38 ? 53.776 -18.627 26.353 1.00 53.36 40 PRO B CA 1
ATOM 2440 C C . PRO B 2 38 ? 52.569 -18.554 27.285 1.00 50.23 40 PRO B C 1
ATOM 2441 O O . PRO B 2 38 ? 51.766 -17.615 27.241 1.00 41.01 40 PRO B O 1
ATOM 2445 N N . PHE B 2 39 ? 52.432 -19.562 28.146 1.00 45.39 41 PHE B N 1
ATOM 2446 C CA . PHE B 2 39 ? 51.367 -19.601 29.137 1.00 45.96 41 PHE B CA 1
ATOM 2447 C C . PHE B 2 39 ? 51.954 -20.033 30.472 1.00 50.09 41 PHE B C 1
ATOM 2448 O O . PHE B 2 39 ? 53.096 -20.496 30.553 1.00 44.13 41 PHE B O 1
ATOM 2456 N N . ALA B 2 40 ? 51.153 -19.884 31.526 1.00 53.87 42 ALA B N 1
ATOM 2457 C CA . ALA B 2 40 ? 51.606 -20.220 32.868 1.00 49.97 42 ALA B CA 1
ATOM 2458 C C . ALA B 2 40 ? 51.896 -21.715 32.982 1.00 45.13 42 ALA B C 1
ATOM 2459 O O . ALA B 2 40 ? 51.403 -22.538 32.204 1.00 51.62 42 ALA B O 1
ATOM 2461 N N . ARG B 2 41 ? 52.719 -22.060 33.969 1.00 41.58 43 ARG B N 1
ATOM 2462 C CA . ARG B 2 41 ? 53.086 -23.454 34.180 1.00 53.61 43 ARG B CA 1
ATOM 2463 C C . ARG B 2 41 ? 51.880 -24.267 34.637 1.00 55.95 43 ARG B C 1
ATOM 2464 O O . ARG B 2 41 ? 51.121 -23.847 35.516 1.00 45.07 43 ARG B O 1
ATOM 2472 N N . GLY B 2 42 ? 51.712 -25.445 34.034 1.00 48.40 44 GLY B N 1
ATOM 2473 C CA . GLY B 2 42 ? 50.586 -26.306 34.309 1.00 50.42 44 GLY B CA 1
ATOM 2474 C C . GLY B 2 42 ? 49.411 -26.137 33.368 1.00 46.82 44 GLY B C 1
ATOM 2475 O O . GLY B 2 42 ? 48.552 -27.025 33.306 1.00 51.29 44 GLY B O 1
ATOM 2476 N N . VAL B 2 43 ? 49.347 -25.020 32.638 1.00 35.97 45 VAL B N 1
ATOM 2477 C CA . VAL B 2 43 ? 48.261 -24.811 31.686 1.00 47.12 45 VAL B CA 1
ATOM 2478 C C . VAL B 2 43 ? 48.357 -25.807 30.536 1.00 47.79 45 VAL B C 1
ATOM 2479 O O . VAL B 2 43 ? 47.341 -26.340 30.071 1.00 50.49 45 VAL B O 1
ATOM 2483 N N . SER B 2 44 ? 49.577 -26.089 30.073 1.00 48.39 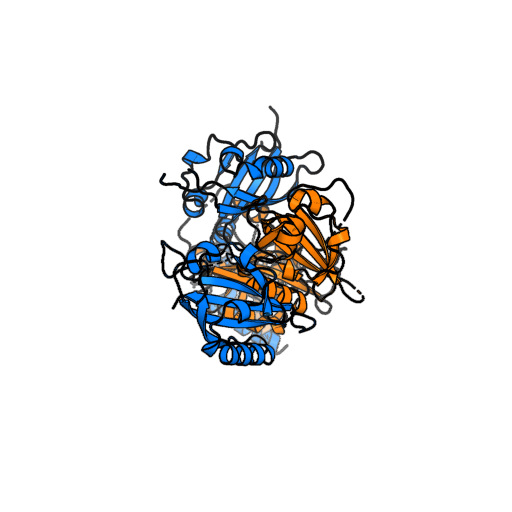46 SER B N 1
ATOM 2484 C CA . SER B 2 44 ? 49.762 -27.046 28.988 1.00 51.23 46 SER B CA 1
ATOM 2485 C C . SER B 2 44 ? 49.230 -28.430 29.341 1.00 61.25 46 SER B C 1
ATOM 2486 O O . SER B 2 44 ? 48.947 -29.223 28.435 1.00 63.96 46 SER B O 1
ATOM 2489 N N . ALA B 2 45 ? 49.087 -28.736 30.635 1.00 59.81 47 ALA B N 1
ATOM 2490 C CA . ALA B 2 45 ? 48.556 -30.030 31.048 1.00 55.04 47 ALA B CA 1
ATOM 2491 C C . ALA B 2 45 ? 47.081 -30.184 30.708 1.00 57.34 47 ALA B C 1
ATOM 2492 O O . ALA B 2 45 ? 46.565 -31.306 30.744 1.00 63.54 47 ALA B O 1
ATOM 2494 N N . HIS B 2 46 ? 46.393 -29.090 30.387 1.00 50.85 48 HIS B N 1
ATOM 2495 C CA . HIS B 2 46 ? 44.984 -29.135 30.024 1.00 53.35 48 HIS B CA 1
ATOM 2496 C C . HIS B 2 46 ? 44.764 -29.039 28.520 1.00 56.80 48 HIS B C 1
ATOM 2497 O O . HIS B 2 46 ? 43.616 -28.930 28.078 1.00 54.83 48 HIS B O 1
ATOM 2504 N N . LEU B 2 47 ? 45.831 -29.078 27.727 1.00 64.47 49 LEU B N 1
ATOM 2505 C CA . LEU B 2 47 ? 45.739 -28.945 26.281 1.00 65.68 49 LEU B CA 1
ATOM 2506 C C . LEU B 2 47 ? 45.820 -30.308 25.605 1.00 62.90 49 LEU B C 1
ATOM 2507 O O . LEU B 2 47 ? 46.524 -31.212 26.064 1.00 60.90 49 LEU B O 1
ATOM 2512 N N . ASP B 2 48 ? 45.086 -30.446 24.505 1.00 57.22 50 ASP B N 1
ATOM 2513 C CA . ASP B 2 48 ? 45.244 -31.591 23.625 1.00 56.04 50 ASP B CA 1
ATOM 2514 C C . ASP B 2 48 ? 46.262 -31.265 22.534 1.00 61.72 50 ASP B C 1
ATOM 2515 O O . ASP B 2 48 ? 46.682 -30.119 22.360 1.00 61.70 50 ASP B O 1
ATOM 2520 N N . LYS B 2 49 ? 46.653 -32.302 21.788 1.00 66.80 51 LYS B N 1
ATOM 2521 C CA . LYS B 2 49 ? 47.699 -32.150 20.779 1.00 62.06 51 LYS B CA 1
ATOM 2522 C C . LYS B 2 49 ? 47.281 -31.186 19.674 1.00 51.77 51 LYS B C 1
ATOM 2523 O O . LYS B 2 49 ? 48.091 -30.375 19.203 1.00 52.68 51 LYS B O 1
ATOM 2529 N N . ALA B 2 50 ? 46.019 -31.262 19.247 1.00 41.17 52 ALA B N 1
ATOM 2530 C CA . ALA B 2 50 ? 45.529 -30.337 18.232 1.00 43.38 52 ALA B CA 1
ATOM 2531 C C . ALA B 2 50 ? 45.596 -28.897 18.725 1.00 46.16 52 ALA B C 1
ATOM 2532 O O . ALA B 2 50 ? 45.979 -27.992 17.974 1.00 42.98 52 ALA B O 1
ATOM 2534 N N . SER B 2 51 ? 45.236 -28.667 19.991 1.00 49.33 53 SER B N 1
ATOM 2535 C CA . SER B 2 51 ? 45.304 -27.318 20.542 1.00 52.25 53 SER B CA 1
ATOM 2536 C C . SER B 2 51 ? 46.746 -26.844 20.670 1.00 43.13 53 SER B C 1
ATOM 2537 O O . SER B 2 51 ? 47.040 -25.672 20.412 1.00 38.99 53 SER B O 1
ATOM 2540 N N . ILE B 2 52 ? 47.657 -27.737 21.067 1.00 31.95 54 ILE B N 1
ATOM 2541 C CA . ILE B 2 52 ? 49.081 -27.401 21.090 1.00 45.86 54 ILE B CA 1
ATOM 2542 C C . ILE B 2 52 ? 49.535 -26.921 19.716 1.00 51.59 54 ILE B C 1
ATOM 2543 O O . ILE B 2 52 ? 50.160 -25.860 19.579 1.00 44.66 54 ILE B O 1
ATOM 2548 N N . MET B 2 53 ? 49.229 -27.704 18.678 1.00 50.97 55 MET B N 1
ATOM 2549 C CA . MET B 2 53 ? 49.624 -27.336 17.322 1.00 52.87 55 MET B CA 1
ATOM 2550 C C . MET B 2 53 ? 49.022 -25.996 16.912 1.00 50.32 55 MET B C 1
ATOM 2551 O O . MET B 2 53 ? 49.725 -25.118 16.396 1.00 51.63 55 MET B O 1
ATOM 2556 N N . ARG B 2 54 ? 47.714 -25.830 17.122 1.00 39.77 56 ARG B N 1
ATOM 2557 C CA . ARG B 2 54 ? 47.037 -24.599 16.727 1.00 54.09 56 ARG B CA 1
ATOM 2558 C C . ARG B 2 54 ? 47.646 -23.386 17.425 1.00 57.48 56 ARG B C 1
ATOM 2559 O O . ARG B 2 54 ? 47.909 -22.353 16.792 1.00 46.65 56 ARG B O 1
ATOM 2567 N N . LEU B 2 55 ? 47.907 -23.505 18.730 1.00 44.49 57 LEU B N 1
ATOM 2568 C CA . LEU B 2 55 ? 48.421 -22.371 19.489 1.00 53.65 57 LEU B CA 1
ATOM 2569 C C . LEU B 2 55 ? 49.858 -22.042 19.100 1.00 52.93 57 LEU B C 1
ATOM 2570 O O . LEU B 2 55 ? 50.215 -20.865 18.991 1.00 42.03 57 LEU B O 1
ATOM 2575 N N . THR B 2 56 ? 50.694 -23.060 18.863 1.00 50.75 58 THR B N 1
ATOM 2576 C CA . THR B 2 56 ? 52.068 -22.789 18.442 1.00 49.40 58 THR B CA 1
ATOM 2577 C C . THR B 2 56 ? 52.111 -22.153 17.054 1.00 47.06 58 THR B C 1
ATOM 2578 O O . THR B 2 56 ? 52.847 -21.178 16.830 1.00 44.48 58 THR B O 1
ATOM 2582 N N . ILE B 2 57 ? 51.330 -22.687 16.110 1.00 41.90 59 ILE B N 1
ATOM 2583 C CA . ILE B 2 57 ? 51.288 -22.115 14.767 1.00 40.81 59 ILE B CA 1
ATOM 2584 C C . ILE B 2 57 ? 50.822 -20.666 14.825 1.00 44.55 59 ILE B C 1
ATOM 2585 O O . ILE B 2 57 ? 51.423 -19.776 14.207 1.00 44.78 59 ILE B O 1
ATOM 2590 N N . SER B 2 58 ? 49.747 -20.403 15.578 1.00 45.70 60 SER B N 1
ATOM 2591 C CA . SER B 2 58 ? 49.244 -19.038 15.667 1.00 44.85 60 SER B CA 1
ATOM 2592 C C . SER B 2 58 ? 50.224 -18.120 16.385 1.00 33.03 60 SER B C 1
ATOM 2593 O O . SER B 2 58 ? 50.318 -16.937 16.046 1.00 38.94 60 SER B O 1
ATOM 2596 N N . TYR B 2 59 ? 50.969 -18.640 17.362 1.00 34.52 61 TYR B N 1
ATOM 2597 C CA . TYR B 2 59 ? 51.979 -17.827 18.028 1.00 39.61 61 TYR B CA 1
ATOM 2598 C C . TYR B 2 59 ? 53.065 -17.405 17.053 1.00 43.73 61 TYR B C 1
ATOM 2599 O O . TYR B 2 59 ? 53.485 -16.241 17.043 1.00 39.81 61 TYR B O 1
ATOM 2608 N N . LEU B 2 60 ? 53.530 -18.343 16.220 1.00 51.56 62 LEU B N 1
ATOM 2609 C CA . LEU B 2 60 ? 54.549 -18.005 15.229 1.00 45.97 62 LEU B CA 1
ATOM 2610 C C . LEU B 2 60 ? 54.013 -17.018 14.193 1.00 47.77 62 LEU B C 1
ATOM 2611 O O . LEU B 2 60 ? 54.727 -16.092 13.781 1.00 49.14 62 LEU B O 1
ATOM 2616 N N . ARG B 2 61 ? 52.752 -17.181 13.777 1.00 37.97 63 ARG B N 1
ATOM 2617 C CA . ARG B 2 61 ? 52.169 -16.241 12.821 1.00 47.65 63 ARG B CA 1
ATOM 2618 C C . ARG B 2 61 ? 52.034 -14.844 13.423 1.00 65.58 63 ARG B C 1
ATOM 2619 O O . ARG B 2 61 ? 52.335 -13.841 12.760 1.00 71.73 63 ARG B O 1
ATOM 2627 N N . MET B 2 62 ? 51.584 -14.753 14.678 1.00 66.01 64 MET B N 1
ATOM 2628 C CA . MET B 2 62 ? 51.475 -13.450 15.323 1.00 55.94 64 MET B CA 1
ATOM 2629 C C . MET B 2 62 ? 52.842 -12.824 15.551 1.00 60.42 64 MET B C 1
ATOM 2630 O O . MET B 2 62 ? 52.974 -11.597 15.493 1.00 65.15 64 MET B O 1
ATOM 2635 N N . HIS B 2 63 ? 53.872 -13.636 15.803 1.00 48.59 65 HIS B N 1
ATOM 2636 C CA . HIS B 2 63 ? 55.207 -13.063 15.925 1.00 54.50 65 HIS B CA 1
ATOM 2637 C C . HIS B 2 63 ? 55.699 -12.531 14.588 1.00 53.32 65 HIS B C 1
ATOM 2638 O O . HIS B 2 63 ? 56.359 -11.487 14.534 1.00 54.79 65 HIS B O 1
ATOM 2645 N N . ARG B 2 64 ? 55.397 -13.242 13.500 1.00 43.76 66 ARG B N 1
ATOM 2646 C CA . ARG B 2 64 ? 55.731 -12.727 12.176 1.00 43.27 66 ARG B CA 1
ATOM 2647 C C . ARG B 2 64 ? 55.014 -11.410 11.906 1.00 53.98 66 ARG B C 1
ATOM 2648 O O . ARG B 2 64 ? 55.594 -10.485 11.326 1.00 58.38 66 ARG B O 1
ATOM 2656 N N . LEU B 2 65 ? 53.751 -11.303 12.328 1.00 53.36 67 LEU B N 1
ATOM 2657 C CA . LEU B 2 65 ? 53.010 -10.064 12.107 1.00 54.84 67 LEU B CA 1
ATOM 2658 C C . LEU B 2 65 ? 53.564 -8.921 12.952 1.00 50.08 67 LEU B C 1
ATOM 2659 O O . LEU B 2 65 ? 53.715 -7.797 12.460 1.00 53.74 67 LEU B O 1
ATOM 2664 N N . CYS B 2 66 ? 53.868 -9.184 14.226 1.00 42.85 68 CYS B N 1
ATOM 2665 C CA . CYS B 2 66 ? 54.403 -8.135 15.090 1.00 57.03 68 CYS B CA 1
ATOM 2666 C C . CYS B 2 66 ? 55.808 -7.723 14.673 1.00 64.98 68 CYS B C 1
ATOM 2667 O O . CYS B 2 66 ? 56.211 -6.577 14.906 1.00 68.09 68 CYS B O 1
ATOM 2670 N N . ALA B 2 67 ? 56.569 -8.638 14.068 1.00 59.51 69 ALA B N 1
ATOM 2671 C CA . ALA B 2 67 ? 57.900 -8.296 13.588 1.00 64.43 69 ALA B CA 1
ATOM 2672 C C . ALA B 2 67 ? 57.852 -7.366 12.384 1.00 58.93 69 ALA B C 1
ATOM 2673 O O . ALA B 2 67 ? 58.813 -6.627 12.146 1.00 63.91 69 ALA B O 1
ATOM 2675 N N . ALA B 2 68 ? 56.757 -7.384 11.625 1.00 52.18 70 ALA B N 1
ATOM 2676 C CA . ALA B 2 68 ? 56.584 -6.472 10.504 1.00 62.62 70 ALA B CA 1
ATOM 2677 C C . ALA B 2 68 ? 56.252 -5.049 10.940 1.00 75.27 70 ALA B C 1
ATOM 2678 O O . ALA B 2 68 ? 56.213 -4.152 10.090 1.00 75.44 70 ALA B O 1
ATOM 2680 N N . GLY B 2 69 ? 56.009 -4.823 12.230 1.00 82.51 71 GLY B N 1
ATOM 2681 C CA . GLY B 2 69 ? 55.734 -3.481 12.717 1.00 85.19 71 GLY B CA 1
ATOM 2682 C C . GLY B 2 69 ? 57.025 -2.727 12.976 1.00 96.51 71 GLY B C 1
ATOM 2683 O O . GLY B 2 69 ? 57.954 -3.254 13.598 1.00 92.35 71 GLY B O 1
ATOM 2684 N N . GLU B 2 70 ? 57.082 -1.484 12.502 1.00 109.59 72 GLU B N 1
ATOM 2685 C CA . GLU B 2 70 ? 58.293 -0.668 12.590 1.00 113.00 72 GLU B CA 1
ATOM 2686 C C . GLU B 2 70 ? 58.297 0.072 13.921 1.00 101.00 72 GLU B C 1
ATOM 2687 O O . GLU B 2 70 ? 57.809 1.197 14.035 1.00 101.34 72 GLU B O 1
ATOM 2693 N N . TRP B 2 71 ? 58.862 -0.569 14.940 1.00 87.89 73 TRP B N 1
ATOM 2694 C CA . TRP B 2 71 ? 59.040 0.060 16.244 1.00 85.44 73 TRP B CA 1
ATOM 2695 C C . TRP B 2 71 ? 60.038 -0.728 17.089 1.00 84.23 73 TRP B C 1
ATOM 2696 O O . TRP B 2 71 ? 60.620 -1.710 16.627 1.00 82.29 73 TRP B O 1
ATOM 2707 N N . GLY B 2 78 ? 60.445 -1.572 25.319 1.00 78.80 80 GLY B N 1
ATOM 2708 C CA . GLY B 2 78 ? 59.821 -1.979 26.565 1.00 84.21 80 GLY B CA 1
ATOM 2709 C C . GLY B 2 78 ? 59.631 -0.833 27.541 1.00 88.83 80 GLY B C 1
ATOM 2710 O O . GLY B 2 78 ? 60.595 -0.175 27.930 1.00 99.89 80 GLY B O 1
ATOM 2711 N N . GLU B 2 79 ? 58.379 -0.599 27.941 1.00 82.93 81 GLU B N 1
ATOM 2712 C CA . GLU B 2 79 ? 58.010 0.492 28.834 1.00 76.41 81 GLU B CA 1
ATOM 2713 C C . GLU B 2 79 ? 56.969 -0.005 29.829 1.00 78.14 81 GLU B C 1
ATOM 2714 O O . GLU B 2 79 ? 56.068 -0.770 29.451 1.00 72.72 81 GLU B O 1
ATOM 2720 N N . PRO B 2 80 ? 57.068 0.398 31.101 1.00 84.83 82 PRO B N 1
ATOM 2721 C CA . PRO B 2 80 ? 56.077 -0.055 32.093 1.00 85.06 82 PRO B CA 1
ATOM 2722 C C . PRO B 2 80 ? 54.680 0.501 31.867 1.00 78.44 82 PRO B C 1
ATOM 2723 O O . PRO B 2 80 ? 53.710 -0.087 32.363 1.00 77.60 82 PRO B O 1
ATOM 2727 N N . LEU B 2 81 ? 54.539 1.607 31.139 1.00 59.14 83 LEU B N 1
ATOM 2728 C CA . LEU B 2 81 ? 53.220 2.154 30.865 1.00 44.14 83 LEU B CA 1
ATOM 2729 C C . LEU B 2 81 ? 52.484 1.415 29.752 1.00 43.58 83 LEU B C 1
ATOM 2730 O O . LEU B 2 81 ? 51.317 1.728 29.499 1.00 52.49 83 LEU B O 1
ATOM 2735 N N . ASP B 2 82 ? 53.127 0.448 29.088 1.00 36.67 84 ASP B N 1
ATOM 2736 C CA . ASP B 2 82 ? 52.474 -0.262 27.989 1.00 37.76 84 ASP B CA 1
ATOM 2737 C C . ASP B 2 82 ? 51.272 -1.052 28.485 1.00 38.65 84 ASP B C 1
ATOM 2738 O O . ASP B 2 82 ? 50.193 -1.021 27.877 1.00 40.33 84 ASP B O 1
ATOM 2743 N N . ALA B 2 83 ? 51.437 -1.758 29.607 1.00 29.49 85 ALA B N 1
ATOM 2744 C CA . ALA B 2 83 ? 50.352 -2.569 30.149 1.00 34.70 85 ALA B CA 1
ATOM 2745 C C . ALA B 2 83 ? 49.103 -1.753 30.444 1.00 30.90 85 ALA B C 1
ATOM 2746 O O . ALA B 2 83 ? 48.029 -2.334 30.623 1.00 29.44 85 ALA B O 1
ATOM 2748 N N . CYS B 2 84 ? 49.216 -0.425 30.497 1.00 29.98 86 CYS B N 1
ATOM 2749 C CA . CYS B 2 84 ? 48.040 0.388 30.778 1.00 32.41 86 CYS B CA 1
ATOM 2750 C C . CYS B 2 84 ? 47.025 0.293 29.646 1.00 34.23 86 CYS B C 1
ATOM 2751 O O . CYS B 2 84 ? 45.814 0.324 29.895 1.00 37.82 86 CYS B O 1
ATOM 2754 N N . TYR B 2 85 ? 47.497 0.119 28.409 1.00 30.44 87 TYR B N 1
ATOM 2755 C CA . TYR B 2 85 ? 46.632 0.261 27.241 1.00 35.07 87 TYR B CA 1
ATOM 2756 C C . TYR B 2 85 ? 45.465 -0.718 27.290 1.00 29.16 87 TYR B C 1
ATOM 2757 O O . TYR B 2 85 ? 44.298 -0.306 27.306 1.00 37.07 87 TYR B O 1
ATOM 2766 N N . LEU B 2 86 ? 45.755 -2.022 27.335 1.00 23.51 88 LEU B N 1
ATOM 2767 C CA . LEU B 2 86 ? 44.674 -3.000 27.452 1.00 30.97 88 LEU B CA 1
ATOM 2768 C C . LEU B 2 86 ? 43.859 -2.779 28.718 1.00 30.75 88 LEU B C 1
ATOM 2769 O O . LEU B 2 86 ? 42.648 -3.035 28.733 1.00 23.61 88 LEU B O 1
ATOM 2774 N N . LYS B 2 87 ? 44.498 -2.301 29.785 1.00 26.30 89 LYS B N 1
ATOM 2775 C CA . LYS B 2 87 ? 43.752 -2.027 31.003 1.00 24.08 89 LYS B CA 1
ATOM 2776 C C . LYS B 2 87 ? 42.777 -0.875 30.806 1.00 22.79 89 LYS B C 1
ATOM 2777 O O . LYS B 2 87 ? 41.678 -0.892 31.372 1.00 20.85 89 LYS B O 1
ATOM 2783 N N . ALA B 2 88 ? 43.137 0.114 29.987 1.00 21.33 90 ALA B N 1
ATOM 2784 C CA . ALA B 2 88 ? 42.249 1.252 29.780 1.00 31.42 90 ALA B CA 1
ATOM 2785 C C . ALA B 2 88 ? 41.100 0.931 28.834 1.00 19.74 90 ALA B C 1
ATOM 2786 O O . ALA B 2 88 ? 40.062 1.601 28.892 1.00 20.77 90 ALA B O 1
ATOM 2788 N N . LEU B 2 89 ? 41.259 -0.071 27.972 1.00 18.52 91 LEU B N 1
ATOM 2789 C CA . LEU B 2 89 ? 40.180 -0.475 27.085 1.00 28.59 91 LEU B CA 1
ATOM 2790 C C . LEU B 2 89 ? 39.067 -1.153 27.870 1.00 30.86 91 LEU B C 1
ATOM 2791 O O . LEU B 2 89 ? 39.296 -1.772 28.913 1.00 31.74 91 LEU B O 1
ATOM 2796 N N . GLU B 2 90 ? 37.847 -1.039 27.355 1.00 27.08 92 GLU B N 1
ATOM 2797 C CA . GLU B 2 90 ? 36.731 -1.785 27.914 1.00 41.03 92 GLU B CA 1
ATOM 2798 C C . GLU B 2 90 ? 36.472 -3.084 27.170 1.00 41.19 92 GLU B C 1
ATOM 2799 O O . GLU B 2 90 ? 36.143 -4.094 27.796 1.00 67.89 92 GLU B O 1
ATOM 2805 N N . GLY B 2 91 ? 36.635 -3.088 25.853 1.00 29.88 93 GLY B N 1
ATOM 2806 C CA . GLY B 2 91 ? 36.483 -4.294 25.069 1.00 41.06 93 GLY B CA 1
ATOM 2807 C C . GLY B 2 91 ? 37.763 -5.103 25.030 1.00 35.06 93 GLY B C 1
ATOM 2808 O O . GLY B 2 91 ? 38.675 -4.922 25.841 1.00 41.82 93 GLY B O 1
ATOM 2809 N N . PHE B 2 92 ? 37.828 -6.013 24.063 1.00 38.46 94 PHE B N 1
ATOM 2810 C CA . PHE B 2 92 ? 39.002 -6.850 23.879 1.00 33.87 94 PHE B CA 1
ATOM 2811 C C . PHE B 2 92 ? 39.575 -6.664 22.479 1.00 23.77 94 PHE B C 1
ATOM 2812 O O . PHE B 2 92 ? 38.927 -6.125 21.574 1.00 26.31 94 PHE B O 1
ATOM 2820 N N . VAL B 2 93 ? 40.813 -7.114 22.330 1.00 29.63 95 VAL B N 1
ATOM 2821 C CA . VAL B 2 93 ? 41.560 -7.025 21.084 1.00 40.87 95 VAL B CA 1
ATOM 2822 C C . VAL B 2 93 ? 41.286 -8.266 20.256 1.00 38.15 95 VAL B C 1
ATOM 2823 O O . VAL B 2 93 ? 41.353 -9.391 20.767 1.00 37.05 95 VAL B O 1
ATOM 2827 N N . MET B 2 94 ? 41.004 -8.077 18.968 1.00 25.63 96 MET B N 1
ATOM 2828 C CA . MET B 2 94 ? 40.900 -9.227 18.076 1.00 37.54 96 MET B CA 1
ATOM 2829 C C . MET B 2 94 ? 41.429 -8.845 16.706 1.00 37.41 96 MET B C 1
ATOM 2830 O O . MET B 2 94 ? 40.940 -7.895 16.091 1.00 31.77 96 MET B O 1
ATOM 2835 N N . VAL B 2 95 ? 42.425 -9.580 16.228 1.00 33.25 97 VAL B N 1
ATOM 2836 C CA . VAL B 2 95 ? 42.918 -9.416 14.867 1.00 53.33 97 VAL B CA 1
ATOM 2837 C C . VAL B 2 95 ? 42.579 -10.676 14.088 1.00 55.69 97 VAL B C 1
ATOM 2838 O O . VAL B 2 95 ? 42.902 -11.794 14.522 1.00 58.47 97 VAL B O 1
ATOM 2842 N N . LEU B 2 96 ? 41.904 -10.486 12.955 1.00 51.93 98 LEU B N 1
ATOM 2843 C CA . LEU B 2 96 ? 41.455 -11.549 12.070 1.00 59.08 98 LEU B CA 1
ATOM 2844 C C . LEU B 2 96 ? 42.210 -11.492 10.747 1.00 63.80 98 LEU B C 1
ATOM 2845 O O . LEU B 2 96 ? 42.510 -10.411 10.227 1.00 59.78 98 LEU B O 1
ATOM 2850 N N . THR B 2 97 ? 42.493 -12.671 10.197 1.00 60.70 99 THR B N 1
ATOM 2851 C CA . THR B 2 97 ? 43.154 -12.775 8.905 1.00 62.43 99 THR B CA 1
ATOM 2852 C C . THR B 2 97 ? 42.158 -12.499 7.780 1.00 66.35 99 THR B C 1
ATOM 2853 O O . THR B 2 97 ? 40.971 -12.250 8.006 1.00 61.06 99 THR B O 1
ATOM 2857 N N . ALA B 2 98 ? 42.650 -12.548 6.540 1.00 75.37 100 ALA B N 1
ATOM 2858 C CA . ALA B 2 98 ? 41.788 -12.307 5.390 1.00 70.61 100 ALA B CA 1
ATOM 2859 C C . ALA B 2 98 ? 40.824 -13.459 5.137 1.00 68.84 100 ALA B C 1
ATOM 2860 O O . ALA B 2 98 ? 39.821 -13.272 4.442 1.00 71.92 100 ALA B O 1
ATOM 2862 N N . GLU B 2 99 ? 41.101 -14.643 5.676 1.00 65.76 101 GLU B N 1
ATOM 2863 C CA . GLU B 2 99 ? 40.199 -15.780 5.550 1.00 71.73 101 GLU B CA 1
ATOM 2864 C C . GLU B 2 99 ? 39.187 -15.861 6.687 1.00 75.23 101 GLU B C 1
ATOM 2865 O O . GLU B 2 99 ? 38.306 -16.727 6.653 1.00 70.34 101 GLU B O 1
ATOM 2871 N N . GLY B 2 100 ? 39.288 -14.987 7.685 1.00 79.25 102 GLY B N 1
ATOM 2872 C CA . GLY B 2 100 ? 38.377 -14.999 8.810 1.00 69.86 102 GLY B CA 1
ATOM 2873 C C . GLY B 2 100 ? 38.840 -15.788 10.015 1.00 63.77 102 GLY B C 1
ATOM 2874 O O . GLY B 2 100 ? 38.057 -15.969 10.955 1.00 50.41 102 GLY B O 1
ATOM 2875 N N . ASP B 2 101 ? 40.076 -16.271 10.023 1.00 61.80 103 ASP B N 1
ATOM 2876 C CA . ASP B 2 101 ? 40.572 -17.010 11.171 1.00 60.15 103 ASP B CA 1
ATOM 2877 C C . ASP B 2 101 ? 41.016 -16.041 12.260 1.00 70.29 103 ASP B C 1
ATOM 2878 O O . ASP B 2 101 ? 41.659 -15.022 11.984 1.00 64.66 103 ASP B O 1
ATOM 2883 N N . MET B 2 102 ? 40.644 -16.350 13.502 1.00 70.87 104 MET B N 1
ATOM 2884 C CA . MET B 2 102 ? 41.003 -15.509 14.638 1.00 59.45 104 MET B CA 1
ATOM 2885 C C . MET B 2 102 ? 42.506 -15.564 14.875 1.00 52.78 104 MET B C 1
ATOM 2886 O O . MET B 2 102 ? 43.002 -16.461 15.569 1.00 39.81 104 MET B O 1
ATOM 2891 N N . ALA B 2 103 ? 43.235 -14.609 14.289 1.00 47.87 105 ALA B N 1
ATOM 2892 C CA . ALA B 2 103 ? 44.688 -14.593 14.418 1.00 41.70 105 ALA B CA 1
ATOM 2893 C C . ALA B 2 103 ? 45.105 -14.369 15.864 1.00 52.99 105 ALA B C 1
ATOM 2894 O O . ALA B 2 103 ? 45.983 -15.069 16.383 1.00 46.16 105 ALA B O 1
ATOM 2896 N N . TYR B 2 104 ? 44.484 -13.400 16.535 1.00 56.46 106 TYR B N 1
ATOM 2897 C CA . TYR B 2 104 ? 44.820 -13.180 17.938 1.00 46.16 106 TYR B CA 1
ATOM 2898 C C . TYR B 2 104 ? 43.652 -12.548 18.684 1.00 37.16 106 TYR B C 1
ATOM 2899 O O . TYR B 2 104 ? 42.886 -11.751 18.128 1.00 30.34 106 TYR B O 1
ATOM 2908 N N . LEU B 2 105 ? 43.545 -12.919 19.963 1.00 30.27 107 LEU B N 1
ATOM 2909 C CA . LEU B 2 105 ? 42.601 -12.361 20.920 1.00 36.23 107 LEU B CA 1
ATOM 2910 C C . LEU B 2 105 ? 43.342 -12.070 22.217 1.00 28.91 107 LEU B C 1
ATOM 2911 O O . LEU B 2 105 ? 44.192 -12.860 22.644 1.00 26.58 107 LEU B O 1
ATOM 2916 N N . SER B 2 106 ? 43.028 -10.937 22.837 1.00 26.89 108 SER B N 1
ATOM 2917 C CA . SER B 2 106 ? 43.588 -10.618 24.142 1.00 29.46 108 SER B CA 1
ATOM 2918 C C . SER B 2 106 ? 42.916 -11.454 25.229 1.00 38.75 108 SER B C 1
ATOM 2919 O O . SER B 2 106 ? 41.832 -12.015 25.039 1.00 43.34 108 SER B O 1
ATOM 2922 N N . GLU B 2 107 ? 43.575 -11.518 26.390 1.00 31.48 109 GLU B N 1
ATOM 2923 C CA . GLU B 2 107 ? 43.107 -12.381 27.473 1.00 37.88 109 GLU B CA 1
ATOM 2924 C C . GLU B 2 107 ? 41.711 -11.988 27.945 1.00 39.69 109 GLU B C 1
ATOM 2925 O O . GLU B 2 107 ? 40.852 -12.855 28.162 1.00 50.67 109 GLU B O 1
ATOM 2931 N N . ASN B 2 108 ? 41.453 -10.685 28.078 1.00 34.33 110 ASN B N 1
ATOM 2932 C CA . ASN B 2 108 ? 40.196 -10.212 28.651 1.00 32.17 110 ASN B CA 1
ATOM 2933 C C . ASN B 2 108 ? 38.991 -10.614 27.806 1.00 34.74 110 ASN B C 1
ATOM 2934 O O . ASN B 2 108 ? 37.851 -10.297 28.165 1.00 29.64 110 ASN B O 1
ATOM 2939 N N . VAL B 2 109 ? 39.224 -11.312 26.687 1.00 31.23 111 VAL B N 1
ATOM 2940 C CA . VAL B 2 109 ? 38.106 -11.885 25.944 1.00 31.63 111 VAL B CA 1
ATOM 2941 C C . VAL B 2 109 ? 37.313 -12.822 26.841 1.00 32.57 111 VAL B C 1
ATOM 2942 O O . VAL B 2 109 ? 36.080 -12.891 26.743 1.00 36.91 111 VAL B O 1
ATOM 2946 N N . SER B 2 110 ? 37.992 -13.520 27.762 1.00 25.91 112 SER B N 1
ATOM 2947 C CA . SER B 2 110 ? 37.278 -14.384 28.697 1.00 27.89 112 SER B CA 1
ATOM 2948 C C . SER B 2 110 ? 36.284 -13.590 29.534 1.00 28.30 112 SER B C 1
ATOM 2949 O O . SER B 2 110 ? 35.236 -14.119 29.922 1.00 29.12 112 SER B O 1
ATOM 2952 N N . LYS B 2 111 ? 36.585 -12.316 29.804 1.00 22.44 113 LYS B N 1
ATOM 2953 C CA . LYS B 2 111 ? 35.686 -11.483 30.592 1.00 27.05 113 LYS B CA 1
ATOM 2954 C C . LYS B 2 111 ? 34.437 -11.088 29.822 1.00 29.90 113 LYS B C 1
ATOM 2955 O O . LYS B 2 111 ? 33.457 -10.656 30.437 1.00 37.19 113 LYS B O 1
ATOM 2961 N N . HIS B 2 112 ? 34.445 -11.224 28.499 1.00 32.15 114 HIS B N 1
ATOM 2962 C CA . HIS B 2 112 ? 33.313 -10.802 27.687 1.00 33.35 114 HIS B CA 1
ATOM 2963 C C . HIS B 2 112 ? 32.559 -11.949 27.041 1.00 29.23 114 HIS B C 1
ATOM 2964 O O . HIS B 2 112 ? 31.343 -11.847 26.874 1.00 27.33 114 HIS B O 1
ATOM 2971 N N . LEU B 2 113 ? 33.240 -13.035 26.684 1.00 24.73 115 LEU B N 1
ATOM 2972 C CA . LEU B 2 113 ? 32.591 -14.173 26.055 1.00 31.05 115 LEU B CA 1
ATOM 2973 C C . LEU B 2 113 ? 32.692 -15.446 26.878 1.00 34.27 115 LEU B C 1
ATOM 2974 O O . LEU B 2 113 ? 32.125 -16.470 26.479 1.00 21.86 115 LEU B O 1
ATOM 2979 N N . GLY B 2 114 ? 33.383 -15.418 28.009 1.00 29.06 116 GLY B N 1
ATOM 2980 C CA . GLY B 2 114 ? 33.626 -16.661 28.744 1.00 25.72 116 GLY B CA 1
ATOM 2981 C C . GLY B 2 114 ? 34.691 -17.524 28.114 1.00 21.87 116 GLY B C 1
ATOM 2982 O O . GLY B 2 114 ? 35.631 -17.944 28.797 1.00 27.41 116 GLY B O 1
ATOM 2983 N N . LEU B 2 115 ? 34.567 -17.802 26.817 1.00 24.62 117 LEU B N 1
ATOM 2984 C CA . LEU B 2 115 ? 35.615 -18.501 26.087 1.00 34.03 117 LEU B CA 1
ATOM 2985 C C . LEU B 2 115 ? 36.933 -17.752 26.216 1.00 31.59 117 LEU B C 1
ATOM 2986 O O . LEU B 2 115 ? 36.981 -16.526 26.088 1.00 30.03 117 LEU B O 1
ATOM 2991 N N . SER B 2 116 ? 38.000 -18.492 26.483 1.00 34.79 118 SER B N 1
ATOM 2992 C CA . SER B 2 116 ? 39.305 -17.899 26.712 1.00 38.38 118 SER B CA 1
ATOM 2993 C C . SER B 2 116 ? 40.071 -17.766 25.400 1.00 34.93 118 SER B C 1
ATOM 2994 O O . SER B 2 116 ? 39.664 -18.276 24.354 1.00 45.26 118 SER B O 1
ATOM 2997 N N . GLN B 2 117 ? 41.202 -17.062 25.467 1.00 30.43 119 GLN B N 1
ATOM 2998 C CA . GLN B 2 117 ? 42.074 -16.969 24.302 1.00 40.23 119 GLN B CA 1
ATOM 2999 C C . GLN B 2 117 ? 42.667 -18.327 23.951 1.00 35.19 119 GLN B C 1
ATOM 3000 O O . GLN B 2 117 ? 42.961 -18.586 22.779 1.00 39.86 119 GLN B O 1
ATOM 3006 N N . LEU B 2 118 ? 42.833 -19.205 24.946 1.00 32.26 120 LEU B N 1
ATOM 3007 C CA . LEU B 2 118 ? 43.351 -20.543 24.684 1.00 36.63 120 LEU B CA 1
ATOM 3008 C C . LEU B 2 118 ? 42.445 -21.309 23.732 1.00 39.24 120 LEU B C 1
ATOM 3009 O O . LEU B 2 118 ? 42.924 -22.040 22.857 1.00 41.25 120 LEU B O 1
ATOM 3014 N N . GLU B 2 119 ? 41.134 -21.157 23.891 1.00 29.43 121 GLU B N 1
ATOM 3015 C CA . GLU B 2 119 ? 40.167 -21.915 23.113 1.00 33.04 121 GLU B CA 1
ATOM 3016 C C . GLU B 2 119 ? 39.785 -21.235 21.807 1.00 37.96 121 GLU B C 1
ATOM 3017 O O . GLU B 2 119 ? 39.155 -21.874 20.957 1.00 51.82 121 GLU B O 1
ATOM 3023 N N . LEU B 2 120 ? 40.151 -19.972 21.621 1.00 31.63 122 LEU B N 1
ATOM 3024 C CA . LEU B 2 120 ? 39.690 -19.206 20.473 1.00 41.67 122 LEU B CA 1
ATOM 3025 C C . LEU B 2 120 ? 40.788 -18.838 19.488 1.00 48.73 122 LEU B C 1
ATOM 3026 O O . LEU B 2 120 ? 40.489 -18.636 18.307 1.00 47.63 122 LEU B O 1
ATOM 3031 N N . ILE B 2 121 ? 42.040 -18.735 19.931 1.00 49.64 123 ILE B N 1
ATOM 3032 C CA . ILE B 2 121 ? 43.120 -18.351 19.031 1.00 52.38 123 ILE B CA 1
ATOM 3033 C C . ILE B 2 121 ? 43.418 -19.498 18.075 1.00 51.83 123 ILE B C 1
ATOM 3034 O O . ILE B 2 121 ? 43.657 -20.636 18.497 1.00 43.31 123 ILE B O 1
ATOM 3039 N N . GLY B 2 122 ? 43.399 -19.205 16.776 1.00 52.41 124 GLY B N 1
ATOM 3040 C CA . GLY B 2 122 ? 43.678 -20.196 15.761 1.00 60.40 124 GLY B CA 1
ATOM 3041 C C . GLY B 2 122 ? 42.456 -20.826 15.126 1.00 57.71 124 GLY B C 1
ATOM 3042 O O . GLY B 2 122 ? 42.608 -21.599 14.172 1.00 57.93 124 GLY B O 1
ATOM 3043 N N . HIS B 2 123 ? 41.259 -20.523 15.619 1.00 46.02 125 HIS B N 1
ATOM 3044 C CA . HIS B 2 123 ? 40.016 -21.011 15.039 1.00 38.94 125 HIS B CA 1
ATOM 3045 C C . HIS B 2 123 ? 39.386 -19.938 14.159 1.00 38.36 125 HIS B C 1
ATOM 3046 O O . HIS B 2 123 ? 39.732 -18.758 14.233 1.00 38.21 125 HIS B O 1
ATOM 3053 N N . SER B 2 124 ? 38.445 -20.365 13.321 1.00 46.19 126 SER B N 1
ATOM 3054 C CA . SER B 2 124 ? 37.770 -19.448 12.415 1.00 42.94 126 SER B CA 1
ATOM 3055 C C . SER B 2 124 ? 36.708 -18.653 13.158 1.00 37.96 126 SER B C 1
ATOM 3056 O O . SER B 2 124 ? 35.988 -19.190 14.004 1.00 46.36 126 SER B O 1
ATOM 3059 N N . ILE B 2 125 ? 36.610 -17.363 12.832 1.00 32.91 127 ILE B N 1
ATOM 3060 C CA . ILE B 2 125 ? 35.611 -16.520 13.478 1.00 47.83 127 ILE B CA 1
ATOM 3061 C C . ILE B 2 125 ? 34.208 -17.013 13.147 1.00 55.93 127 ILE B C 1
ATOM 3062 O O . ILE B 2 125 ? 33.311 -16.970 13.996 1.00 64.28 127 ILE B O 1
ATOM 3067 N N . PHE B 2 126 ? 34.011 -17.554 11.941 1.00 51.42 128 PHE B N 1
ATOM 3068 C CA . PHE B 2 126 ? 32.676 -17.913 11.477 1.00 42.82 128 PHE B CA 1
ATOM 3069 C C . PHE B 2 126 ? 32.061 -19.057 12.273 1.00 34.18 128 PHE B C 1
ATOM 3070 O O . PHE B 2 126 ? 30.839 -19.236 12.225 1.00 37.91 128 PHE B O 1
ATOM 3078 N N . ASP B 2 127 ? 32.868 -19.830 12.998 1.00 29.06 129 ASP B N 1
ATOM 3079 C CA . ASP B 2 127 ? 32.337 -20.848 13.896 1.00 36.07 129 ASP B CA 1
ATOM 3080 C C . ASP B 2 127 ? 31.873 -20.274 15.230 1.00 50.04 129 ASP B C 1
ATOM 3081 O O . ASP B 2 127 ? 31.414 -21.037 16.088 1.00 53.03 129 ASP B O 1
ATOM 3086 N N . PHE B 2 128 ? 31.979 -18.954 15.421 1.00 45.82 130 PHE B N 1
ATOM 3087 C CA . PHE B 2 128 ? 31.539 -18.295 16.645 1.00 32.64 130 PHE B CA 1
ATOM 3088 C C . PHE B 2 128 ? 30.684 -17.063 16.366 1.00 34.14 130 PHE B C 1
ATOM 3089 O O . PHE B 2 128 ? 30.343 -16.336 17.307 1.00 37.98 130 PHE B O 1
ATOM 3097 N N . ILE B 2 129 ? 30.322 -16.812 15.103 1.00 38.81 131 ILE B N 1
ATOM 3098 C CA . ILE B 2 129 ? 29.515 -15.660 14.711 1.00 39.63 131 ILE B CA 1
ATOM 3099 C C . ILE B 2 129 ? 28.102 -16.126 14.400 1.00 41.86 131 ILE B C 1
ATOM 3100 O O . ILE B 2 129 ? 27.884 -17.238 13.903 1.00 45.33 131 ILE B O 1
ATOM 3105 N N . HIS B 2 130 ? 27.132 -15.270 14.697 1.00 31.62 132 HIS B N 1
ATOM 3106 C CA . HIS B 2 130 ? 25.765 -15.558 14.305 1.00 30.28 132 HIS B CA 1
ATOM 3107 C C . HIS B 2 130 ? 25.686 -15.707 12.787 1.00 36.87 132 HIS B C 1
ATOM 3108 O O . HIS B 2 130 ? 26.337 -14.949 12.056 1.00 34.99 132 HIS B O 1
ATOM 3115 N N . PRO B 2 131 ? 24.921 -16.681 12.280 1.00 35.01 133 PRO B N 1
ATOM 3116 C CA . PRO B 2 131 ? 24.866 -16.892 10.819 1.00 37.18 133 PRO B CA 1
ATOM 3117 C C . PRO B 2 131 ? 24.501 -15.648 10.027 1.00 33.36 133 PRO B C 1
ATOM 3118 O O . PRO B 2 131 ? 25.159 -15.337 9.025 1.00 42.35 133 PRO B O 1
ATOM 3122 N N . CYS B 2 132 ? 23.477 -14.915 10.463 1.00 32.04 134 CYS B N 1
ATOM 3123 C CA . CYS B 2 132 ? 23.004 -13.738 9.748 1.00 34.72 134 CYS B CA 1
ATOM 3124 C C . CYS B 2 132 ? 23.954 -12.548 9.851 1.00 42.14 134 CYS B C 1
ATOM 3125 O O . CYS B 2 132 ? 23.652 -11.494 9.282 1.00 53.51 134 CYS B O 1
ATOM 3128 N N . ASP B 2 133 ? 25.076 -12.673 10.562 1.00 38.33 135 ASP B N 1
ATOM 3129 C CA . ASP B 2 133 ? 26.085 -11.621 10.606 1.00 36.78 135 ASP B CA 1
ATOM 3130 C C . ASP B 2 133 ? 27.307 -11.937 9.755 1.00 39.53 135 ASP B C 1
ATOM 3131 O O . ASP B 2 133 ? 28.180 -11.070 9.605 1.00 47.01 135 ASP B O 1
ATOM 3136 N N . GLN B 2 134 ? 27.396 -13.158 9.215 1.00 42.21 136 GLN B N 1
ATOM 3137 C CA . GLN B 2 134 ? 28.574 -13.552 8.452 1.00 57.27 136 GLN B CA 1
ATOM 3138 C C . GLN B 2 134 ? 28.714 -12.738 7.173 1.00 55.15 136 GLN B C 1
ATOM 3139 O O . GLN B 2 134 ? 29.835 -12.406 6.774 1.00 65.02 136 GLN B O 1
ATOM 3145 N N . GLU B 2 135 ? 27.597 -12.377 6.539 1.00 43.01 137 GLU B N 1
ATOM 3146 C CA . GLU B 2 135 ? 27.654 -11.528 5.351 1.00 55.77 137 GLU B CA 1
ATOM 3147 C C . GLU B 2 135 ? 28.160 -10.130 5.694 1.00 64.31 137 GLU B C 1
ATOM 3148 O O . GLU B 2 135 ? 28.988 -9.561 4.969 1.00 71.89 137 GLU B O 1
ATOM 3154 N N . GLU B 2 136 ? 27.652 -9.550 6.785 1.00 60.61 138 GLU B N 1
ATOM 3155 C CA . GLU B 2 136 ? 28.131 -8.241 7.222 1.00 41.31 138 GLU B CA 1
ATOM 3156 C C . GLU B 2 136 ? 29.630 -8.273 7.479 1.00 32.56 138 GLU B C 1
ATOM 3157 O O . GLU B 2 136 ? 30.373 -7.391 7.030 1.00 46.62 138 GLU B O 1
ATOM 3163 N N . LEU B 2 137 ? 30.095 -9.301 8.190 1.00 37.54 139 LEU B N 1
ATOM 3164 C CA . LEU B 2 137 ? 31.523 -9.404 8.471 1.00 39.04 139 LEU B CA 1
ATOM 3165 C C . LEU B 2 137 ? 32.326 -9.585 7.190 1.00 52.65 139 LEU B C 1
ATOM 3166 O O . LEU B 2 137 ? 33.420 -9.023 7.051 1.00 62.25 139 LEU B O 1
ATOM 3171 N N . GLN B 2 138 ? 31.803 -10.366 6.241 1.00 62.61 140 GLN B N 1
ATOM 3172 C CA . GLN B 2 138 ? 32.513 -10.565 4.983 1.00 63.51 140 GLN B CA 1
ATOM 3173 C C . GLN B 2 138 ? 32.619 -9.267 4.194 1.00 55.55 140 GLN B C 1
ATOM 3174 O O . GLN B 2 138 ? 33.636 -9.024 3.535 1.00 53.46 140 GLN B O 1
ATOM 3180 N N . ASP B 2 139 ? 31.591 -8.420 4.251 1.00 55.16 141 ASP B N 1
ATOM 3181 C CA . ASP B 2 139 ? 31.698 -7.117 3.606 1.00 62.49 141 ASP B CA 1
ATOM 3182 C C . ASP B 2 139 ? 32.577 -6.152 4.391 1.00 76.16 141 ASP B C 1
ATOM 3183 O O . ASP B 2 139 ? 33.049 -5.163 3.820 1.00 82.75 141 ASP B O 1
ATOM 3188 N N . ALA B 2 140 ? 32.806 -6.415 5.680 1.00 78.00 142 ALA B N 1
ATOM 3189 C CA . ALA B 2 140 ? 33.742 -5.593 6.438 1.00 79.26 142 ALA B CA 1
ATOM 3190 C C . ALA B 2 140 ? 35.195 -5.996 6.193 1.00 69.30 142 ALA B C 1
ATOM 3191 O O . ALA B 2 140 ? 36.083 -5.136 6.230 1.00 76.07 142 ALA B O 1
ATOM 3193 N N . LEU B 2 141 ? 35.463 -7.280 5.926 1.00 40.89 143 LEU B N 1
ATOM 3194 C CA . LEU B 2 141 ? 36.839 -7.724 5.728 1.00 52.22 143 LEU B CA 1
ATOM 3195 C C . LEU B 2 141 ? 37.345 -7.458 4.311 1.00 77.34 143 LEU B C 1
ATOM 3196 O O . LEU B 2 141 ? 38.526 -7.681 4.032 1.00 83.78 143 LEU B O 1
ATOM 3201 N N . THR B 2 142 ? 36.510 -6.945 3.420 1.00 85.59 144 THR B N 1
ATOM 3202 C CA . THR B 2 142 ? 37.016 -6.540 2.114 1.00 91.40 144 THR B CA 1
ATOM 3203 C C . THR B 2 142 ? 36.964 -5.025 1.961 1.00 91.81 144 THR B C 1
ATOM 3204 O O . THR B 2 142 ? 35.891 -4.450 1.797 1.00 92.56 144 THR B O 1
ATOM 3208 N N . LEU B 2 152 ? 32.337 10.059 4.902 1.00 55.05 154 LEU B N 1
ATOM 3209 C CA . LEU B 2 152 ? 31.857 9.933 6.279 1.00 68.96 154 LEU B CA 1
ATOM 3210 C C . LEU B 2 152 ? 32.605 8.812 6.995 1.00 74.55 154 LEU B C 1
ATOM 3211 O O . LEU B 2 152 ? 32.543 8.683 8.219 1.00 73.73 154 LEU B O 1
ATOM 3216 N N . GLU B 2 153 ? 33.321 7.996 6.226 1.00 78.68 155 GLU B N 1
ATOM 3217 C CA . GLU B 2 153 ? 34.163 6.957 6.802 1.00 84.07 155 GLU B CA 1
ATOM 3218 C C . GLU B 2 153 ? 35.468 6.907 6.030 1.00 87.10 155 GLU B C 1
ATOM 3219 O O . GLU B 2 153 ? 35.464 6.843 4.797 1.00 88.98 155 GLU B O 1
ATOM 3225 N N . ALA B 2 154 ? 36.574 6.956 6.763 1.00 92.53 156 ALA B N 1
ATOM 3226 C CA . ALA B 2 154 ? 37.874 6.768 6.156 1.00 96.65 156 ALA B CA 1
ATOM 3227 C C . ALA B 2 154 ? 37.938 5.388 5.503 1.00 103.51 156 ALA B C 1
ATOM 3228 O O . ALA B 2 154 ? 37.335 4.431 5.999 1.00 114.23 156 ALA B O 1
ATOM 3230 N N . PRO B 2 155 ? 38.671 5.258 4.394 1.00 82.27 157 PRO B N 1
ATOM 3231 C CA . PRO B 2 155 ? 38.574 4.034 3.576 1.00 65.29 157 PRO B CA 1
ATOM 3232 C C . PRO B 2 155 ? 38.859 2.743 4.322 1.00 56.05 157 PRO B C 1
ATOM 3233 O O . PRO B 2 155 ? 38.276 1.704 3.985 1.00 53.59 157 PRO B O 1
ATOM 3237 N N . THR B 2 156 ? 39.738 2.761 5.319 1.00 49.57 158 THR B N 1
ATOM 3238 C CA . THR B 2 156 ? 40.125 1.531 5.991 1.00 54.16 158 THR B CA 1
ATOM 3239 C C . THR B 2 156 ? 39.464 1.351 7.350 1.00 50.05 158 THR B C 1
ATOM 3240 O O . THR B 2 156 ? 39.634 0.296 7.971 1.00 37.68 158 THR B O 1
ATOM 3244 N N . GLU B 2 157 ? 38.731 2.342 7.841 1.00 42.76 159 GLU B N 1
ATOM 3245 C CA . GLU B 2 157 ? 38.160 2.235 9.173 1.00 58.51 159 GLU B CA 1
ATOM 3246 C C . GLU B 2 157 ? 36.856 1.452 9.120 1.00 60.80 159 GLU B C 1
ATOM 3247 O O . GLU B 2 157 ? 36.105 1.515 8.140 1.00 58.77 159 GLU B O 1
ATOM 3253 N N . ARG B 2 158 ? 36.607 0.695 10.184 1.00 63.30 160 ARG B N 1
ATOM 3254 C CA . ARG B 2 158 ? 35.518 -0.267 10.224 1.00 47.45 160 ARG B CA 1
ATOM 3255 C C . ARG B 2 158 ? 34.704 -0.077 11.490 1.00 45.51 160 ARG B C 1
ATOM 3256 O O . ARG B 2 158 ? 35.268 -0.013 12.589 1.00 53.82 160 ARG B O 1
ATOM 3264 N N . HIS B 2 159 ? 33.382 -0.002 11.330 1.00 46.04 161 HIS B N 1
ATOM 3265 C CA . HIS B 2 159 ? 32.442 0.003 12.447 1.00 60.48 161 HIS B CA 1
ATOM 3266 C C . HIS B 2 159 ? 31.309 -0.953 12.112 1.00 61.46 161 HIS B C 1
ATOM 3267 O O . HIS B 2 159 ? 30.631 -0.772 11.095 1.00 68.02 161 HIS B O 1
ATOM 3274 N N . PHE B 2 160 ? 31.101 -1.965 12.956 1.00 46.10 162 PHE B N 1
ATOM 3275 C CA . PHE B 2 160 ? 30.011 -2.906 12.721 1.00 38.85 162 PHE B CA 1
ATOM 3276 C C . PHE B 2 160 ? 29.684 -3.656 14.005 1.00 43.61 162 PHE B C 1
ATOM 3277 O O . PHE B 2 160 ? 30.535 -3.824 14.876 1.00 45.12 162 PHE B O 1
ATOM 3285 N N . SER B 2 161 ? 28.446 -4.126 14.098 1.00 36.50 163 SER B N 1
ATOM 3286 C CA . SER B 2 161 ? 28.000 -4.920 15.232 1.00 36.74 163 SER B CA 1
ATOM 3287 C C . SER B 2 161 ? 27.996 -6.398 14.860 1.00 47.34 163 SER B C 1
ATOM 3288 O O . SER B 2 161 ? 27.545 -6.778 13.775 1.00 49.22 163 SER B O 1
ATOM 3291 N N . LEU B 2 162 ? 28.508 -7.225 15.768 1.00 42.45 164 LEU B N 1
ATOM 3292 C CA . LEU B 2 162 ? 28.693 -8.649 15.518 1.00 41.56 164 LEU B CA 1
ATOM 3293 C C . LEU B 2 162 ? 28.197 -9.447 16.714 1.00 43.05 164 LEU B C 1
ATOM 3294 O O . LEU B 2 162 ? 28.581 -9.162 17.849 1.00 44.19 164 LEU B O 1
ATOM 3299 N N . ARG B 2 163 ? 27.351 -10.441 16.467 1.00 32.96 165 ARG B N 1
ATOM 3300 C CA . ARG B 2 163 ? 26.900 -11.340 17.523 1.00 25.63 165 ARG B CA 1
ATOM 3301 C C . ARG B 2 163 ? 27.902 -12.485 17.640 1.00 30.63 165 ARG B C 1
ATOM 3302 O O . ARG B 2 163 ? 28.044 -13.293 16.716 1.00 27.23 165 ARG B O 1
ATOM 3310 N N . MET B 2 164 ? 28.602 -12.551 18.770 1.00 35.37 166 MET B N 1
ATOM 3311 C CA . MET B 2 164 ? 29.572 -13.608 19.026 1.00 33.56 166 MET B CA 1
ATOM 3312 C C . MET B 2 164 ? 29.045 -14.569 20.085 1.00 35.20 166 MET B C 1
ATOM 3313 O O . MET B 2 164 ? 28.242 -14.196 20.946 1.00 29.14 166 MET B O 1
ATOM 3318 N N . LYS B 2 165 ? 29.501 -15.818 20.000 1.00 27.87 167 LYS B N 1
ATOM 3319 C CA . LYS B 2 165 ? 29.146 -16.821 20.994 1.00 23.10 167 LYS B CA 1
ATOM 3320 C C . LYS B 2 165 ? 29.759 -16.458 22.340 1.00 26.77 167 LYS B C 1
ATOM 3321 O O . LYS B 2 165 ? 30.954 -16.169 22.432 1.00 30.29 167 LYS B O 1
ATOM 3327 N N . SER B 2 166 ? 28.939 -16.466 23.383 1.00 23.02 168 SER B N 1
ATOM 3328 C CA . SER B 2 166 ? 29.403 -16.207 24.735 1.00 24.81 168 SER B CA 1
ATOM 3329 C C . SER B 2 166 ? 28.814 -17.254 25.664 1.00 28.49 168 SER B C 1
ATOM 3330 O O . SER B 2 166 ? 27.651 -17.642 25.519 1.00 23.42 168 SER B O 1
ATOM 3333 N N . THR B 2 167 ? 29.629 -17.720 26.609 1.00 29.51 169 THR B N 1
ATOM 3334 C CA . THR B 2 167 ? 29.206 -18.709 27.590 1.00 28.63 169 THR B CA 1
ATOM 3335 C C . THR B 2 167 ? 28.974 -18.094 28.963 1.00 24.78 169 THR B C 1
ATOM 3336 O O . THR B 2 167 ? 28.937 -18.819 29.963 1.00 30.54 169 THR B O 1
ATOM 3340 N N . LEU B 2 168 ? 28.811 -16.779 29.031 1.00 21.11 170 LEU B N 1
ATOM 3341 C CA . LEU B 2 168 ? 28.694 -16.078 30.298 1.00 26.78 170 LEU B CA 1
ATOM 3342 C C . LEU B 2 168 ? 27.236 -15.867 30.670 1.00 26.63 170 LEU B C 1
ATOM 3343 O O . LEU B 2 168 ? 26.389 -15.621 29.805 1.00 32.03 170 LEU B O 1
ATOM 3348 N N . THR B 2 169 ? 26.957 -15.974 31.962 1.00 22.59 171 THR B N 1
ATOM 3349 C CA . THR B 2 169 ? 25.733 -15.487 32.582 1.00 29.82 171 THR B CA 1
ATOM 3350 C C . THR B 2 169 ? 26.132 -14.537 33.711 1.00 34.65 171 THR B C 1
ATOM 3351 O O . THR B 2 169 ? 27.314 -14.234 33.905 1.00 29.28 171 THR B O 1
ATOM 3355 N N . SER B 2 170 ? 25.136 -14.081 34.475 1.00 35.80 172 SER B N 1
ATOM 3356 C CA . SER B 2 170 ? 25.419 -13.205 35.604 1.00 36.18 172 SER B CA 1
ATOM 3357 C C . SER B 2 170 ? 26.181 -13.922 36.711 1.00 43.75 172 SER B C 1
ATOM 3358 O O . SER B 2 170 ? 26.758 -13.257 37.578 1.00 52.53 172 SER B O 1
ATOM 3361 N N . ARG B 2 171 ? 26.199 -15.256 36.699 1.00 37.33 173 ARG B N 1
ATOM 3362 C CA . ARG B 2 171 ? 26.932 -16.051 37.676 1.00 24.75 173 ARG B CA 1
ATOM 3363 C C . ARG B 2 171 ? 28.323 -16.448 37.205 1.00 26.76 173 ARG B C 1
ATOM 3364 O O . ARG B 2 171 ? 29.051 -17.101 37.961 1.00 28.33 173 ARG B O 1
ATOM 3372 N N . GLY B 2 172 ? 28.709 -16.083 35.981 1.00 24.01 174 GLY B N 1
ATOM 3373 C CA . GLY B 2 172 ? 30.011 -16.426 35.449 1.00 20.17 174 GLY B CA 1
ATOM 3374 C C . GLY B 2 172 ? 29.893 -17.287 34.201 1.00 24.18 174 GLY B C 1
ATOM 3375 O O . GLY B 2 172 ? 28.896 -17.230 33.473 1.00 24.34 174 GLY B O 1
ATOM 3376 N N . ARG B 2 173 ? 30.931 -18.080 33.959 1.00 22.34 175 ARG B N 1
ATOM 3377 C CA . ARG B 2 173 ? 30.940 -18.998 32.823 1.00 31.17 175 ARG B CA 1
ATOM 3378 C C . ARG B 2 173 ? 30.169 -20.253 33.223 1.00 25.06 175 ARG B C 1
ATOM 3379 O O . ARG B 2 173 ? 30.740 -21.249 33.666 1.00 25.35 175 ARG B O 1
ATOM 3387 N N . THR B 2 174 ? 28.847 -20.204 33.058 1.00 24.44 176 THR B N 1
ATOM 3388 C CA . THR B 2 174 ? 27.976 -21.297 33.462 1.00 32.18 176 THR B CA 1
ATOM 3389 C C . THR B 2 174 ? 27.415 -22.099 32.296 1.00 33.67 176 THR B C 1
ATOM 3390 O O . THR B 2 174 ? 26.799 -23.146 32.528 1.00 37.84 176 THR B O 1
ATOM 3394 N N . LEU B 2 175 ? 27.594 -21.642 31.062 1.00 28.82 177 LEU B N 1
ATOM 3395 C CA . LEU B 2 175 ? 27.024 -22.304 29.896 1.00 35.62 177 LEU B CA 1
ATOM 3396 C C . LEU B 2 175 ? 28.090 -23.124 29.182 1.00 25.19 177 LEU B C 1
ATOM 3397 O O . LEU B 2 175 ? 29.150 -22.599 28.825 1.00 24.55 177 LEU B O 1
ATOM 3402 N N . ASN B 2 176 ? 27.816 -24.407 28.977 1.00 26.38 178 ASN B N 1
ATOM 3403 C CA . ASN B 2 176 ? 28.684 -25.146 28.080 1.00 37.57 178 ASN B CA 1
ATOM 3404 C C . ASN B 2 176 ? 28.449 -24.666 26.646 1.00 37.56 178 ASN B C 1
ATOM 3405 O O . ASN B 2 176 ? 27.404 -24.096 26.319 1.00 29.86 178 ASN B O 1
ATOM 3410 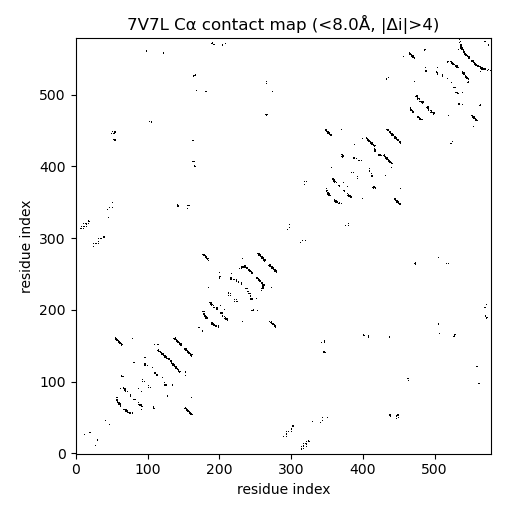N N . LEU B 2 177 ? 29.456 -24.881 25.792 1.00 32.53 179 LEU B N 1
ATOM 3411 C CA . LEU B 2 177 ? 29.515 -24.212 24.491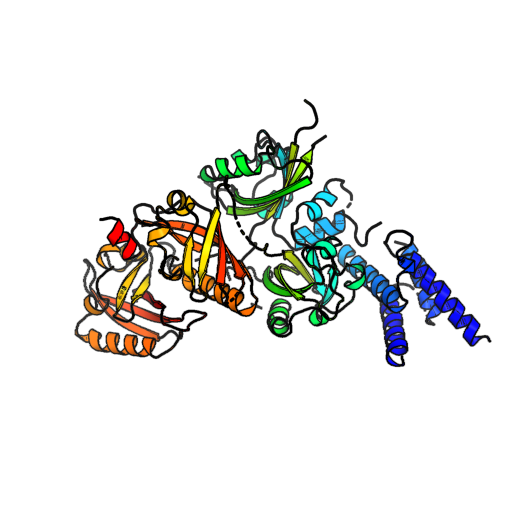 1.00 34.49 179 LEU B CA 1
ATOM 3412 C C . LEU B 2 177 ? 28.249 -24.377 23.645 1.00 44.29 179 LEU B C 1
ATOM 3413 O O . LEU B 2 177 ? 27.910 -23.465 22.884 1.00 48.66 179 LEU B O 1
ATOM 3418 N N . LYS B 2 178 ? 27.533 -25.497 23.755 1.00 41.99 180 LYS B N 1
ATOM 3419 C CA . LYS B 2 178 ? 26.375 -25.702 22.886 1.00 42.75 180 LYS B CA 1
ATOM 3420 C C . LYS B 2 178 ? 25.143 -24.893 23.281 1.00 41.76 180 LYS B C 1
ATOM 3421 O O . LYS B 2 178 ? 24.282 -24.646 22.427 1.00 35.26 180 LYS B O 1
ATOM 3427 N N . ALA B 2 179 ? 25.011 -24.483 24.541 1.00 36.91 181 ALA B N 1
ATOM 3428 C CA . ALA B 2 179 ? 23.956 -23.553 24.916 1.00 27.61 181 ALA B CA 1
ATOM 3429 C C . ALA B 2 179 ? 24.461 -22.123 24.991 1.00 29.33 181 ALA B C 1
ATOM 3430 O O . ALA B 2 179 ? 23.865 -21.295 25.689 1.00 26.65 181 ALA B O 1
ATOM 3432 N N . ALA B 2 180 ? 25.550 -21.820 24.288 1.00 25.68 182 ALA B N 1
ATOM 3433 C CA . ALA B 2 180 ? 26.095 -20.472 24.299 1.00 24.39 182 ALA B CA 1
ATOM 3434 C C . ALA B 2 180 ? 25.089 -19.488 23.722 1.00 25.07 182 ALA B C 1
ATOM 3435 O O . ALA B 2 180 ? 24.338 -19.810 22.797 1.00 28.54 182 ALA B O 1
ATOM 3437 N N . THR B 2 181 ? 25.073 -18.284 24.281 1.00 30.70 183 THR B N 1
ATOM 3438 C CA . THR B 2 181 ? 24.178 -17.235 23.823 1.00 29.82 183 THR B CA 1
ATOM 3439 C C . THR B 2 181 ? 24.922 -16.284 22.895 1.00 28.32 183 THR B C 1
ATOM 3440 O O . THR B 2 181 ? 26.144 -16.340 22.748 1.00 23.71 183 THR B O 1
ATOM 3444 N N . TRP B 2 182 ? 24.157 -15.416 22.247 1.00 25.28 184 TRP B N 1
ATOM 3445 C CA . TRP B 2 182 ? 24.698 -14.424 21.331 1.00 25.79 184 TRP B CA 1
ATOM 3446 C C . TRP B 2 182 ? 24.892 -13.117 22.086 1.00 28.29 184 TRP B C 1
ATOM 3447 O O . TRP B 2 182 ? 23.953 -12.612 22.712 1.00 32.86 184 TRP B O 1
ATOM 3458 N N . LYS B 2 183 ? 26.108 -12.585 22.040 1.00 19.28 185 LYS B N 1
ATOM 3459 C CA . LYS B 2 183 ? 26.437 -11.309 22.653 1.00 18.37 185 LYS B CA 1
ATOM 3460 C C . LYS B 2 183 ? 26.778 -10.317 21.555 1.00 24.89 185 LYS B C 1
ATOM 3461 O O . LYS B 2 183 ? 27.652 -10.586 20.721 1.00 18.47 185 LYS B O 1
ATOM 3467 N N . VAL B 2 184 ? 26.083 -9.185 21.553 1.00 28.36 186 VAL B N 1
ATOM 3468 C CA . VAL B 2 184 ? 26.325 -8.135 20.572 1.00 29.84 186 VAL B CA 1
ATOM 3469 C C . VAL B 2 184 ? 27.599 -7.390 20.943 1.00 27.13 186 VAL B C 1
ATOM 3470 O O . VAL B 2 184 ? 27.741 -6.891 22.066 1.00 33.88 186 VAL B O 1
ATOM 3474 N N . LEU B 2 185 ? 28.525 -7.299 19.995 1.00 24.96 187 LEU B N 1
ATOM 3475 C CA . LEU B 2 185 ? 29.781 -6.589 20.174 1.00 25.93 187 LEU B CA 1
ATOM 3476 C C . LEU B 2 185 ? 29.851 -5.470 19.149 1.00 33.97 187 LEU B C 1
ATOM 3477 O O . LEU B 2 185 ? 29.718 -5.719 17.946 1.00 45.85 187 LEU B O 1
ATOM 3482 N N . HIS B 2 186 ? 30.027 -4.242 19.626 1.00 28.12 188 HIS B N 1
ATOM 3483 C CA . HIS B 2 186 ? 30.353 -3.116 18.761 1.00 25.52 188 HIS B CA 1
ATOM 3484 C C . HIS B 2 186 ? 31.836 -3.213 18.429 1.00 25.46 188 HIS B C 1
ATOM 3485 O O . HIS B 2 186 ? 32.686 -3.036 19.307 1.00 24.82 188 HIS B O 1
ATOM 3492 N N . CYS B 2 187 ? 32.153 -3.548 17.183 1.00 36.14 189 CYS B N 1
ATOM 3493 C CA . CYS B 2 187 ? 33.524 -3.713 16.735 1.00 37.30 189 CYS B CA 1
ATOM 3494 C C . CYS B 2 187 ? 33.938 -2.493 15.931 1.00 37.88 189 CYS B C 1
ATOM 3495 O O . CYS B 2 187 ? 33.206 -2.048 15.036 1.00 31.79 189 CYS B O 1
ATOM 3498 N N . SER B 2 188 ? 35.106 -1.952 16.266 1.00 42.39 190 SER B N 1
ATOM 3499 C CA . SER B 2 188 ? 35.660 -0.812 15.556 1.00 40.83 190 SER B CA 1
ATOM 3500 C C . SER B 2 188 ? 37.148 -1.043 15.370 1.00 34.40 190 SER B C 1
ATOM 3501 O O . SER B 2 188 ? 37.832 -1.513 16.282 1.00 41.55 190 SER B O 1
ATOM 3504 N N . GLY B 2 189 ? 37.645 -0.722 14.186 1.00 37.62 191 GLY B N 1
ATOM 3505 C CA . GLY B 2 189 ? 39.053 -0.959 13.931 1.00 38.48 191 GLY B CA 1
ATOM 3506 C C . GLY B 2 189 ? 39.530 -0.557 12.555 1.00 47.02 191 GLY B C 1
ATOM 3507 O O . GLY B 2 189 ? 38.927 0.300 11.901 1.00 37.30 191 GLY B O 1
ATOM 3508 N N . HIS B 2 190 ? 40.606 -1.188 12.095 1.00 49.96 192 HIS B N 1
ATOM 3509 C CA . HIS B 2 190 ? 41.202 -0.815 10.822 1.00 52.12 192 HIS B CA 1
ATOM 3510 C C . HIS B 2 190 ? 41.650 -2.035 10.034 1.00 63.98 192 HIS B C 1
ATOM 3511 O O . HIS B 2 190 ? 42.175 -3.006 10.599 1.00 60.53 192 HIS B O 1
ATOM 3518 N N . MET B 2 191 ? 41.408 -1.967 8.723 1.00 72.31 193 MET B N 1
ATOM 3519 C CA . MET B 2 191 ? 42.078 -2.816 7.751 1.00 73.20 193 MET B CA 1
ATOM 3520 C C . MET B 2 191 ? 43.520 -2.354 7.623 1.00 65.22 193 MET B C 1
ATOM 3521 O O . MET B 2 191 ? 43.767 -1.190 7.292 1.00 71.56 193 MET B O 1
ATOM 3526 N N . ARG B 2 192 ? 44.471 -3.247 7.892 1.00 57.49 194 ARG B N 1
ATOM 3527 C CA . ARG B 2 192 ? 45.886 -2.907 7.829 1.00 59.22 194 ARG B CA 1
ATOM 3528 C C . ARG B 2 192 ? 46.626 -3.973 7.037 1.00 62.49 194 ARG B C 1
ATOM 3529 O O . ARG B 2 192 ? 46.158 -5.102 6.895 1.00 62.31 194 ARG B O 1
ATOM 3537 N N . ALA B 2 193 ? 47.788 -3.595 6.513 1.00 70.14 195 ALA B N 1
ATOM 3538 C CA . ALA B 2 193 ? 48.608 -4.503 5.703 1.00 50.60 195 ALA B CA 1
ATOM 3539 C C . ALA B 2 193 ? 50.069 -4.475 6.139 1.00 44.04 195 ALA B C 1
ATOM 3540 O O . ALA B 2 193 ? 50.741 -5.510 6.173 1.00 53.62 195 ALA B O 1
ATOM 3542 N N . LEU B 2 212 ? 50.609 -9.628 3.916 1.00 87.00 214 LEU B N 1
ATOM 3543 C CA . LEU B 2 212 ? 49.247 -10.069 4.190 1.00 88.94 214 LEU B CA 1
ATOM 3544 C C . LEU B 2 212 ? 48.416 -8.943 4.796 1.00 84.75 214 LEU B C 1
ATOM 3545 O O . LEU B 2 212 ? 48.959 -7.989 5.354 1.00 84.30 214 LEU B O 1
ATOM 3550 N N . GLN B 2 213 ? 47.096 -9.063 4.684 1.00 83.28 215 GLN B N 1
ATOM 3551 C CA . GLN B 2 213 ? 46.167 -8.066 5.195 1.00 84.29 215 GLN B CA 1
ATOM 3552 C C . GLN B 2 213 ? 45.419 -8.611 6.405 1.00 97.52 215 GLN B C 1
ATOM 3553 O O . GLN B 2 213 ? 44.934 -9.747 6.392 1.00 101.88 215 GLN B O 1
ATOM 3559 N N . CYS B 2 214 ? 45.331 -7.785 7.445 1.00 95.09 216 CYS B N 1
ATOM 3560 C CA . CYS B 2 214 ? 44.668 -8.113 8.695 1.00 83.68 216 CYS B CA 1
ATOM 3561 C C . CYS B 2 214 ? 43.563 -7.098 8.965 1.00 77.65 216 CYS B C 1
ATOM 3562 O O . CYS B 2 214 ? 43.603 -5.964 8.472 1.00 83.08 216 CYS B O 1
ATOM 3565 N N . LEU B 2 215 ? 42.562 -7.520 9.734 1.00 57.49 217 LEU B N 1
ATOM 3566 C CA . LEU B 2 215 ? 41.564 -6.614 10.291 1.00 53.05 217 LEU B CA 1
ATOM 3567 C C . LEU B 2 215 ? 41.764 -6.585 11.798 1.00 59.37 217 LEU B C 1
ATOM 3568 O O . LEU B 2 215 ? 41.586 -7.611 12.467 1.00 57.27 217 LEU B O 1
ATOM 3573 N N . VAL B 2 216 ? 42.163 -5.428 12.326 1.00 60.51 218 VAL B N 1
ATOM 3574 C CA . VAL B 2 216 ? 42.460 -5.278 13.747 1.00 52.06 218 VAL B CA 1
ATOM 3575 C C . VAL B 2 216 ? 41.316 -4.509 14.387 1.00 42.29 218 VAL B C 1
ATOM 3576 O O . VAL B 2 216 ? 41.026 -3.371 13.992 1.00 35.18 218 VAL B O 1
ATOM 3580 N N . LEU B 2 217 ? 40.669 -5.124 15.377 1.00 47.95 219 LEU B N 1
ATOM 3581 C CA . LEU B 2 217 ? 39.475 -4.572 15.989 1.00 51.88 219 LEU B CA 1
ATOM 3582 C C . LEU B 2 217 ? 39.634 -4.488 17.497 1.00 34.82 219 LEU B C 1
ATOM 3583 O O . LEU B 2 217 ? 40.299 -5.318 18.132 1.00 35.58 219 LEU B O 1
ATOM 3588 N N . ILE B 2 218 ? 39.005 -3.465 18.053 1.00 31.94 220 ILE B N 1
ATOM 3589 C CA . ILE B 2 218 ? 38.595 -3.440 19.444 1.00 32.36 220 ILE B CA 1
ATOM 3590 C C . ILE B 2 218 ? 37.100 -3.728 19.461 1.00 35.84 220 ILE B C 1
ATOM 3591 O O . ILE B 2 218 ? 36.318 -3.063 18.763 1.00 29.75 220 ILE B O 1
ATOM 3596 N N . CYS B 2 219 ? 36.705 -4.741 20.227 1.00 27.57 221 CYS B N 1
ATOM 3597 C CA . CYS B 2 219 ? 35.319 -5.184 20.287 1.00 26.12 221 CYS B CA 1
ATOM 3598 C C . CYS B 2 219 ? 34.790 -4.921 21.690 1.00 24.57 221 CYS B C 1
ATOM 3599 O O . CYS B 2 219 ? 35.359 -5.415 22.668 1.00 27.23 221 CYS B O 1
ATOM 3602 N N . GLU B 2 220 ? 33.717 -4.138 21.787 1.00 16.22 222 GLU B N 1
ATOM 3603 C CA . GLU B 2 220 ? 33.175 -3.698 23.064 1.00 23.44 222 GLU B CA 1
ATOM 3604 C C . GLU B 2 220 ? 31.764 -4.232 23.265 1.00 31.96 222 GLU B C 1
ATOM 3605 O O . GLU B 2 220 ? 30.989 -4.371 22.316 1.00 23.40 222 GLU B O 1
ATOM 3611 N N . ALA B 2 221 ? 31.432 -4.516 24.517 1.00 38.91 223 ALA B N 1
ATOM 3612 C CA . ALA B 2 221 ? 30.102 -4.987 24.863 1.00 38.18 223 ALA B CA 1
ATOM 3613 C C . ALA B 2 221 ? 29.181 -3.808 25.153 1.00 35.90 223 ALA B C 1
ATOM 3614 O O . ALA B 2 221 ? 29.603 -2.776 25.682 1.00 29.30 223 ALA B O 1
ATOM 3616 N N . ILE B 2 222 ? 27.910 -3.970 24.791 1.00 37.96 224 ILE B N 1
ATOM 3617 C CA . ILE B 2 222 ? 26.873 -2.995 25.111 1.00 39.30 224 ILE B CA 1
ATOM 3618 C C . ILE B 2 222 ? 26.282 -3.388 26.467 1.00 40.00 224 ILE B C 1
ATOM 3619 O O . ILE B 2 222 ? 25.615 -4.431 26.556 1.00 31.94 224 ILE B O 1
ATOM 3624 N N . PRO B 2 223 ? 26.506 -2.608 27.522 1.00 35.63 225 PRO B N 1
ATOM 3625 C CA . PRO B 2 223 ? 26.027 -3.017 28.846 1.00 30.99 225 PRO B CA 1
ATOM 3626 C C . PRO B 2 223 ? 24.509 -3.044 28.917 1.00 42.70 225 PRO B C 1
ATOM 3627 O O . PRO B 2 223 ? 23.811 -2.249 28.279 1.00 48.33 225 PRO B O 1
ATOM 3631 N N . HIS B 2 224 ? 24.002 -3.989 29.699 1.00 33.16 226 HIS B N 1
ATOM 3632 C CA A HIS B 2 224 ? 22.563 -4.125 29.883 0.57 40.13 226 HIS B CA 1
ATOM 3633 C CA B HIS B 2 224 ? 22.561 -4.132 29.889 0.43 39.91 226 HIS B CA 1
ATOM 3634 C C . HIS B 2 224 ? 22.096 -3.223 31.019 1.00 47.60 226 HIS B C 1
ATOM 3635 O O . HIS B 2 224 ? 22.632 -3.308 32.131 1.00 64.01 226 HIS B O 1
ATOM 3648 N N . PRO B 2 225 ? 21.110 -2.350 30.780 1.00 57.47 227 PRO B N 1
ATOM 3649 C CA . PRO B 2 225 ? 20.587 -1.424 31.790 1.00 57.47 227 PRO B CA 1
ATOM 3650 C C . PRO B 2 225 ? 19.904 -2.144 32.950 1.00 55.61 227 PRO B C 1
ATOM 3651 O O . PRO B 2 225 ? 20.073 -1.718 34.092 1.00 60.24 227 PRO B O 1
ATOM 3655 N N . LEU B 2 228 ? 16.589 2.801 37.727 1.00 80.31 230 LEU B N 1
ATOM 3656 C CA . LEU B 2 228 ? 17.762 2.696 38.634 1.00 79.00 230 LEU B CA 1
ATOM 3657 C C . LEU B 2 228 ? 17.424 3.356 39.962 1.00 83.61 230 LEU B C 1
ATOM 3658 O O . LEU B 2 228 ? 16.270 3.389 40.301 1.00 88.02 230 LEU B O 1
ATOM 3663 N N . GLU B 2 229 ? 18.415 3.863 40.679 1.00 86.31 231 GLU B N 1
ATOM 3664 C CA . GLU B 2 229 ? 18.111 4.471 41.987 1.00 91.12 231 GLU B CA 1
ATOM 3665 C C . GLU B 2 229 ? 18.864 5.778 42.103 1.00 85.74 231 GLU B C 1
ATOM 3666 O O . GLU B 2 229 ? 20.011 5.798 41.749 1.00 88.06 231 GLU B O 1
ATOM 3672 N N . PRO B 2 230 ? 18.246 6.852 42.630 1.00 82.66 232 PRO B N 1
ATOM 3673 C CA . PRO B 2 230 ? 18.936 8.116 42.831 1.00 77.49 232 PRO B CA 1
ATOM 3674 C C . PRO B 2 230 ? 19.955 7.954 43.966 1.00 77.18 232 PRO B C 1
ATOM 3675 O O . PRO B 2 230 ? 19.691 7.188 44.859 1.00 58.98 232 PRO B O 1
ATOM 3679 N N . PRO B 2 231 ? 21.107 8.662 43.940 1.00 80.97 233 PRO B N 1
ATOM 3680 C CA . PRO B 2 231 ? 21.328 9.820 43.057 1.00 76.84 233 PRO B CA 1
ATOM 3681 C C . PRO B 2 231 ? 21.986 9.537 41.700 1.00 67.60 233 PRO B C 1
ATOM 3682 O O . PRO B 2 231 ? 22.955 8.853 41.619 1.00 65.03 233 PRO B O 1
ATOM 3686 N N . LEU B 2 232 ? 21.483 10.173 40.659 1.00 67.87 234 LEU B N 1
ATOM 3687 C CA . LEU B 2 232 ? 21.992 9.867 39.307 1.00 71.64 234 LEU B CA 1
ATOM 3688 C C . LEU B 2 232 ? 23.104 10.820 38.918 1.00 74.08 234 LEU B C 1
ATOM 3689 O O . LEU B 2 232 ? 23.245 11.842 39.557 1.00 69.35 234 LEU B O 1
ATOM 3694 N N . GLY B 2 233 ? 23.784 10.481 37.830 1.00 81.26 235 GLY B N 1
ATOM 3695 C CA . GLY B 2 233 ? 24.925 11.252 37.321 1.00 78.90 235 GLY B CA 1
ATOM 3696 C C . GLY B 2 233 ? 24.528 12.309 36.327 1.00 69.88 235 GLY B C 1
ATOM 3697 O O . GLY B 2 233 ? 23.350 12.532 36.141 1.00 62.95 235 GLY B O 1
ATOM 3698 N N . ARG B 2 234 ? 25.510 12.992 35.780 1.00 74.75 236 ARG B N 1
ATOM 3699 C CA . ARG B 2 234 ? 25.277 14.055 34.787 1.00 82.91 236 ARG B CA 1
ATOM 3700 C C . ARG B 2 234 ? 25.605 13.494 33.404 1.00 82.85 236 ARG B C 1
ATOM 3701 O O . ARG B 2 234 ? 26.247 12.420 33.330 1.00 82.25 236 ARG B O 1
ATOM 3709 N N . GLY B 2 235 ? 25.135 14.165 32.358 1.00 60.78 237 GLY B N 1
ATOM 3710 C CA . GLY B 2 235 ? 25.490 13.767 31.006 1.00 54.45 237 GLY B CA 1
ATOM 3711 C C . GLY B 2 235 ? 24.797 12.542 30.455 1.00 42.36 237 GLY B C 1
ATOM 3712 O O . GLY B 2 235 ? 25.316 11.908 29.529 1.00 44.40 237 GLY B O 1
ATOM 3713 N N . ALA B 2 236 ? 23.631 12.195 30.987 1.00 37.48 238 ALA B N 1
ATOM 3714 C CA . ALA B 2 236 ? 22.928 11.006 30.540 1.00 34.18 238 ALA B CA 1
ATOM 3715 C C . ALA B 2 236 ? 21.505 11.060 31.068 1.00 47.03 238 ALA B C 1
ATOM 3716 O O . ALA B 2 236 ? 21.214 11.720 32.070 1.00 49.94 238 ALA B O 1
ATOM 3718 N N . PHE B 2 237 ? 20.621 10.369 30.357 1.00 41.95 239 PHE B N 1
ATOM 3719 C CA . PHE B 2 237 ? 19.286 10.084 30.863 1.00 30.99 239 PHE B CA 1
ATOM 3720 C C . PHE B 2 237 ? 18.825 8.756 30.275 1.00 41.90 239 PHE B C 1
ATOM 3721 O O . PHE B 2 237 ? 19.432 8.218 29.347 1.00 32.53 239 PHE B O 1
ATOM 3729 N N . LEU B 2 238 ? 17.758 8.209 30.851 1.00 43.17 240 LEU B N 1
ATOM 3730 C CA . LEU B 2 238 ? 17.260 6.893 30.477 1.00 36.38 240 LEU B CA 1
ATOM 3731 C C . LEU B 2 238 ? 15.819 6.987 29.996 1.00 28.00 240 LEU B C 1
ATOM 3732 O O . LEU B 2 238 ? 15.017 7.748 30.546 1.00 28.81 240 LEU B O 1
ATOM 3737 N N . SER B 2 239 ? 15.491 6.195 28.976 1.00 20.57 241 SER B N 1
ATOM 3738 C CA . SER B 2 239 ? 14.138 6.146 28.441 1.00 32.06 241 SER B CA 1
ATOM 3739 C C . SER B 2 239 ? 13.758 4.700 28.147 1.00 37.01 241 SER B C 1
ATOM 3740 O O . SER B 2 239 ? 14.613 3.836 27.950 1.00 40.67 241 SER B O 1
ATOM 3743 N N . ARG B 2 240 ? 12.454 4.448 28.138 1.00 33.91 242 ARG B N 1
ATOM 3744 C CA . ARG B 2 240 ? 11.882 3.154 27.800 1.00 35.11 242 ARG B CA 1
ATOM 3745 C C . ARG B 2 240 ? 10.853 3.380 26.707 1.00 30.51 242 ARG B C 1
ATOM 3746 O O . ARG B 2 240 ? 10.042 4.309 26.797 1.00 31.29 242 ARG B O 1
ATOM 3754 N N . HIS B 2 241 ? 10.887 2.528 25.688 1.00 28.53 243 HIS B N 1
ATOM 3755 C CA . HIS B 2 241 ? 10.003 2.633 24.542 1.00 33.38 243 HIS B CA 1
ATOM 3756 C C . HIS B 2 241 ? 9.407 1.270 24.229 1.00 39.71 243 HIS B C 1
ATOM 3757 O O . HIS B 2 241 ? 9.956 0.227 24.590 1.00 42.28 243 HIS B O 1
ATOM 3764 N N . SER B 2 242 ? 8.263 1.290 23.554 1.00 33.22 244 SER B N 1
ATOM 3765 C CA . SER B 2 242 ? 7.802 0.088 22.888 1.00 29.43 244 SER B CA 1
ATOM 3766 C C . SER B 2 242 ? 8.646 -0.152 21.638 1.00 38.69 244 SER B C 1
ATOM 3767 O O . SER B 2 242 ? 9.500 0.660 21.266 1.00 39.97 244 SER B O 1
ATOM 3770 N N . LEU B 2 243 ? 8.410 -1.292 20.986 1.00 43.91 245 LEU B N 1
ATOM 3771 C CA . LEU B 2 243 ? 9.213 -1.653 19.823 1.00 38.82 245 LEU B CA 1
ATOM 3772 C C . LEU B 2 243 ? 9.028 -0.684 18.659 1.00 35.14 245 LEU B C 1
ATOM 3773 O O . LEU B 2 243 ? 9.924 -0.571 17.815 1.00 21.75 245 LEU B O 1
ATOM 3778 N N . ASP B 2 244 ? 7.902 0.026 18.598 1.00 24.69 246 ASP B N 1
ATOM 3779 C CA . ASP B 2 244 ? 7.740 1.106 17.631 1.00 31.26 246 ASP B CA 1
ATOM 3780 C C . ASP B 2 244 ? 8.446 2.395 18.063 1.00 24.92 246 ASP B C 1
ATOM 3781 O O . ASP B 2 244 ? 8.277 3.427 17.404 1.00 24.86 246 ASP B O 1
ATOM 3786 N N . MET B 2 245 ? 9.214 2.346 19.155 1.00 25.12 247 MET B N 1
ATOM 3787 C CA . MET B 2 245 ? 10.001 3.457 19.690 1.00 17.96 247 MET B CA 1
ATOM 3788 C C . MET B 2 245 ? 9.145 4.586 20.254 1.00 18.90 247 MET B C 1
ATOM 3789 O O . MET B 2 245 ? 9.649 5.691 20.473 1.00 38.40 247 MET B O 1
ATOM 3794 N N . LYS B 2 246 ? 7.862 4.336 20.509 1.00 23.85 248 LYS B N 1
ATOM 3795 C CA . LYS B 2 246 ? 7.043 5.295 21.240 1.00 24.51 248 LYS B CA 1
ATOM 3796 C C . LYS B 2 246 ? 7.472 5.329 22.705 1.00 33.96 248 LYS B C 1
ATOM 3797 O O . LYS B 2 246 ? 7.662 4.281 23.327 1.00 41.07 248 LYS B O 1
ATOM 3803 N N . PHE B 2 247 ? 7.617 6.532 23.257 1.00 30.90 249 PHE B N 1
ATOM 3804 C CA . PHE B 2 247 ? 8.038 6.676 24.647 1.00 24.12 249 PHE B CA 1
ATOM 3805 C C . PHE B 2 247 ? 7.040 6.016 25.591 1.00 31.90 249 PHE B C 1
ATOM 3806 O O . PHE B 2 247 ? 5.845 6.322 25.562 1.00 37.75 249 PHE B O 1
ATOM 3814 N N . THR B 2 248 ? 7.538 5.116 26.444 1.00 34.56 250 THR B N 1
ATOM 3815 C CA . THR B 2 248 ? 6.752 4.591 27.554 1.00 36.02 250 THR B CA 1
ATOM 3816 C C . THR B 2 248 ? 7.276 5.029 28.913 1.00 32.90 250 THR B C 1
ATOM 3817 O O . THR B 2 248 ? 6.562 4.884 29.909 1.00 47.98 250 THR B O 1
ATOM 3821 N N . TYR B 2 249 ? 8.496 5.554 28.972 1.00 34.50 251 TYR B N 1
ATOM 3822 C CA . TYR B 2 249 ? 9.053 6.128 30.189 1.00 36.31 251 TYR B CA 1
ATOM 3823 C C . TYR B 2 249 ? 10.252 6.982 29.802 1.00 32.11 251 TYR B C 1
ATOM 3824 O O . TYR B 2 249 ? 10.908 6.719 28.794 1.00 32.96 251 TYR B O 1
ATOM 3833 N N . CYS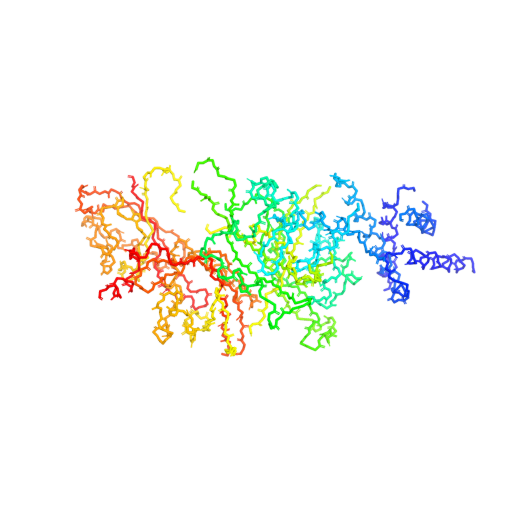 B 2 250 ? 10.540 8.001 30.608 1.00 32.06 252 CYS B N 1
ATOM 3834 C CA . CYS B 2 250 ? 11.736 8.792 30.363 1.00 45.21 252 CYS B CA 1
ATOM 3835 C C . CYS B 2 250 ? 12.238 9.377 31.675 1.00 47.89 252 CYS B C 1
ATOM 3836 O O . CYS B 2 250 ? 11.447 9.810 32.518 1.00 40.41 252 CYS B O 1
ATOM 3839 N N . ASP B 2 251 ? 13.561 9.375 31.828 1.00 48.77 253 ASP B N 1
ATOM 3840 C CA . ASP B 2 251 ? 14.223 9.950 32.991 1.00 45.63 253 ASP B CA 1
ATOM 3841 C C . ASP B 2 251 ? 13.768 11.386 33.230 1.00 45.17 253 ASP B C 1
ATOM 3842 O O . ASP B 2 251 ? 13.488 12.134 32.291 1.00 43.61 253 ASP B O 1
ATOM 3847 N N . GLU B 2 252 ? 13.710 11.777 34.506 1.00 38.50 254 GLU B N 1
ATOM 3848 C CA . GLU B 2 252 ? 13.333 13.148 34.845 1.00 43.46 254 GLU B CA 1
ATOM 3849 C C . GLU B 2 252 ? 14.407 14.152 34.441 1.00 36.31 254 GLU B C 1
ATOM 3850 O O . GLU B 2 252 ? 14.101 15.328 34.201 1.00 40.05 254 GLU B O 1
ATOM 3856 N N . ARG B 2 253 ? 15.664 13.709 34.358 1.00 31.19 255 ARG B N 1
ATOM 3857 C CA . ARG B 2 253 ? 16.752 14.599 33.974 1.00 32.88 255 ARG B CA 1
ATOM 3858 C C . ARG B 2 253 ? 16.525 15.220 32.604 1.00 36.35 255 ARG B C 1
ATOM 3859 O O . ARG B 2 253 ? 17.160 16.233 32.286 1.00 42.40 255 ARG B O 1
ATOM 3867 N N . ILE B 2 254 ? 15.628 14.646 31.793 1.00 35.29 256 ILE B N 1
ATOM 3868 C CA . ILE B 2 254 ? 15.294 15.237 30.499 1.00 43.01 256 ILE B CA 1
ATOM 3869 C C . ILE B 2 254 ? 14.888 16.695 30.665 1.00 41.22 256 ILE B C 1
ATOM 3870 O O . ILE B 2 254 ? 15.203 17.535 29.812 1.00 39.30 256 ILE B O 1
ATOM 3875 N N . ALA B 2 255 ? 14.239 17.035 31.787 1.00 40.46 257 ALA B N 1
ATOM 3876 C CA . ALA B 2 255 ? 13.831 18.420 32.004 1.00 42.81 257 ALA B CA 1
ATOM 3877 C C . ALA B 2 255 ? 15.036 19.351 32.042 1.00 40.60 257 ALA B C 1
ATOM 3878 O O . ALA B 2 255 ? 14.999 20.451 31.476 1.00 34.03 257 ALA B O 1
ATOM 3880 N N . GLU B 2 256 ? 16.118 18.926 32.700 1.00 40.28 258 GLU B N 1
ATOM 3881 C CA . GLU B 2 256 ? 17.338 19.725 32.696 1.00 40.91 258 GLU B CA 1
ATOM 3882 C C . GLU B 2 256 ? 18.029 19.671 31.343 1.00 32.76 258 GLU B C 1
ATOM 3883 O O . GLU B 2 256 ? 18.724 20.621 30.963 1.00 38.90 258 GLU B O 1
ATOM 3889 N N . VAL B 2 257 ? 17.856 18.576 30.610 1.00 28.13 259 VAL B N 1
ATOM 3890 C CA . VAL B 2 257 ? 18.613 18.359 29.383 1.00 28.81 259 VAL B CA 1
ATOM 3891 C C . VAL B 2 257 ? 17.974 19.075 28.205 1.00 23.48 259 VAL B C 1
ATOM 3892 O O . VAL B 2 257 ? 18.643 19.808 27.470 1.00 20.86 259 VAL B O 1
ATOM 3896 N N . ALA B 2 258 ? 16.669 18.881 28.018 1.00 22.58 260 ALA B N 1
ATOM 3897 C CA . ALA B 2 258 ? 15.977 19.382 26.843 1.00 26.76 260 ALA B CA 1
ATOM 3898 C C . ALA B 2 258 ? 14.712 20.158 27.175 1.00 22.20 260 ALA B C 1
ATOM 3899 O O . ALA B 2 258 ? 14.070 20.682 26.257 1.00 24.32 260 ALA B O 1
ATOM 3901 N N . GLY B 2 259 ? 14.338 20.251 28.450 1.00 26.73 261 GLY B N 1
ATOM 3902 C CA . GLY B 2 259 ? 13.176 21.021 28.844 1.00 24.45 261 GLY B CA 1
ATOM 3903 C C . GLY B 2 259 ? 11.859 20.288 28.763 1.00 29.91 261 GLY B C 1
ATOM 3904 O O . GLY B 2 259 ? 10.808 20.925 28.897 1.00 37.45 261 GLY B O 1
ATOM 3905 N N . TYR B 2 260 ? 11.876 18.975 28.544 1.00 35.47 262 TYR B N 1
ATOM 3906 C CA . TYR B 2 260 ? 10.653 18.191 28.452 1.00 35.81 262 TYR B CA 1
ATOM 3907 C C . TYR B 2 260 ? 10.248 17.681 29.824 1.00 43.30 262 TYR B C 1
ATOM 3908 O O . TYR B 2 260 ? 11.094 17.282 30.631 1.00 45.01 262 TYR B O 1
ATOM 3917 N N . SER B 2 261 ? 8.958 17.702 30.082 1.00 39.18 263 SER B N 1
ATOM 3918 C CA . SER B 2 261 ? 8.466 16.931 31.212 1.00 37.10 263 SER B CA 1
ATOM 3919 C C . SER B 2 261 ? 8.209 15.502 30.760 1.00 41.35 263 SER B C 1
ATOM 3920 O O . SER B 2 261 ? 7.548 15.295 29.735 1.00 45.94 263 SER B O 1
ATOM 3923 N N . PRO B 2 262 ? 8.725 14.504 31.474 1.00 43.53 264 PRO B N 1
ATOM 3924 C CA . PRO B 2 262 ? 8.596 13.116 31.001 1.00 44.70 264 PRO B CA 1
ATOM 3925 C C . PRO B 2 262 ? 7.172 12.695 30.690 1.00 45.92 264 PRO B C 1
ATOM 3926 O O . PRO B 2 262 ? 6.966 11.844 29.815 1.00 50.17 264 PRO B O 1
ATOM 3930 N N . ASP B 2 263 ? 6.177 13.275 31.365 1.00 55.08 265 ASP B N 1
ATOM 3931 C CA . ASP B 2 263 ? 4.794 12.879 31.119 1.00 61.53 265 ASP B CA 1
ATOM 3932 C C . ASP B 2 263 ? 4.326 13.282 29.726 1.00 54.47 265 ASP B C 1
ATOM 3933 O O . ASP B 2 263 ? 3.528 12.562 29.112 1.00 51.02 265 ASP B O 1
ATOM 3938 N N . ASP B 2 264 ? 4.811 14.415 29.208 1.00 44.27 266 ASP B N 1
ATOM 3939 C CA . ASP B 2 264 ? 4.378 14.871 27.890 1.00 49.23 266 ASP B CA 1
ATOM 3940 C C . ASP B 2 264 ? 4.963 14.017 26.775 1.00 55.36 266 ASP B C 1
ATOM 3941 O O . ASP B 2 264 ? 4.383 13.942 25.686 1.00 60.96 266 ASP B O 1
ATOM 3946 N N . LEU B 2 265 ? 6.108 13.378 27.018 1.00 38.49 267 LEU B N 1
ATOM 3947 C CA . LEU B 2 265 ? 6.718 12.523 26.010 1.00 33.92 267 LEU B CA 1
ATOM 3948 C C . LEU B 2 265 ? 6.019 11.175 25.886 1.00 39.17 267 LEU B C 1
ATOM 3949 O O . LEU B 2 265 ? 6.133 10.532 24.837 1.00 37.93 267 LEU B O 1
ATOM 3954 N N . ILE B 2 266 ? 5.292 10.750 26.922 1.00 41.53 268 ILE B N 1
ATOM 3955 C CA . ILE B 2 266 ? 4.670 9.430 26.930 1.00 40.01 268 ILE B CA 1
ATOM 3956 C C . ILE B 2 266 ? 3.684 9.324 25.776 1.00 33.27 268 ILE B C 1
ATOM 3957 O O . ILE B 2 266 ? 2.765 10.141 25.644 1.00 32.50 268 ILE B O 1
ATOM 3962 N N . GLY B 2 267 ? 3.870 8.310 24.937 1.00 28.93 269 GLY B N 1
ATOM 3963 C CA . GLY B 2 267 ? 3.013 8.079 23.798 1.00 33.56 269 GLY B CA 1
ATOM 3964 C C . GLY B 2 267 ? 3.526 8.631 22.485 1.00 36.07 269 GLY B C 1
ATOM 3965 O O . GLY B 2 267 ? 3.009 8.241 21.431 1.00 35.12 269 GLY B O 1
ATOM 3966 N N . CYS B 2 268 ? 4.518 9.520 22.511 1.00 36.82 270 CYS B N 1
ATOM 3967 C CA . CYS B 2 268 ? 5.005 10.153 21.292 1.00 29.00 270 CYS B CA 1
ATOM 3968 C C . CYS B 2 268 ? 6.116 9.331 20.654 1.00 30.17 270 CYS B C 1
ATOM 3969 O O . CYS B 2 268 ? 6.881 8.642 21.337 1.00 28.95 270 CYS B O 1
ATOM 3972 N N . SER B 2 269 ? 6.204 9.425 19.329 1.00 29.91 271 SER B N 1
ATOM 3973 C CA . SER B 2 269 ? 7.223 8.693 18.590 1.00 28.15 271 SER B CA 1
ATOM 3974 C C . SER B 2 269 ? 8.580 9.363 18.754 1.00 25.20 271 SER B C 1
ATOM 3975 O O . SER B 2 269 ? 8.708 10.582 18.596 1.00 27.27 271 SER B O 1
ATOM 3978 N N . ALA B 2 270 ? 9.597 8.557 19.067 1.00 22.69 272 ALA B N 1
ATOM 3979 C CA . ALA B 2 270 ? 10.943 9.087 19.251 1.00 35.59 272 ALA B CA 1
ATOM 3980 C C . ALA B 2 270 ? 11.508 9.656 17.956 1.00 19.03 272 ALA B C 1
ATOM 3981 O O . ALA B 2 270 ? 12.316 10.591 17.995 1.00 18.54 272 ALA B O 1
ATOM 3983 N N . TYR B 2 271 ? 11.101 9.117 16.805 1.00 22.69 273 TYR B N 1
ATOM 3984 C CA . TYR B 2 271 ? 11.624 9.621 15.539 1.00 21.58 273 TYR B CA 1
ATOM 3985 C C . TYR B 2 271 ? 11.252 11.079 15.308 1.00 16.75 273 TYR B C 1
ATOM 3986 O O . TYR B 2 271 ? 11.941 11.768 14.548 1.00 21.32 273 TYR B O 1
ATOM 3995 N N . GLU B 2 272 ? 10.189 11.565 15.953 1.00 16.57 274 GLU B N 1
ATOM 3996 C CA . GLU B 2 272 ? 9.805 12.965 15.826 1.00 16.65 274 GLU B CA 1
ATOM 3997 C C . GLU B 2 272 ? 10.762 13.903 16.545 1.00 18.88 274 GLU B C 1
ATOM 3998 O O . GLU B 2 272 ? 10.723 15.109 16.288 1.00 17.44 274 GLU B O 1
ATOM 4004 N N . TYR B 2 273 ? 11.624 13.385 17.419 1.00 15.96 275 TYR B N 1
ATOM 4005 C CA . TYR B 2 273 ? 12.496 14.219 18.234 1.00 20.72 275 TYR B CA 1
ATOM 4006 C C . TYR B 2 273 ? 13.936 14.238 17.734 1.00 15.27 275 TYR B C 1
ATOM 4007 O O . TYR B 2 273 ? 14.800 14.836 18.386 1.00 23.40 275 TYR B O 1
ATOM 4016 N N . ILE B 2 274 ? 14.218 13.608 16.597 1.00 15.17 276 ILE B N 1
ATOM 4017 C CA . ILE B 2 274 ? 15.563 13.613 16.038 1.00 16.08 276 ILE B CA 1
ATOM 4018 C C . ILE B 2 274 ? 15.604 14.602 14.885 1.00 21.53 276 ILE B C 1
ATOM 4019 O O . ILE B 2 274 ? 14.599 14.849 14.206 1.00 21.80 276 ILE B O 1
ATOM 4024 N N . HIS B 2 275 ? 16.775 15.196 14.680 1.00 22.22 277 HIS B N 1
ATOM 4025 C CA . HIS B 2 275 ? 16.986 16.048 13.522 1.00 15.51 277 HIS B CA 1
ATOM 4026 C C . HIS B 2 275 ? 16.874 15.226 12.243 1.00 24.55 277 HIS B C 1
ATOM 4027 O O . HIS B 2 275 ? 17.364 14.095 12.168 1.00 25.96 277 HIS B O 1
ATOM 4034 N N . ALA B 2 276 ? 16.218 15.803 11.230 1.00 15.26 278 ALA B N 1
ATOM 4035 C CA . ALA B 2 276 ? 15.998 15.081 9.979 1.00 17.45 278 ALA B CA 1
ATOM 4036 C C . ALA B 2 276 ? 17.308 14.669 9.328 1.00 15.37 278 ALA B C 1
ATOM 4037 O O . ALA B 2 276 ? 17.381 13.605 8.699 1.00 19.58 278 ALA B O 1
ATOM 4039 N N . LEU B 2 277 ? 18.335 15.470 9.532 1.00 18.59 279 LEU B N 1
ATOM 4040 C CA . LEU B 2 277 ? 19.679 15.155 9.003 1.00 27.40 279 LEU B CA 1
ATOM 4041 C C . LEU B 2 277 ? 20.196 13.851 9.611 1.00 31.04 279 LEU B C 1
ATOM 4042 O O . LEU B 2 277 ? 20.973 13.232 8.961 1.00 40.81 279 LEU B O 1
ATOM 4047 N N . ASP B 2 278 ? 19.699 13.438 10.770 1.00 21.98 280 ASP B N 1
ATOM 4048 C CA . ASP B 2 278 ? 20.186 12.205 11.432 1.00 28.93 280 ASP B CA 1
ATOM 4049 C C . ASP B 2 278 ? 19.239 11.031 11.187 1.00 36.53 280 ASP B C 1
ATOM 4050 O O . ASP B 2 278 ? 19.494 9.979 11.710 1.00 40.55 280 ASP B O 1
ATOM 4055 N N . SER B 2 279 ? 18.224 11.256 10.369 1.00 37.48 281 SER B N 1
ATOM 4056 C CA . SER B 2 279 ? 17.159 10.312 9.957 1.00 43.17 281 SER B CA 1
ATOM 4057 C C . SER B 2 279 ? 17.689 8.927 9.669 1.00 24.26 281 SER B C 1
ATOM 4058 O O . SER B 2 279 ? 17.328 8.029 10.337 1.00 42.70 281 SER B O 1
ATOM 4061 N N . ASP B 2 280 ? 18.395 8.821 8.576 1.00 24.16 282 ASP B N 1
ATOM 4062 C CA . ASP B 2 280 ? 18.909 7.535 8.098 1.00 49.55 282 ASP B CA 1
ATOM 4063 C C . ASP B 2 280 ? 19.671 6.795 9.186 1.00 52.75 282 ASP B C 1
ATOM 4064 O O . ASP B 2 280 ? 19.368 5.637 9.398 1.00 62.10 282 ASP B O 1
ATOM 4069 N N . ALA B 2 281 ? 20.663 7.449 9.774 1.00 40.19 283 ALA B N 1
ATOM 4070 C CA . ALA B 2 281 ? 21.521 6.821 10.784 1.00 36.38 283 ALA B CA 1
ATOM 4071 C C . ALA B 2 281 ? 20.681 6.254 11.923 1.00 35.23 283 ALA B C 1
ATOM 4072 O O . ALA B 2 281 ? 20.877 5.137 12.283 1.00 30.44 283 ALA B O 1
ATOM 4074 N N . VAL B 2 282 ? 19.773 7.041 12.459 1.00 27.05 284 VAL B N 1
ATOM 4075 C CA . VAL B 2 282 ? 18.990 6.524 13.599 1.00 27.61 284 VAL B CA 1
ATOM 4076 C C . VAL B 2 282 ? 18.174 5.314 13.130 1.00 31.34 284 VAL B C 1
ATOM 4077 O O . VAL B 2 282 ? 18.111 4.351 13.838 1.00 22.51 284 VAL B O 1
ATOM 4081 N N . SER B 2 283 ? 17.616 5.400 11.935 1.00 29.53 285 SER B N 1
ATOM 4082 C CA . SER B 2 283 ? 16.863 4.294 11.356 1.00 29.46 285 SER B CA 1
ATOM 4083 C C . SER B 2 283 ? 17.701 3.024 11.346 1.00 33.60 285 SER B C 1
ATOM 4084 O O . SER B 2 283 ? 17.298 1.986 11.890 1.00 29.32 285 SER B O 1
ATOM 4087 N N . ARG B 2 284 ? 18.905 3.114 10.776 1.00 26.35 286 ARG B N 1
ATOM 4088 C CA . ARG B 2 284 ? 19.761 1.938 10.703 1.00 35.23 286 ARG B CA 1
ATOM 4089 C C . ARG B 2 284 ? 20.016 1.381 12.095 1.00 29.48 286 ARG B C 1
ATOM 4090 O O . ARG B 2 284 ? 19.871 0.174 12.329 1.00 34.54 286 ARG B O 1
ATOM 4098 N N . SER B 2 285 ? 20.320 2.264 13.050 1.00 17.66 287 SER B N 1
ATOM 4099 C CA . SER B 2 285 ? 20.558 1.810 14.414 1.00 17.47 287 SER B CA 1
ATOM 4100 C C . SER B 2 285 ? 19.378 0.996 14.913 1.00 33.75 287 SER B C 1
ATOM 4101 O O . SER B 2 285 ? 19.543 -0.135 15.394 1.00 32.35 287 SER B O 1
ATOM 4104 N N . ILE B 2 286 ? 18.164 1.531 14.739 1.00 22.19 288 ILE B N 1
ATOM 4105 C CA . ILE B 2 286 ? 16.995 0.831 15.255 1.00 27.32 288 ILE B CA 1
ATOM 4106 C C . ILE B 2 286 ? 16.853 -0.515 14.564 1.00 33.50 288 ILE B C 1
ATOM 4107 O O . ILE B 2 286 ? 16.548 -1.529 15.206 1.00 34.43 288 ILE B O 1
ATOM 4112 N N . HIS B 2 287 ? 17.137 -0.560 13.259 1.00 35.07 289 HIS B N 1
ATOM 4113 C CA . HIS B 2 287 ? 17.087 -1.833 12.553 1.00 39.36 289 HIS B CA 1
ATOM 4114 C C . HIS B 2 287 ? 18.035 -2.831 13.198 1.00 37.66 289 HIS B C 1
ATOM 4115 O O . HIS B 2 287 ? 17.641 -3.960 13.523 1.00 36.74 289 HIS B O 1
ATOM 4122 N N . THR B 2 288 ? 19.275 -2.404 13.456 1.00 27.91 290 THR B N 1
ATOM 4123 C CA . THR B 2 288 ? 20.200 -3.256 14.192 1.00 30.85 290 THR B CA 1
ATOM 4124 C C . THR B 2 288 ? 19.600 -3.656 15.530 1.00 28.00 290 THR B C 1
ATOM 4125 O O . THR B 2 288 ? 19.544 -4.846 15.872 1.00 23.70 290 THR B O 1
ATOM 4129 N N . LEU B 2 289 ? 19.083 -2.671 16.273 1.00 23.36 291 LEU B N 1
ATOM 4130 C CA . LEU B 2 289 ? 18.481 -2.962 17.568 1.00 26.57 291 LEU B CA 1
ATOM 4131 C C . LEU B 2 289 ? 17.370 -3.992 17.446 1.00 45.47 291 LEU B C 1
ATOM 4132 O O . LEU B 2 289 ? 17.191 -4.821 18.346 1.00 45.82 291 LEU B O 1
ATOM 4137 N N . LEU B 2 290 ? 16.637 -3.980 16.330 1.00 49.18 292 LEU B N 1
ATOM 4138 C CA . LEU B 2 290 ? 15.528 -4.907 16.175 1.00 41.15 292 LEU B CA 1
ATOM 4139 C C . LEU B 2 290 ? 15.978 -6.288 15.722 1.00 43.24 292 LEU B C 1
ATOM 4140 O O . LEU B 2 290 ? 15.280 -7.271 15.995 1.00 39.70 292 LEU B O 1
ATOM 4145 N N . SER B 2 291 ? 17.129 -6.391 15.055 1.00 30.44 293 SER B N 1
ATOM 4146 C CA . SER B 2 291 ? 17.573 -7.680 14.544 1.00 37.01 293 SER B CA 1
ATOM 4147 C C . SER B 2 291 ? 18.590 -8.367 15.442 1.00 49.37 293 SER B C 1
ATOM 4148 O O . SER B 2 291 ? 18.639 -9.601 15.469 1.00 47.68 293 SER B O 1
ATOM 4151 N N . LYS B 2 292 ? 19.396 -7.607 16.186 1.00 51.29 294 LYS B N 1
ATOM 4152 C CA . LYS B 2 292 ? 20.436 -8.188 17.021 1.00 45.49 294 LYS B CA 1
ATOM 4153 C C . LYS B 2 292 ? 20.138 -8.129 18.512 1.00 42.07 294 LYS B C 1
ATOM 4154 O O . LYS B 2 292 ? 20.722 -8.910 19.269 1.00 41.05 294 LYS B O 1
ATOM 4160 N N . GLY B 2 293 ? 19.251 -7.235 18.951 1.00 39.88 295 GLY B N 1
ATOM 4161 C CA . GLY B 2 293 ? 18.876 -7.123 20.343 1.00 28.85 295 GLY B CA 1
ATOM 4162 C C . GLY B 2 293 ? 19.495 -5.948 21.072 1.00 27.02 295 GLY B C 1
ATOM 4163 O O . GLY B 2 293 ? 18.952 -5.517 22.098 1.00 33.90 295 GLY B O 1
ATOM 4164 N N . GLN B 2 294 ? 20.614 -5.424 20.577 1.00 17.04 296 GLN B N 1
ATOM 4165 C CA . GLN B 2 294 ? 21.256 -4.258 21.159 1.00 23.26 296 GLN B CA 1
ATOM 4166 C C . GLN B 2 294 ? 21.885 -3.443 20.042 1.00 28.94 296 GLN B C 1
ATOM 4167 O O . GLN B 2 294 ? 22.239 -3.982 18.991 1.00 31.97 296 GLN B O 1
ATOM 4173 N N . ALA B 2 295 ? 22.037 -2.141 20.282 1.00 23.38 297 ALA B N 1
ATOM 4174 C CA . ALA B 2 295 ? 22.641 -1.277 19.274 1.00 19.85 297 ALA B CA 1
ATOM 4175 C C . ALA B 2 295 ? 23.211 -0.030 19.932 1.00 28.34 297 ALA B C 1
ATOM 4176 O O . ALA B 2 295 ? 22.815 0.357 21.034 1.00 32.28 297 ALA B O 1
ATOM 4178 N N . VAL B 2 296 ? 24.153 0.594 19.228 1.00 14.45 298 VAL B N 1
ATOM 4179 C CA . VAL B 2 296 ? 24.749 1.862 19.629 1.00 32.64 298 VAL B CA 1
ATOM 4180 C C . VAL B 2 296 ? 24.629 2.828 18.456 1.00 36.49 298 VAL B C 1
ATOM 4181 O O . VAL B 2 296 ? 25.136 2.545 17.362 1.00 38.38 298 VAL B O 1
ATOM 4185 N N . THR B 2 297 ? 23.966 3.961 18.677 1.00 26.38 299 THR B N 1
ATOM 4186 C CA . THR B 2 297 ? 23.823 4.939 17.609 1.00 32.81 299 THR B CA 1
ATOM 4187 C C . THR B 2 297 ? 25.091 5.775 17.475 1.00 34.17 299 THR B C 1
ATOM 4188 O O . THR B 2 297 ? 25.958 5.794 18.353 1.00 34.39 299 THR B O 1
ATOM 4192 N N . GLY B 2 298 ? 25.195 6.475 16.351 1.00 20.63 300 GLY B N 1
ATOM 4193 C CA . GLY B 2 298 ? 26.181 7.519 16.203 1.00 20.66 300 GLY B CA 1
ATOM 4194 C C . GLY B 2 298 ? 25.748 8.774 16.940 1.00 24.15 300 GLY B C 1
ATOM 4195 O O . GLY B 2 298 ? 24.785 8.785 17.707 1.00 36.70 300 GLY B O 1
ATOM 4196 N N . GLN B 2 299 ? 26.491 9.851 16.703 1.00 26.63 301 GLN B N 1
ATOM 4197 C CA . GLN B 2 299 ? 26.126 11.150 17.249 1.00 37.92 301 GLN B CA 1
ATOM 4198 C C . GLN B 2 299 ? 24.967 11.720 16.443 1.00 35.35 301 GLN B C 1
ATOM 4199 O O . GLN B 2 299 ? 25.001 11.716 15.208 1.00 27.98 301 GLN B O 1
ATOM 4205 N N . TYR B 2 300 ? 23.935 12.196 17.138 1.00 21.77 302 TYR B N 1
ATOM 4206 C CA . TYR B 2 300 ? 22.771 12.745 16.459 1.00 23.11 302 TYR B CA 1
ATOM 4207 C C . TYR B 2 300 ? 22.185 13.871 17.298 1.00 29.36 302 TYR B C 1
ATOM 4208 O O . TYR B 2 300 ? 22.497 14.023 18.481 1.00 21.08 302 TYR B O 1
ATOM 4217 N N . ARG B 2 301 ? 21.319 14.664 16.668 1.00 27.21 303 ARG B N 1
ATOM 4218 C CA . ARG B 2 301 ? 20.745 15.852 17.289 1.00 18.39 303 ARG B CA 1
ATOM 4219 C C . ARG B 2 301 ? 19.351 15.534 17.812 1.00 23.34 303 ARG B C 1
ATOM 4220 O O . ARG B 2 301 ? 18.487 15.075 17.055 1.00 18.87 303 ARG B O 1
ATOM 4228 N N . PHE B 2 302 ? 19.141 15.784 19.102 1.00 23.48 304 PHE B N 1
ATOM 4229 C CA . PHE B 2 302 ? 17.858 15.604 19.764 1.00 18.93 304 PHE B CA 1
ATOM 4230 C C . PHE B 2 302 ? 17.228 16.974 19.973 1.00 21.47 304 PHE B C 1
ATOM 4231 O O . PHE B 2 302 ? 17.864 17.869 20.539 1.00 20.92 304 PHE B O 1
ATOM 4239 N N . LEU B 2 303 ? 15.985 17.133 19.514 1.00 21.32 305 LEU B N 1
ATOM 4240 C CA . LEU B 2 303 ? 15.318 18.429 19.532 1.00 17.30 305 LEU B CA 1
ATOM 4241 C C . LEU B 2 303 ? 14.833 18.771 20.936 1.00 20.95 305 LEU B C 1
ATOM 4242 O O . LEU B 2 303 ? 14.130 17.976 21.570 1.00 25.92 305 LEU B O 1
ATOM 4247 N N . ALA B 2 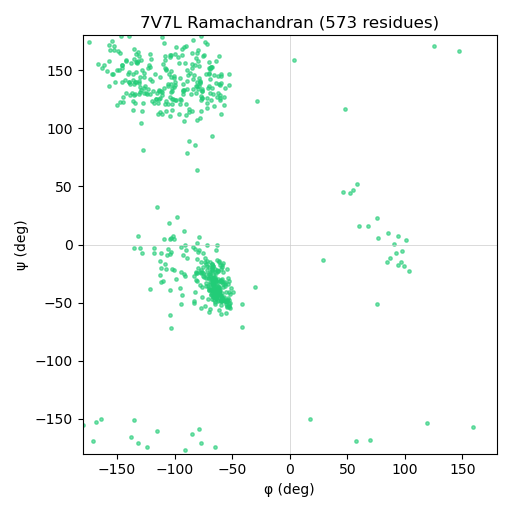304 ? 15.196 19.958 21.417 1.00 22.22 306 ALA B N 1
ATOM 4248 C CA . ALA B 2 304 ? 14.698 20.425 22.702 1.00 25.55 306 ALA B CA 1
ATOM 4249 C C . ALA B 2 304 ? 13.275 20.969 22.555 1.00 34.83 306 ALA B C 1
ATOM 4250 O O . ALA B 2 304 ? 12.785 21.217 21.448 1.00 25.79 306 ALA B O 1
ATOM 4252 N N . ARG B 2 305 ? 12.616 21.174 23.700 1.00 28.64 307 ARG B N 1
ATOM 4253 C CA . ARG B 2 305 ? 11.184 21.466 23.707 1.00 29.69 307 ARG B CA 1
ATOM 4254 C C . ARG B 2 305 ? 10.861 22.762 22.969 1.00 32.04 307 ARG B C 1
ATOM 4255 O O . ARG B 2 305 ? 10.049 22.774 22.037 1.00 40.12 307 ARG B O 1
ATOM 4263 N N . THR B 2 306 ? 11.472 23.870 23.380 1.00 26.80 308 THR B N 1
ATOM 4264 C CA . THR B 2 306 ? 11.130 25.176 22.828 1.00 34.71 308 THR B CA 1
ATOM 4265 C C . THR B 2 306 ? 11.973 25.562 21.619 1.00 41.86 308 THR B C 1
ATOM 4266 O O . THR B 2 306 ? 11.766 26.645 21.062 1.00 43.97 308 THR B O 1
ATOM 4270 N N . GLY B 2 307 ? 12.904 24.724 21.201 1.00 38.44 309 GLY B N 1
ATOM 4271 C CA . GLY B 2 307 ? 13.735 25.040 20.055 1.00 22.56 309 GLY B CA 1
ATOM 4272 C C . GLY B 2 307 ? 15.129 24.474 20.215 1.00 28.64 309 GLY B C 1
ATOM 4273 O O . GLY B 2 307 ? 15.542 24.049 21.292 1.00 28.67 309 GLY B O 1
ATOM 4274 N N . GLY B 2 308 ? 15.856 24.473 19.102 1.00 27.73 310 GLY B N 1
ATOM 4275 C CA . GLY B 2 308 ? 17.219 23.995 19.090 1.00 20.18 310 GLY B CA 1
ATOM 4276 C C . GLY B 2 308 ? 17.329 22.491 19.281 1.00 23.65 310 GLY B C 1
ATOM 4277 O O . GLY B 2 308 ? 16.352 21.742 19.229 1.00 22.86 310 GLY B O 1
ATOM 4278 N N . TYR B 2 309 ? 18.566 22.061 19.523 1.00 30.78 311 TYR B N 1
ATOM 4279 C CA . TYR B 2 309 ? 18.882 20.645 19.646 1.00 27.08 311 TYR B CA 1
ATOM 4280 C C . TYR B 2 309 ? 20.150 20.486 20.473 1.00 30.66 311 TYR B C 1
ATOM 4281 O O . TYR B 2 309 ? 20.889 21.443 20.716 1.00 27.00 311 TYR B O 1
ATOM 4290 N N . LEU B 2 310 ? 20.397 19.246 20.885 1.00 24.74 312 LEU B N 1
ATOM 4291 C CA . LEU B 2 310 ? 21.601 18.885 21.617 1.00 35.21 312 LEU B CA 1
ATOM 4292 C C . LEU B 2 310 ? 22.150 17.580 21.061 1.00 24.60 312 LEU B C 1
ATOM 4293 O O . LEU B 2 310 ? 21.396 16.709 20.620 1.00 27.37 312 LEU B O 1
ATOM 4298 N N . TRP B 2 311 ? 23.473 17.455 21.072 1.00 27.47 313 TRP B N 1
ATOM 4299 C CA . TRP B 2 311 ? 24.120 16.267 20.533 1.00 25.59 313 TRP B CA 1
ATOM 4300 C C . TRP B 2 311 ? 24.084 15.128 21.544 1.00 25.99 313 TRP B C 1
ATOM 4301 O O . TRP B 2 311 ? 24.286 15.333 22.746 1.00 23.06 313 TRP B O 1
ATOM 4312 N N . THR B 2 312 ? 23.831 13.920 21.040 1.00 25.95 314 THR B N 1
ATOM 4313 C CA . THR B 2 312 ? 23.492 12.764 21.853 1.00 25.74 314 THR B CA 1
ATOM 4314 C C . THR B 2 312 ? 24.080 11.523 21.198 1.00 27.32 314 THR B C 1
ATOM 4315 O O . THR B 2 312 ? 24.312 11.495 19.983 1.00 27.99 314 THR B O 1
ATOM 4319 N N . GLN B 2 313 ? 24.328 10.503 22.020 1.00 32.03 315 GLN B N 1
ATOM 4320 C CA . GLN B 2 313 ? 24.664 9.165 21.550 1.00 26.69 315 GLN B CA 1
ATOM 4321 C C . GLN B 2 313 ? 24.033 8.177 22.518 1.00 25.16 315 GLN B C 1
ATOM 4322 O O . GLN B 2 313 ? 24.217 8.300 23.729 1.00 29.55 315 GLN B O 1
ATOM 4328 N N . THR B 2 314 ? 23.259 7.224 22.010 1.00 24.89 316 THR B N 1
ATOM 4329 C CA . THR B 2 314 ? 22.499 6.358 22.896 1.00 17.24 316 THR B CA 1
ATOM 4330 C C . THR B 2 314 ? 22.828 4.895 22.653 1.00 17.15 316 THR B C 1
ATOM 4331 O O . THR B 2 314 ? 23.215 4.496 21.551 1.00 23.44 316 THR B O 1
ATOM 4335 N N . GLN B 2 315 ? 22.681 4.112 23.717 1.00 21.53 317 GLN B N 1
ATOM 4336 C CA . GLN B 2 315 ? 22.771 2.661 23.670 1.00 25.51 317 GLN B CA 1
ATOM 4337 C C . GLN B 2 315 ? 21.381 2.099 23.921 1.00 25.40 317 GLN B C 1
ATOM 4338 O O . GLN B 2 315 ? 20.718 2.483 24.890 1.00 30.27 317 GLN B O 1
ATOM 4344 N N . ALA B 2 316 ? 20.935 1.206 23.051 1.00 29.07 318 ALA B N 1
ATOM 4345 C CA . ALA B 2 316 ? 19.593 0.657 23.138 1.00 34.09 318 ALA B CA 1
ATOM 4346 C C . ALA B 2 316 ? 19.674 -0.852 23.312 1.00 27.81 318 ALA B C 1
ATOM 4347 O O . ALA B 2 316 ? 20.519 -1.514 22.700 1.00 20.66 318 ALA B O 1
ATOM 4349 N N . THR B 2 317 ? 18.787 -1.386 24.150 1.00 23.88 319 THR B N 1
ATOM 4350 C CA . THR B 2 317 ? 18.752 -2.811 24.447 1.00 25.05 319 THR B CA 1
ATOM 4351 C C . THR B 2 317 ? 17.308 -3.290 24.457 1.00 38.67 319 THR B C 1
ATOM 4352 O O . THR B 2 317 ? 16.455 -2.677 25.107 1.00 30.07 319 THR B O 1
ATOM 4356 N N . VAL B 2 318 ? 17.040 -4.378 23.739 1.00 29.73 320 VAL B N 1
ATOM 4357 C CA . VAL B 2 318 ? 15.724 -5.005 23.770 1.00 39.58 320 VAL B CA 1
ATOM 4358 C C . VAL B 2 318 ? 15.621 -5.850 25.033 1.00 40.23 320 VAL B C 1
ATOM 4359 O O . VAL B 2 318 ? 16.552 -6.587 25.377 1.00 35.08 320 VAL B O 1
ATOM 4363 N N . VAL B 2 319 ? 14.497 -5.728 25.740 1.00 36.14 321 VAL B N 1
ATOM 4364 C CA . VAL B 2 319 ? 14.267 -6.435 26.991 1.00 49.60 321 VAL B CA 1
ATOM 4365 C C . VAL B 2 319 ? 12.902 -7.108 26.939 1.00 61.23 321 VAL B C 1
ATOM 4366 O O . VAL B 2 319 ? 12.041 -6.766 26.125 1.00 65.11 321 VAL B O 1
ATOM 4370 N N . SER B 2 320 ? 12.714 -8.076 27.832 1.00 63.55 322 SER B N 1
ATOM 4371 C CA . SER B 2 320 ? 11.464 -8.827 27.906 1.00 70.21 322 SER B CA 1
ATOM 4372 C C . SER B 2 320 ? 10.597 -8.348 29.066 1.00 72.33 322 SER B C 1
ATOM 4373 O O . SER B 2 320 ? 9.738 -7.483 28.896 1.00 71.68 322 SER B O 1
ATOM 4376 N N . SER B 2 327 ? 5.180 -8.107 24.749 1.00 80.44 329 SER B N 1
ATOM 4377 C CA . SER B 2 327 ? 6.100 -8.892 25.622 1.00 81.29 329 SER B CA 1
ATOM 4378 C C . SER B 2 327 ? 7.498 -8.250 25.688 1.00 80.56 329 SER B C 1
ATOM 4379 O O . SER B 2 327 ? 8.140 -8.319 26.747 1.00 75.78 329 SER B O 1
ATOM 4382 N N . GLU B 2 328 ? 7.962 -7.683 24.580 1.00 73.11 330 GLU B N 1
ATOM 4383 C CA . GLU B 2 328 ? 9.307 -7.061 24.547 1.00 59.70 330 GLU B CA 1
ATOM 4384 C C . GLU B 2 328 ? 9.210 -5.537 24.596 1.00 51.55 330 GLU B C 1
ATOM 4385 O O . GLU B 2 328 ? 8.157 -5.013 24.368 1.00 56.70 330 GLU B O 1
ATOM 4391 N N . SER B 2 329 ? 10.307 -4.888 24.947 1.00 43.87 331 SER B N 1
ATOM 4392 C CA . SER B 2 329 ? 10.401 -3.418 25.024 1.00 41.26 331 SER B CA 1
ATOM 4393 C C . SER B 2 329 ? 11.849 -2.962 24.817 1.00 38.05 331 SER B C 1
ATOM 4394 O O . SER B 2 329 ? 12.672 -3.795 24.600 1.00 29.39 331 SER B O 1
ATOM 4397 N N . ILE B 2 330 ? 12.105 -1.658 24.758 1.00 38.11 332 ILE B N 1
ATOM 4398 C CA . ILE B 2 330 ? 13.447 -1.163 24.492 1.00 38.09 332 ILE B CA 1
ATOM 4399 C C . ILE B 2 330 ? 13.830 -0.202 25.606 1.00 41.18 332 ILE B C 1
ATOM 4400 O O . ILE B 2 330 ? 13.017 0.631 26.022 1.00 43.55 332 ILE B O 1
ATOM 4405 N N . ILE B 2 331 ? 15.063 -0.316 26.095 1.00 30.62 333 ILE B N 1
ATOM 4406 C CA . ILE B 2 331 ? 15.612 0.630 27.059 1.00 24.90 333 ILE B CA 1
ATOM 4407 C C . ILE B 2 331 ? 16.781 1.351 26.411 1.00 33.27 333 ILE B C 1
ATOM 4408 O O . ILE B 2 331 ? 17.679 0.715 25.844 1.00 29.89 333 ILE B O 1
ATOM 4413 N N . CYS B 2 332 ? 16.771 2.676 26.514 1.00 36.40 334 CYS B N 1
ATOM 4414 C CA . CYS B 2 332 ? 17.751 3.543 25.888 1.00 32.33 334 CYS B CA 1
ATOM 4415 C C . CYS B 2 332 ? 18.476 4.309 26.983 1.00 33.90 334 CYS B C 1
ATOM 4416 O O . CYS B 2 332 ? 17.837 4.855 27.890 1.00 29.72 334 CYS B O 1
ATOM 4419 N N . VAL B 2 333 ? 19.799 4.333 26.905 1.00 22.09 335 VAL B N 1
ATOM 4420 C CA . VAL B 2 333 ? 20.639 5.154 27.765 1.00 20.71 335 VAL B CA 1
ATOM 4421 C C . VAL B 2 333 ? 21.304 6.179 26.860 1.00 30.15 335 VAL B C 1
ATOM 4422 O O . VAL B 2 333 ? 22.118 5.818 26.000 1.00 29.28 335 VAL B O 1
ATOM 4426 N N . HIS B 2 334 ? 20.934 7.447 27.020 1.00 29.12 336 HIS B N 1
ATOM 4427 C CA . HIS B 2 334 ? 21.419 8.520 26.166 1.00 31.26 336 HIS B CA 1
ATOM 4428 C C . HIS B 2 334 ? 22.506 9.283 26.906 1.00 36.77 336 HIS B C 1
ATOM 4429 O O . HIS B 2 334 ? 22.265 9.810 27.999 1.00 46.96 336 HIS B O 1
ATOM 4436 N N . PHE B 2 335 ? 23.697 9.323 26.316 1.00 19.14 337 PHE B N 1
ATOM 4437 C CA . PHE B 2 335 ? 24.815 10.108 26.806 1.00 21.90 337 PHE B CA 1
ATOM 4438 C C . PHE B 2 335 ? 24.900 11.395 25.997 1.00 29.55 337 PHE B C 1
ATOM 4439 O O . PHE B 2 335 ? 24.990 11.356 24.763 1.00 39.79 337 PHE B O 1
ATOM 4447 N N . LEU B 2 336 ? 24.869 12.527 26.694 1.00 29.93 338 LEU B N 1
ATOM 4448 C CA . LEU B 2 336 ? 24.851 13.827 26.044 1.00 27.47 338 LEU B CA 1
ATOM 4449 C C . LEU B 2 336 ? 26.261 14.270 25.689 1.00 28.28 338 LEU B C 1
ATOM 4450 O O . LEU B 2 336 ? 27.211 14.044 26.444 1.00 35.76 338 LEU B O 1
ATOM 4455 N N . ILE B 2 337 ? 26.387 14.911 24.533 1.00 28.75 339 ILE B N 1
ATOM 4456 C CA . ILE B 2 337 ? 27.676 15.347 24.013 1.00 22.67 339 ILE B CA 1
ATOM 4457 C C . ILE B 2 337 ? 27.735 16.866 24.093 1.00 29.39 339 ILE B C 1
ATOM 4458 O O . ILE B 2 337 ? 28.803 17.453 24.297 1.00 31.77 339 ILE B O 1
ATOM 4463 N N . SER B 2 338 ? 26.582 17.511 23.959 1.00 27.83 340 SER B N 1
ATOM 4464 C CA . SER B 2 338 ? 26.504 18.961 23.934 1.00 25.18 340 SER B CA 1
ATOM 4465 C C . SER B 2 338 ? 25.379 19.431 24.842 1.00 23.98 340 SER B C 1
ATOM 4466 O O . SER B 2 338 ? 24.512 18.657 25.256 1.00 30.17 340 SER B O 1
ATOM 4469 N N . ARG B 2 339 ? 25.413 20.720 25.161 1.00 19.28 341 ARG B N 1
ATOM 4470 C CA . ARG B 2 339 ? 24.239 21.383 25.699 1.00 24.35 341 ARG B CA 1
ATOM 4471 C C . ARG B 2 339 ? 23.351 21.820 24.538 1.00 26.69 341 ARG B C 1
ATOM 4472 O O . ARG B 2 339 ? 23.701 21.659 23.364 1.00 22.56 341 ARG B O 1
ATOM 4480 N N . VAL B 2 340 ? 22.178 22.370 24.855 1.00 31.16 342 VAL B N 1
ATOM 4481 C CA . VAL B 2 340 ? 21.256 22.760 23.797 1.00 33.51 342 VAL B CA 1
ATOM 4482 C C . VAL B 2 340 ? 21.898 23.843 22.945 1.00 35.28 342 VAL B C 1
ATOM 4483 O O . VAL B 2 340 ? 22.381 24.862 23.456 1.00 41.77 342 VAL B O 1
ATOM 4487 N N . GLU B 2 341 ? 21.930 23.612 21.640 1.00 26.34 343 GLU B N 1
ATOM 4488 C CA . GLU B 2 341 ? 22.456 24.564 20.678 1.00 33.51 343 GLU B CA 1
ATOM 4489 C C . GLU B 2 341 ? 21.320 25.141 19.844 1.00 42.32 343 GLU B C 1
ATOM 4490 O O . GLU B 2 341 ? 20.267 24.519 19.676 1.00 42.50 343 GLU B O 1
ATOM 4496 N N . GLU B 2 342 ? 21.556 26.343 19.311 1.00 48.14 344 GLU B N 1
ATOM 4497 C CA . GLU B 2 342 ? 20.560 27.069 18.518 1.00 33.67 344 GLU B CA 1
ATOM 4498 C C . GLU B 2 342 ? 19.260 27.227 19.303 1.00 31.67 344 GLU B C 1
ATOM 4499 O O . GLU B 2 342 ? 18.166 26.981 18.794 1.00 29.20 344 GLU B O 1
ATOM 4505 N N . THR B 2 343 ? 19.396 27.651 20.562 1.00 28.54 345 THR B N 1
ATOM 4506 C CA . THR B 2 343 ? 18.262 27.670 21.482 1.00 31.75 345 THR B CA 1
ATOM 4507 C C . THR B 2 343 ? 17.117 28.541 20.974 1.00 28.90 345 THR B C 1
ATOM 4508 O O . THR B 2 343 ? 15.949 28.265 21.273 1.00 36.17 345 THR B O 1
ATOM 4512 N N . GLY B 2 344 ? 17.417 29.582 20.206 1.00 28.09 346 GLY B N 1
ATOM 4513 C CA . GLY B 2 344 ? 16.377 30.433 19.671 1.00 38.13 346 GLY B CA 1
ATOM 4514 C C . GLY B 2 344 ? 15.858 30.038 18.307 1.00 47.03 346 GLY B C 1
ATOM 4515 O O . GLY B 2 344 ? 15.138 30.822 17.680 1.00 53.67 346 GLY B O 1
ATOM 4516 N N . VAL B 2 345 ? 16.199 28.847 17.824 1.00 42.15 347 VAL B N 1
ATOM 4517 C CA . VAL B 2 345 ? 15.822 28.389 16.492 1.00 29.25 347 VAL B CA 1
ATOM 4518 C C . VAL B 2 345 ? 14.742 27.331 16.640 1.00 31.27 347 VAL B C 1
ATOM 4519 O O . VAL B 2 345 ? 14.943 26.314 17.317 1.00 27.79 347 VAL B O 1
ATOM 4523 N N . VAL B 2 346 ? 13.604 27.564 16.004 1.00 34.32 348 VAL B N 1
ATOM 4524 C CA . VAL B 2 346 ? 12.515 26.598 15.977 1.00 25.55 348 VAL B CA 1
ATOM 4525 C C . VAL B 2 346 ? 12.664 25.737 14.729 1.00 30.19 348 VAL B C 1
ATOM 4526 O O . VAL B 2 346 ? 12.883 26.256 13.629 1.00 22.61 348 VAL B O 1
ATOM 4530 N N . LEU B 2 347 ? 12.565 24.422 14.897 1.00 30.11 349 LEU B N 1
ATOM 4531 C CA . LEU B 2 347 ? 12.724 23.504 13.776 1.00 27.61 349 LEU B CA 1
ATOM 4532 C C . LEU B 2 347 ? 11.509 22.625 13.541 1.00 26.25 349 LEU B C 1
ATOM 4533 O O . LEU B 2 347 ? 11.163 22.360 12.386 1.00 26.00 349 LEU B O 1
ATOM 4538 N N . SER B 2 348 ? 10.857 22.162 14.601 1.00 17.33 350 SER B N 1
ATOM 4539 C CA . SER B 2 348 ? 9.693 21.295 14.499 1.00 27.89 350 SER B CA 1
ATOM 4540 C C . SER B 2 348 ? 8.416 22.073 14.793 1.00 28.02 350 SER B C 1
ATOM 4541 O O . SER B 2 348 ? 8.440 23.165 15.364 1.00 37.60 350 SER B O 1
ATOM 4544 N N . LEU B 2 349 ? 7.286 21.484 14.392 1.00 26.83 351 LEU B N 1
ATOM 4545 C CA . LEU B 2 349 ? 5.995 22.119 14.635 1.00 33.17 351 LEU B CA 1
ATOM 4546 C C . LEU B 2 349 ? 5.671 22.157 16.124 1.00 28.71 351 LEU B C 1
ATOM 4547 O O . LEU B 2 349 ? 5.127 23.150 16.622 1.00 33.22 351 LEU B O 1
ATOM 4552 N N . GLU B 2 350 ? 5.997 21.086 16.854 1.00 24.44 352 GLU B N 1
ATOM 4553 C CA . GLU B 2 350 ? 5.804 21.104 18.301 1.00 42.31 352 GLU B CA 1
ATOM 4554 C C . GLU B 2 350 ? 6.683 22.156 18.962 1.00 41.85 352 GLU B C 1
ATOM 4555 O O . GLU B 2 350 ? 6.287 22.757 19.966 1.00 56.04 352 GLU B O 1
ATOM 4561 N N . GLN B 2 351 ? 7.865 22.409 18.401 1.00 30.34 353 GLN B N 1
ATOM 4562 C CA . GLN B 2 351 ? 8.753 23.410 18.978 1.00 29.17 353 GLN B CA 1
ATOM 4563 C C . GLN B 2 351 ? 8.155 24.806 18.882 1.00 36.89 353 GLN B C 1
ATOM 4564 O O . GLN B 2 351 ? 8.238 25.583 19.836 1.00 44.98 353 GLN B O 1
ATOM 4570 N N . THR B 2 352 ? 7.560 25.158 17.741 1.00 45.58 354 THR B N 1
ATOM 4571 C CA . THR B 2 352 ? 6.903 26.457 17.668 1.00 47.35 354 THR B CA 1
ATOM 4572 C C . THR B 2 352 ? 5.577 26.469 18.413 1.00 54.82 354 THR B C 1
ATOM 4573 O O . THR B 2 352 ? 5.139 27.537 18.851 1.00 58.48 354 THR B O 1
ATOM 4577 N N . GLU B 2 353 ? 4.933 25.314 18.584 1.00 53.12 355 GLU B N 1
ATOM 4578 C CA . GLU B 2 353 ? 3.734 25.286 19.414 1.00 54.39 355 GLU B CA 1
ATOM 4579 C C . GLU B 2 353 ? 4.071 25.500 20.887 1.00 64.14 355 GLU B C 1
ATOM 4580 O O . GLU B 2 353 ? 3.235 26.003 21.645 1.00 69.01 355 GLU B O 1
ATOM 4586 N N . GLN B 2 354 ? 5.284 25.130 21.304 1.00 70.54 356 GLN B N 1
ATOM 4587 C CA . GLN B 2 354 ? 5.732 25.340 22.678 1.00 65.71 356 GLN B CA 1
ATOM 4588 C C . GLN B 2 354 ? 6.434 26.676 22.880 1.00 76.69 356 GLN B C 1
ATOM 4589 O O . GLN B 2 354 ? 6.429 27.202 23.999 1.00 75.35 356 GLN B O 1
ATOM 4595 N N . HIS B 2 355 ? 7.044 27.227 21.829 1.00 88.96 357 HIS B N 1
ATOM 4596 C CA . HIS B 2 355 ? 7.672 28.539 21.907 1.00 102.60 357 HIS B CA 1
ATOM 4597 C C . HIS B 2 355 ? 6.643 29.642 22.123 1.00 107.64 357 HIS B C 1
ATOM 4598 O O . HIS B 2 355 ? 7.006 30.736 22.564 1.00 110.06 357 HIS B O 1
ATOM 4605 N N . THR B 2 356 ? 5.372 29.381 21.836 1.00 102.36 358 THR B N 1
ATOM 4606 C CA . THR B 2 356 ? 4.329 30.378 22.039 1.00 98.78 358 THR B CA 1
ATOM 4607 C C . THR B 2 356 ? 3.546 30.180 23.344 1.00 89.57 358 THR B C 1
ATOM 4608 O O . THR B 2 356 ? 4.126 30.036 24.424 1.00 78.86 358 THR B O 1
#

InterPro domains:
  IPR000014 PAS domain [PS50112] (161-235)
  IPR000014 PAS domain [PS50112] (368-419)
  IPR000014 PAS domain [SM00091] (163-230)
  IPR000014 PAS domain [SM00091] (352-417)
  IPR000014 PAS domain [TIGR00229] (364-452)
  IPR000014 PAS domain [cd00130] (172-269)
  IPR000014 PAS domain [cd00130] (362-458)
  IPR001067 Nuclear translocator [PR00785] (104-119)
  IPR001067 Nuclear translocator [PR00785] (124-144)
  IPR001067 Nuclear translocator [PR00785] (154-177)
  IPR001067 Nuclear translocator [PR00785] (179-198)
  IPR001067 Nuclear translocator [PR00785] (211-229)
  IPR001067 Nuclear translocator [PR00785] (257-270)
  IPR001067 Nuclear translocator [PR00785] (303-322)
  IPR001067 Nuclear translocator [PR00785] (335-351)
  IPR001067 Nuclear translocator [PR00785] (362-379)
  IPR001610 PAC motif [SM00086] (424-467)
  IPR011598 Myc-type, basic helix-loop-helix (bHLH) domain [PF00010] (91-143)
  IPR011598 Myc-type, basic helix-loop-helix (bHLH) domain [PS50888] (89-142)
  IPR011598 Myc-type, basic helix-loop-helix (bHLH) domain [SM00353] (95-148)